Protein AF-A0A5N3USF4-F1 (afdb_monomer)

Nearest PDB structures (foldseek):
  7tvb-assembly1_A  TM=9.796E-01  e=3.348E-59  Homo sapiens
  7ubt-assembly1_A  TM=9.693E-01  e=3.992E-58  Homo sapiens
  7uc6-assembly1_A  TM=9.689E-01  e=9.085E-57  Homo sapiens
  5d39-assembly3_B  TM=8.765E-01  e=2.441E-32  Homo sapiens
  5d39-assembly2_A  TM=8.764E-01  e=2.719E-32  Homo sapiens

pLDDT: mean 81.1, std 24.18, range [22.53, 98.19]

Organism: Muntiacus reevesi (NCBI:txid9886)

Mean predicted aligned error: 12.62 Å

Structure (mmCIF, N/CA/C/O backbone):
data_AF-A0A5N3USF4-F1
#
_entry.id   AF-A0A5N3USF4-F1
#
loop_
_atom_site.group_PDB
_atom_site.id
_atom_site.type_symbol
_atom_site.label_atom_id
_atom_site.label_alt_id
_atom_site.label_comp_id
_atom_site.label_asym_id
_atom_site.label_entity_id
_atom_site.label_seq_id
_atom_site.pdbx_PDB_ins_code
_atom_site.Cartn_x
_atom_site.Cartn_y
_atom_site.Cartn_z
_atom_site.occupancy
_atom_site.B_iso_or_equiv
_atom_site.auth_seq_id
_atom_site.auth_comp_id
_atom_site.auth_asym_id
_atom_site.auth_atom_id
_atom_site.pdbx_PDB_model_num
ATOM 1 N N . HIS A 1 1 ? 18.326 -4.984 33.741 1.00 27.77 1 HIS A N 1
ATOM 2 C CA . HIS A 1 1 ? 16.960 -5.344 34.161 1.00 27.77 1 HIS A CA 1
ATOM 3 C C . HIS A 1 1 ? 16.031 -4.195 33.761 1.00 27.77 1 HIS A C 1
ATOM 5 O O . HIS A 1 1 ? 15.671 -3.402 34.611 1.00 27.77 1 HIS A O 1
ATOM 11 N N . THR A 1 2 ? 15.807 -3.833 32.492 1.00 23.69 2 THR A N 1
ATOM 12 C CA . THR A 1 2 ? 15.247 -4.580 31.341 1.00 23.69 2 THR A CA 1
ATOM 13 C C . THR A 1 2 ? 13.989 -5.363 31.706 1.00 23.69 2 THR A C 1
ATOM 15 O O . THR A 1 2 ? 14.092 -6.443 32.278 1.00 23.69 2 THR A O 1
ATOM 18 N N . GLY A 1 3 ? 12.836 -4.776 31.377 1.00 24.19 3 GLY A N 1
ATOM 19 C CA . GLY A 1 3 ? 11.513 -5.389 31.366 1.00 24.19 3 GLY A CA 1
ATOM 20 C C . GLY A 1 3 ? 10.798 -4.958 30.084 1.00 24.19 3 GLY A C 1
ATOM 21 O O . GLY A 1 3 ? 10.786 -3.774 29.746 1.00 24.19 3 GLY A O 1
ATOM 22 N N . ASP A 1 4 ? 10.321 -5.961 29.359 1.00 26.66 4 ASP A N 1
ATOM 23 C CA . ASP A 1 4 ? 9.877 -5.975 27.970 1.00 26.66 4 ASP A CA 1
ATOM 24 C C . ASP A 1 4 ? 8.666 -5.095 27.638 1.00 26.66 4 ASP A C 1
ATOM 26 O O . ASP A 1 4 ? 7.661 -5.066 28.340 1.00 26.66 4 ASP A O 1
ATOM 30 N N . SER A 1 5 ? 8.733 -4.468 26.464 1.00 25.36 5 SER A N 1
ATOM 31 C CA . SER A 1 5 ? 7.572 -4.056 25.667 1.00 25.36 5 SER A CA 1
ATOM 32 C C . SER A 1 5 ? 7.919 -4.272 24.193 1.00 25.36 5 SER A C 1
ATOM 34 O O . SER A 1 5 ? 8.278 -3.360 23.454 1.00 25.36 5 SER A O 1
ATOM 36 N N . GLY A 1 6 ? 7.886 -5.539 23.780 1.00 24.20 6 GLY A N 1
ATOM 37 C CA . GLY A 1 6 ? 8.100 -5.956 22.402 1.00 24.20 6 GLY A CA 1
ATOM 38 C C . GLY A 1 6 ? 7.139 -7.075 22.028 1.00 24.20 6 GLY A C 1
ATOM 39 O O . GLY A 1 6 ? 7.286 -8.189 22.512 1.00 24.20 6 GLY A O 1
ATOM 40 N N . SER A 1 7 ? 6.156 -6.779 21.179 1.00 27.44 7 SER A N 1
ATOM 41 C CA . SER A 1 7 ? 5.461 -7.717 20.276 1.00 27.44 7 SER A CA 1
ATOM 42 C C . SER A 1 7 ? 4.260 -6.996 19.662 1.00 27.44 7 SER A C 1
ATOM 44 O O . SER A 1 7 ? 3.393 -6.557 20.399 1.00 27.44 7 SER A O 1
ATOM 46 N N . LEU A 1 8 ? 4.263 -6.809 18.333 1.00 29.27 8 LEU A N 1
ATOM 47 C CA . LEU A 1 8 ? 3.070 -6.603 17.473 1.00 29.27 8 LEU A CA 1
ATOM 48 C C . LEU A 1 8 ? 3.417 -6.400 15.977 1.00 29.27 8 LEU A C 1
ATOM 50 O O . LEU A 1 8 ? 2.524 -6.264 15.153 1.00 29.27 8 LEU A O 1
ATOM 54 N N . TRP A 1 9 ? 4.697 -6.451 15.577 1.00 28.44 9 TRP A N 1
ATOM 55 C CA . TRP A 1 9 ? 5.108 -6.389 14.157 1.00 28.44 9 TRP A CA 1
ATOM 56 C C . TRP A 1 9 ? 5.510 -7.739 13.534 1.00 28.44 9 TRP A C 1
ATOM 58 O O . TRP A 1 9 ? 6.044 -7.784 12.428 1.00 28.44 9 TRP A O 1
ATOM 68 N N . ARG A 1 10 ? 5.249 -8.862 14.207 1.00 29.50 10 ARG A N 1
ATOM 69 C CA . ARG A 1 10 ? 5.456 -10.208 13.654 1.00 29.50 10 ARG A CA 1
ATOM 70 C C . ARG A 1 10 ? 4.191 -11.013 13.860 1.00 29.50 10 ARG A C 1
ATOM 72 O O . ARG A 1 10 ? 3.972 -11.421 14.985 1.00 29.50 10 ARG A O 1
ATOM 79 N N . GLU A 1 11 ? 3.409 -11.207 12.798 1.00 27.66 11 GLU A N 1
ATOM 80 C CA . GLU A 1 11 ? 2.594 -12.426 12.586 1.00 27.66 11 GLU A CA 1
ATOM 81 C C . GLU A 1 11 ? 1.774 -12.450 11.277 1.00 27.66 11 GLU A C 1
ATOM 83 O O . GLU A 1 11 ? 1.043 -13.400 11.038 1.00 27.66 11 GLU A O 1
ATOM 88 N N . GLY A 1 12 ? 1.928 -11.485 10.360 1.00 28.89 12 GLY A N 1
ATOM 89 C CA . GLY A 1 12 ? 1.170 -11.502 9.093 1.00 28.89 12 GLY A CA 1
ATOM 90 C C . GLY A 1 12 ? 1.765 -12.309 7.928 1.00 28.89 12 GLY A C 1
ATOM 91 O O . GLY A 1 12 ? 1.036 -12.676 7.017 1.00 28.89 12 GLY A O 1
ATOM 92 N N . TRP A 1 13 ? 3.073 -12.593 7.911 1.00 31.06 13 TRP A N 1
ATOM 93 C CA . TRP A 1 13 ? 3.764 -12.883 6.634 1.00 31.06 13 TRP A CA 1
ATOM 94 C C . TRP A 1 13 ? 4.547 -14.207 6.586 1.00 31.06 13 TRP A C 1
ATOM 96 O O . TRP A 1 13 ? 5.379 -14.402 5.706 1.00 31.06 13 TRP A O 1
ATOM 106 N N . GLY A 1 14 ? 4.289 -15.130 7.520 1.00 26.97 14 GLY A N 1
ATOM 107 C CA . GLY A 1 14 ? 5.015 -16.408 7.629 1.00 26.97 14 GLY A CA 1
ATOM 108 C C . GLY A 1 14 ? 4.221 -17.683 7.311 1.00 26.97 14 GLY A C 1
ATOM 109 O O . GLY A 1 14 ? 4.787 -18.765 7.405 1.00 26.97 14 GLY A O 1
ATOM 110 N N . TYR A 1 15 ? 2.933 -17.601 6.959 1.00 28.06 15 TYR A N 1
ATOM 111 C CA . TYR A 1 15 ? 2.037 -18.773 6.949 1.00 28.06 15 TYR A CA 1
ATOM 112 C C . TYR A 1 15 ? 1.152 -18.880 5.692 1.00 28.06 15 TYR A C 1
ATOM 114 O O . TYR A 1 15 ? -0.049 -19.105 5.791 1.00 28.06 15 TYR A O 1
ATOM 122 N N . GLN A 1 16 ? 1.701 -18.727 4.479 1.00 30.55 16 GLN A N 1
ATOM 123 C CA . GLN A 1 16 ? 0.898 -18.890 3.248 1.00 30.55 16 GLN A CA 1
ATOM 124 C C . GLN A 1 16 ? 1.573 -19.649 2.089 1.00 30.55 16 GLN A C 1
ATOM 126 O O . GLN A 1 16 ? 1.198 -19.481 0.935 1.00 30.55 16 GLN A O 1
ATOM 131 N N . GLN A 1 17 ? 2.489 -20.584 2.360 1.00 26.58 17 GLN A N 1
ATOM 132 C CA . GLN A 1 17 ? 3.036 -21.459 1.302 1.00 26.58 17 GLN A CA 1
ATOM 133 C C . GLN A 1 17 ? 2.149 -22.666 0.913 1.00 26.58 17 GLN A C 1
ATOM 135 O O . GLN A 1 17 ? 2.550 -23.462 0.073 1.00 26.58 17 GLN A O 1
ATOM 140 N N . GLY A 1 18 ? 0.936 -22.828 1.461 1.00 27.30 18 GLY A N 1
ATOM 141 C CA . GLY A 1 18 ? 0.197 -24.101 1.341 1.00 27.30 18 GLY A CA 1
ATOM 142 C C . GLY A 1 18 ? -1.176 -24.104 0.660 1.00 27.30 18 GLY A C 1
ATOM 143 O O . GLY A 1 18 ? -1.779 -25.170 0.596 1.00 27.30 18 GLY A O 1
ATOM 144 N N . ARG A 1 19 ? -1.738 -22.972 0.206 1.00 28.31 19 ARG A N 1
ATOM 145 C CA . ARG A 1 19 ? -3.192 -22.913 -0.096 1.00 28.31 19 ARG A CA 1
ATOM 146 C C . ARG A 1 19 ? -3.622 -22.362 -1.460 1.00 28.31 19 ARG A C 1
ATOM 148 O O . ARG A 1 19 ? -4.806 -22.112 -1.653 1.00 28.31 19 ARG A O 1
ATOM 155 N N . VAL A 1 20 ? -2.711 -22.237 -2.426 1.00 28.61 20 VAL A N 1
ATOM 156 C CA . VAL A 1 20 ? -3.035 -21.670 -3.757 1.00 28.61 20 VAL A CA 1
ATOM 157 C C . VAL A 1 20 ? -3.452 -22.731 -4.797 1.00 28.61 20 VAL A C 1
ATOM 159 O O . VAL A 1 20 ? -3.998 -22.387 -5.841 1.00 28.61 20 VAL A O 1
ATOM 162 N N . GLN A 1 21 ? -3.317 -24.032 -4.514 1.00 25.72 21 GLN A N 1
ATOM 163 C CA . GLN A 1 21 ? -3.528 -25.064 -5.544 1.00 25.72 21 GLN A CA 1
ATOM 164 C C . GLN A 1 21 ? -4.972 -25.594 -5.692 1.00 25.72 21 GLN A C 1
ATOM 166 O O . GLN A 1 21 ? -5.225 -26.361 -6.611 1.00 25.72 21 GLN A O 1
ATOM 171 N N . HIS A 1 22 ? -5.934 -25.203 -4.845 1.00 27.05 22 HIS A N 1
ATOM 172 C CA . HIS A 1 22 ? -7.254 -25.873 -4.787 1.00 27.05 22 HIS A CA 1
ATOM 173 C C . HIS A 1 22 ? -8.472 -25.026 -5.204 1.00 27.05 22 HIS A C 1
ATOM 175 O O . HIS A 1 22 ? -9.602 -25.487 -5.084 1.00 27.05 22 HIS A O 1
ATOM 181 N N . ALA A 1 23 ? -8.279 -23.803 -5.709 1.00 28.00 23 ALA A N 1
ATOM 182 C CA . ALA A 1 23 ? -9.383 -22.874 -6.001 1.00 28.00 23 ALA A CA 1
ATOM 183 C C . ALA A 1 23 ? -9.652 -22.631 -7.502 1.00 28.00 23 ALA A C 1
ATOM 185 O O . ALA A 1 23 ? -10.290 -21.639 -7.850 1.00 28.00 23 ALA A O 1
ATOM 186 N N . ARG A 1 24 ? -9.170 -23.496 -8.410 1.00 26.98 24 ARG A N 1
ATOM 187 C CA . ARG A 1 24 ? -9.329 -23.299 -9.868 1.00 26.98 24 ARG A CA 1
ATOM 188 C C . ARG A 1 24 ? -10.499 -24.034 -10.537 1.00 26.98 24 ARG A C 1
ATOM 190 O O . ARG A 1 24 ? -10.787 -23.711 -11.683 1.00 26.98 24 ARG A O 1
ATOM 197 N N . ASP A 1 25 ? -11.250 -24.885 -9.835 1.00 27.69 25 ASP A N 1
ATOM 198 C CA . ASP A 1 25 ? -12.178 -25.821 -10.504 1.00 27.69 25 ASP A CA 1
ATOM 199 C C . ASP A 1 25 ? -13.678 -25.661 -10.178 1.00 27.69 25 ASP A C 1
ATOM 201 O O . ASP A 1 25 ? -14.410 -26.646 -10.190 1.00 27.69 25 ASP A O 1
ATOM 205 N N . LEU A 1 26 ? -14.191 -24.446 -9.924 1.00 28.00 26 LEU A N 1
ATOM 206 C CA . LEU A 1 26 ? -15.628 -24.264 -9.602 1.00 28.00 26 LEU A CA 1
ATOM 207 C C . LEU A 1 26 ? -16.362 -23.091 -10.284 1.00 28.00 26 LEU A C 1
ATOM 209 O O . LEU A 1 26 ? -17.444 -22.712 -9.850 1.00 28.00 26 LEU A O 1
ATOM 213 N N . HIS A 1 27 ? -15.858 -22.559 -11.403 1.00 27.20 27 HIS A N 1
ATOM 214 C CA . HIS A 1 27 ? -16.613 -21.596 -12.224 1.00 27.20 27 HIS A CA 1
ATOM 215 C C . HIS A 1 27 ? -17.001 -22.175 -13.589 1.00 27.20 27 HIS A C 1
ATOM 217 O O . HIS A 1 27 ? -16.376 -21.892 -14.609 1.00 27.20 27 HIS A O 1
ATOM 223 N N . ARG A 1 28 ? -18.083 -22.959 -13.626 1.00 26.42 28 ARG A N 1
ATOM 224 C CA . ARG A 1 28 ? -18.915 -23.169 -14.824 1.00 26.42 28 ARG A CA 1
ATOM 225 C C . ARG A 1 28 ? -20.290 -23.682 -14.402 1.00 26.42 28 ARG A C 1
ATOM 227 O O . ARG A 1 28 ? -20.333 -24.673 -13.688 1.00 26.42 28 ARG A O 1
ATOM 234 N N . LEU A 1 29 ? -21.336 -23.004 -14.898 1.00 25.67 29 LEU A N 1
ATOM 235 C CA . LEU A 1 29 ? -22.790 -23.308 -14.972 1.00 25.67 29 LEU A CA 1
ATOM 236 C C . LEU A 1 29 ? -23.571 -22.042 -14.536 1.00 25.67 29 LEU A C 1
ATOM 238 O O . LEU A 1 29 ? -23.727 -21.798 -13.351 1.00 25.67 29 LEU A O 1
ATOM 242 N N . LYS A 1 30 ? -23.756 -21.031 -15.402 1.00 25.38 30 LYS A N 1
ATOM 243 C CA . LYS A 1 30 ? -24.891 -20.796 -16.335 1.00 25.38 30 LYS A CA 1
ATOM 244 C C . LYS A 1 30 ? -26.286 -20.878 -15.680 1.00 25.38 30 LYS A C 1
ATOM 246 O O . LYS A 1 30 ? -26.845 -21.962 -15.576 1.00 25.38 30 LYS A O 1
ATOM 251 N N . GLU A 1 31 ? -26.853 -19.715 -15.354 1.00 24.67 31 GLU A N 1
ATOM 252 C CA . GLU A 1 31 ? -28.282 -19.499 -15.057 1.00 24.67 31 GLU A CA 1
ATOM 253 C C . GLU A 1 31 ? -29.094 -19.216 -16.342 1.00 24.67 31 GLU A C 1
ATOM 255 O O . GLU A 1 31 ? -28.553 -18.598 -17.268 1.00 24.67 31 GLU A O 1
ATOM 260 N N . PRO A 1 32 ? -30.386 -19.602 -16.407 1.00 25.69 32 PRO A N 1
ATOM 261 C CA . PRO A 1 32 ? -31.354 -19.055 -17.358 1.00 25.69 32 PRO A CA 1
ATOM 262 C C . PRO A 1 32 ? -32.432 -18.156 -16.689 1.00 25.69 32 PRO A C 1
ATOM 264 O O . PRO A 1 32 ? -32.624 -18.235 -15.476 1.00 25.69 32 PRO A O 1
ATOM 267 N N . PRO A 1 33 ? -33.149 -17.309 -17.465 1.00 32.28 33 PRO A N 1
ATOM 268 C CA . PRO A 1 33 ? -33.941 -16.178 -16.961 1.00 32.28 33 PRO A CA 1
ATOM 269 C C . PRO A 1 33 ? -35.457 -16.450 -16.923 1.00 32.28 33 PRO A C 1
ATOM 271 O O . PRO A 1 33 ? -35.939 -17.263 -17.704 1.00 32.28 33 PRO A O 1
ATOM 274 N N . PHE A 1 34 ? -36.218 -15.720 -16.093 1.00 22.53 34 PHE A N 1
ATOM 275 C CA . PHE A 1 34 ? -37.696 -15.639 -16.138 1.00 22.53 34 PHE A CA 1
ATOM 276 C C . PHE A 1 34 ? -38.220 -14.368 -15.406 1.00 22.53 34 PHE A C 1
ATOM 278 O O . PHE A 1 34 ? -37.429 -13.735 -14.708 1.00 22.53 34 PHE A O 1
ATOM 285 N N . PRO A 1 35 ? -39.477 -13.910 -15.624 1.00 25.97 35 PRO A N 1
ATOM 286 C CA . PRO A 1 35 ? -39.777 -12.691 -16.387 1.00 25.97 35 PRO A CA 1
ATOM 287 C C . PRO A 1 35 ? -40.478 -11.566 -15.586 1.00 25.97 35 PRO A C 1
ATOM 289 O O . PRO A 1 35 ? -40.840 -11.730 -14.425 1.00 25.97 35 PRO A O 1
ATOM 292 N N . GLU A 1 36 ? -40.674 -10.421 -16.255 1.00 26.34 36 GLU A N 1
ATOM 293 C CA . GLU A 1 36 ? -41.378 -9.212 -15.793 1.00 26.34 36 GLU A CA 1
ATOM 294 C C . GLU A 1 36 ? -42.866 -9.428 -15.461 1.00 26.34 36 GLU A C 1
ATOM 296 O O . GLU A 1 36 ? -43.623 -9.928 -16.292 1.00 26.34 36 GLU A O 1
ATOM 301 N N . GLU A 1 37 ? -43.320 -8.878 -14.328 1.00 22.94 37 GLU A N 1
ATOM 302 C CA . GLU A 1 37 ? -44.722 -8.498 -14.115 1.00 22.94 37 GLU A CA 1
ATOM 303 C C . GLU A 1 37 ? -44.838 -7.177 -13.327 1.00 22.94 37 GLU A C 1
ATOM 305 O O . GLU A 1 37 ? -43.977 -6.814 -12.526 1.00 22.94 37 GLU A O 1
ATOM 310 N N . ARG A 1 38 ? -45.883 -6.407 -13.656 1.00 24.41 38 ARG A N 1
ATOM 311 C CA . ARG A 1 38 ? -46.047 -4.963 -13.409 1.00 24.41 38 ARG A CA 1
ATOM 312 C C . ARG A 1 38 ? -46.437 -4.605 -11.970 1.00 24.41 38 ARG A C 1
ATOM 314 O O . ARG A 1 38 ? -47.190 -5.311 -11.311 1.00 24.41 38 ARG A O 1
ATOM 321 N N . LEU A 1 39 ? -45.991 -3.412 -11.575 1.00 26.81 39 LEU A N 1
ATOM 322 C CA . LEU A 1 39 ? -46.306 -2.669 -10.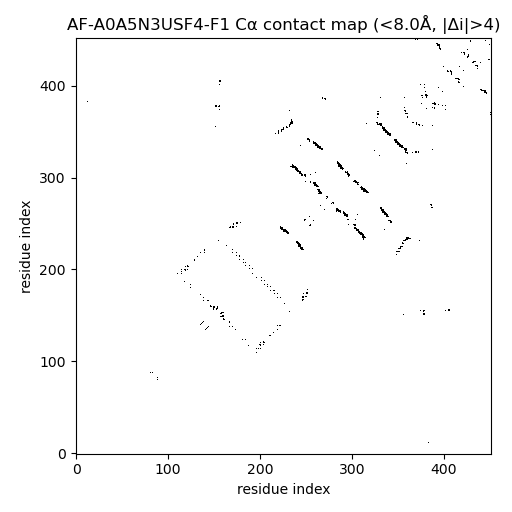347 1.00 26.81 39 LEU A CA 1
ATOM 323 C C . LEU A 1 39 ? -47.808 -2.406 -10.132 1.00 26.81 39 LEU A C 1
ATOM 325 O O . LEU A 1 39 ? -48.543 -2.167 -11.095 1.00 26.81 39 LEU A O 1
ATOM 329 N N . PRO A 1 40 ? -48.201 -2.221 -8.858 1.00 23.38 40 PRO A N 1
ATOM 330 C CA . PRO A 1 40 ? -48.879 -0.975 -8.502 1.00 23.38 40 PRO A CA 1
ATOM 331 C C . PRO A 1 40 ? -48.297 -0.300 -7.242 1.00 23.38 40 PRO A C 1
ATOM 333 O O . PRO A 1 40 ? -47.895 -0.952 -6.282 1.00 23.38 40 PRO A O 1
ATOM 336 N N . SER A 1 41 ? -48.323 1.033 -7.240 1.00 25.75 41 SER A N 1
ATOM 337 C CA . SER A 1 41 ? -48.152 1.918 -6.070 1.00 25.75 41 SER A CA 1
ATOM 338 C C . SER A 1 41 ? -49.480 2.662 -5.822 1.00 25.75 41 SER A C 1
ATOM 340 O O . SER A 1 41 ? -50.312 2.663 -6.732 1.00 25.75 41 SER A O 1
ATOM 342 N N . PRO A 1 42 ? -49.685 3.425 -4.726 1.00 35.06 42 PRO A N 1
ATOM 343 C CA . PRO A 1 42 ? -48.941 3.521 -3.466 1.00 35.06 42 PRO A CA 1
ATOM 344 C C . PRO A 1 42 ? -49.853 3.335 -2.227 1.00 35.06 42 PRO A C 1
ATOM 346 O O . PRO A 1 42 ? -51.044 3.637 -2.251 1.00 35.06 42 PRO A O 1
ATOM 349 N N . GLY A 1 43 ? -49.294 2.906 -1.099 1.00 22.69 43 GLY A N 1
ATOM 350 C CA . GLY A 1 43 ? -50.022 2.895 0.168 1.00 22.69 43 GLY A CA 1
ATOM 351 C C . GLY A 1 43 ? -49.119 2.473 1.313 1.00 22.69 43 GLY A C 1
ATOM 352 O O . GLY A 1 43 ? -48.583 1.369 1.295 1.00 22.69 43 GLY A O 1
ATOM 353 N N . ASP A 1 44 ? -48.936 3.384 2.263 1.00 30.17 44 ASP A N 1
ATOM 354 C CA . ASP A 1 44 ? -48.150 3.245 3.487 1.00 30.17 44 ASP A CA 1
ATOM 355 C C . ASP A 1 44 ? -48.159 1.835 4.083 1.00 30.17 44 ASP A C 1
ATOM 357 O O . ASP A 1 44 ? -49.211 1.321 4.469 1.00 30.17 44 ASP A O 1
ATOM 361 N N . ARG A 1 45 ? -46.964 1.246 4.220 1.00 25.09 45 ARG A N 1
ATOM 362 C CA . ARG A 1 45 ? -46.623 0.232 5.230 1.00 25.09 45 ARG A CA 1
ATOM 363 C C . ARG A 1 45 ? -45.117 -0.019 5.212 1.00 25.09 45 ARG A C 1
ATOM 365 O O . ARG A 1 45 ? -44.605 -0.906 4.538 1.00 25.09 45 ARG A O 1
ATOM 372 N N . THR A 1 46 ? -44.395 0.785 5.981 1.00 26.89 46 THR A N 1
ATOM 373 C CA . THR A 1 46 ? -43.038 0.468 6.418 1.00 26.89 46 THR A CA 1
ATOM 374 C C . THR A 1 46 ? -43.093 -0.743 7.350 1.00 26.89 46 THR A C 1
ATOM 376 O O . THR A 1 46 ? -43.672 -0.697 8.431 1.00 26.89 46 THR A O 1
ATOM 379 N N . THR A 1 47 ? -42.504 -1.856 6.924 1.00 27.53 47 THR A N 1
ATOM 380 C CA . THR A 1 47 ? -42.169 -3.000 7.779 1.00 27.53 47 THR A CA 1
ATOM 381 C C . THR A 1 47 ? -40.890 -2.680 8.565 1.00 27.53 47 THR A C 1
ATOM 383 O O . THR A 1 47 ? -39.849 -2.502 7.930 1.00 27.53 47 THR A O 1
ATOM 386 N N . PRO A 1 48 ? -40.891 -2.618 9.912 1.00 29.14 48 PRO A N 1
ATOM 387 C CA . PRO A 1 48 ? -39.674 -2.408 10.682 1.00 29.14 48 PRO A CA 1
ATOM 388 C C . PRO A 1 48 ? -39.231 -3.732 11.308 1.00 29.14 48 PRO A C 1
ATOM 390 O O . PRO A 1 48 ? -39.637 -4.096 12.409 1.00 29.14 48 PRO A O 1
ATOM 393 N N . GLY A 1 49 ? -38.376 -4.459 10.598 1.00 32.44 49 GLY A N 1
ATOM 394 C CA . GLY A 1 49 ? -37.758 -5.686 11.083 1.00 32.44 49 GLY A CA 1
ATOM 395 C C . GLY A 1 49 ? -36.275 -5.676 10.771 1.00 32.44 49 GLY A C 1
ATOM 396 O O . GLY A 1 49 ? -35.875 -6.432 9.911 1.00 32.44 49 GLY A O 1
ATOM 397 N N . GLU A 1 50 ? -35.514 -4.770 11.404 1.00 32.22 50 GLU A N 1
ATOM 398 C CA . GLU A 1 50 ? -34.043 -4.870 11.586 1.00 32.22 50 GLU A CA 1
ATOM 399 C C . GLU A 1 50 ? -33.406 -3.659 12.304 1.00 32.22 50 GLU A C 1
ATOM 401 O O . GLU A 1 50 ? -32.239 -3.698 12.674 1.00 32.22 50 GLU A O 1
ATOM 406 N N . GLN A 1 51 ? -34.178 -2.625 12.660 1.00 26.02 51 GLN A N 1
ATOM 407 C CA . GLN A 1 51 ? -33.735 -1.552 13.577 1.00 26.02 51 GLN A CA 1
ATOM 408 C C . GLN A 1 51 ? -34.016 -1.849 15.069 1.00 26.02 51 GLN A C 1
ATOM 410 O O . GLN A 1 51 ? -33.958 -0.965 15.921 1.00 26.02 51 GLN A O 1
ATOM 415 N N . SER A 1 52 ? -34.339 -3.095 15.424 1.00 34.16 52 SER A N 1
ATOM 416 C CA . SER A 1 52 ? -34.962 -3.427 16.717 1.00 34.16 52 SER A CA 1
ATOM 417 C C . SER A 1 52 ? -33.995 -3.791 17.860 1.00 34.16 52 SER A C 1
ATOM 419 O O . SER A 1 52 ? -34.473 -4.094 18.952 1.00 34.16 52 SER A O 1
ATOM 421 N N . LEU A 1 53 ? -32.671 -3.785 17.678 1.00 30.92 53 LEU A N 1
ATOM 422 C CA . LEU A 1 53 ? -31.750 -4.154 18.773 1.00 30.92 53 LEU A CA 1
ATOM 423 C C . LEU A 1 53 ? -31.125 -2.951 19.491 1.00 30.92 53 LEU A C 1
ATOM 425 O O . LEU A 1 53 ? -30.966 -3.000 20.705 1.00 30.92 53 LEU A O 1
ATOM 429 N N . LEU A 1 54 ? -30.871 -1.840 18.795 1.00 28.75 54 LEU A N 1
ATOM 430 C CA . LEU A 1 54 ? -30.385 -0.606 19.433 1.00 28.75 54 LEU A CA 1
ATOM 431 C C . LEU A 1 54 ? -31.520 0.219 20.063 1.00 28.75 54 LEU A C 1
ATOM 433 O O . LEU A 1 54 ? -31.318 0.865 21.086 1.00 28.75 54 LEU A O 1
ATOM 437 N N . THR A 1 55 ? -32.733 0.138 19.515 1.00 30.53 55 THR A N 1
ATOM 438 C CA . THR A 1 55 ? -33.907 0.887 20.005 1.00 30.53 55 THR A CA 1
ATOM 439 C C . THR A 1 55 ? -34.611 0.193 21.178 1.00 30.53 55 THR A C 1
ATOM 441 O O . THR A 1 55 ? -35.400 0.815 21.880 1.00 30.53 55 THR A O 1
ATOM 444 N N . ARG A 1 56 ? -34.301 -1.083 21.454 1.00 31.44 56 ARG A N 1
ATOM 445 C CA . ARG A 1 56 ? -34.825 -1.813 22.626 1.00 31.44 56 ARG A CA 1
ATOM 446 C C . ARG A 1 56 ? -34.021 -1.593 23.913 1.00 31.44 56 ARG A C 1
ATOM 448 O O . ARG A 1 56 ? -34.428 -2.090 24.954 1.00 31.44 56 ARG A O 1
ATOM 455 N N . LEU A 1 57 ? -32.940 -0.811 23.864 1.00 31.20 57 LEU A N 1
ATOM 456 C CA . LEU A 1 57 ? -32.179 -0.403 25.054 1.00 31.20 57 LEU A CA 1
ATOM 457 C C . LEU A 1 57 ? -32.783 0.810 25.793 1.00 31.20 57 LEU A C 1
ATOM 459 O O . LEU A 1 57 ? -32.246 1.215 26.817 1.00 31.20 57 LEU A O 1
ATOM 463 N N . CYS A 1 58 ? -33.902 1.369 25.319 1.00 35.53 58 CYS A N 1
ATOM 464 C CA . CYS A 1 58 ? -34.681 2.382 26.036 1.00 35.53 58 CYS A CA 1
ATOM 465 C C . CYS A 1 58 ? -36.181 2.134 25.818 1.00 35.53 58 CYS A C 1
ATOM 467 O O . CYS A 1 58 ? -36.739 2.557 24.807 1.00 35.53 58 CYS A O 1
ATOM 469 N N . PRO A 1 59 ? -36.850 1.483 26.777 1.00 30.88 59 PRO A N 1
ATOM 470 C CA . PRO A 1 59 ? -37.896 2.216 27.478 1.00 30.88 59 PRO A CA 1
ATOM 471 C C . PRO A 1 59 ? -37.851 1.882 28.969 1.00 30.88 59 PRO A C 1
ATOM 473 O O . PRO A 1 59 ? -38.135 0.754 29.348 1.00 30.88 59 PRO A O 1
ATOM 476 N N . CYS A 1 60 ? -37.428 2.866 29.765 1.00 28.70 60 CYS A N 1
ATOM 477 C CA . CYS A 1 60 ? -37.682 3.075 31.202 1.00 28.70 60 CYS A CA 1
ATOM 478 C C . CYS A 1 60 ? -36.561 3.951 31.784 1.00 28.70 60 CYS A C 1
ATOM 480 O O . CYS A 1 60 ? -35.947 3.629 32.796 1.00 28.70 60 CYS A O 1
ATOM 482 N N . VAL A 1 61 ? -36.271 5.086 31.138 1.00 31.11 61 VAL A N 1
ATOM 483 C CA . VAL A 1 61 ? -35.573 6.173 31.830 1.00 31.11 61 VAL A CA 1
ATOM 484 C C . VAL A 1 61 ? -36.653 6.980 32.537 1.00 31.11 61 VAL A C 1
ATOM 486 O O . VAL A 1 61 ? -37.174 7.948 31.990 1.00 31.11 61 VAL A O 1
ATOM 489 N N . HIS A 1 62 ? -37.010 6.562 33.751 1.00 33.69 62 HIS A N 1
ATOM 490 C CA . HIS A 1 62 ? -37.457 7.554 34.722 1.00 33.69 62 HIS A CA 1
ATOM 491 C C . HIS A 1 62 ? -36.296 8.542 34.908 1.00 33.69 62 HIS A C 1
ATOM 493 O O . HIS A 1 62 ? -35.145 8.102 35.032 1.00 33.69 62 HIS A O 1
ATOM 499 N N . PRO A 1 63 ? -36.539 9.862 34.854 1.00 29.62 63 PRO A N 1
ATOM 500 C CA . PRO A 1 63 ? -35.466 10.840 34.906 1.00 29.62 63 PRO A CA 1
ATOM 501 C C . PRO A 1 63 ? -34.649 10.661 36.203 1.00 29.62 63 PRO A C 1
ATOM 503 O O . PRO A 1 63 ? -35.226 10.358 37.252 1.00 29.62 63 PRO A O 1
ATOM 506 N N . PRO A 1 64 ? -33.320 10.902 36.194 1.00 40.19 64 PRO A N 1
ATOM 507 C CA . PRO A 1 64 ? -32.445 10.714 37.365 1.00 40.19 64 PRO A CA 1
ATOM 508 C C . PRO A 1 64 ? -32.842 11.531 38.614 1.00 40.19 64 PRO A C 1
ATOM 510 O O . PRO A 1 64 ? -32.275 11.340 39.690 1.00 40.19 64 PRO A O 1
ATOM 513 N N . GLY A 1 65 ? -33.804 12.452 38.484 1.00 33.25 65 GLY A N 1
ATOM 514 C CA . GLY A 1 65 ? -34.353 13.261 39.572 1.00 33.25 65 GLY A CA 1
ATOM 515 C C . GLY A 1 65 ? -35.370 12.541 40.467 1.00 33.25 65 GLY A C 1
ATOM 516 O O . GLY A 1 65 ? -35.460 12.873 41.648 1.00 33.25 65 GLY A O 1
ATOM 517 N N . GLU A 1 66 ? -36.089 11.527 39.972 1.00 36.50 66 GLU A N 1
ATOM 518 C CA . GLU A 1 66 ? -37.158 10.868 40.749 1.00 36.50 66 GLU A CA 1
ATOM 519 C C . GLU A 1 66 ? -36.609 9.939 41.844 1.00 36.50 66 GLU A C 1
ATOM 521 O O . GLU A 1 66 ? -37.183 9.832 42.929 1.00 36.50 66 GLU A O 1
ATOM 526 N N . TRP A 1 67 ? -35.436 9.336 41.632 1.00 41.44 67 TRP A N 1
ATOM 527 C CA . TRP A 1 67 ? -34.809 8.435 42.607 1.00 41.44 67 TRP A CA 1
ATOM 528 C C . TRP A 1 67 ? -34.230 9.169 43.815 1.00 41.44 67 TRP A C 1
ATOM 530 O O . TRP A 1 67 ? -34.418 8.722 44.951 1.00 41.44 67 TRP A O 1
ATOM 540 N N . ARG A 1 68 ? -33.585 10.321 43.579 1.00 41.09 68 ARG A N 1
ATOM 541 C CA . ARG A 1 68 ? -33.068 11.205 44.636 1.00 41.09 68 ARG A CA 1
ATOM 542 C C . ARG A 1 68 ? -34.221 11.784 45.460 1.00 41.09 68 ARG A C 1
ATOM 544 O O . ARG A 1 68 ? -34.150 11.763 46.687 1.00 41.09 68 ARG A O 1
ATOM 551 N N . GLY A 1 69 ? -35.317 12.142 44.781 1.00 40.22 69 GLY A N 1
ATOM 552 C CA . GLY A 1 69 ? -36.607 12.443 45.398 1.00 40.22 69 GLY A CA 1
ATOM 553 C C . GLY A 1 69 ? -37.088 11.300 46.293 1.00 40.22 69 GLY A C 1
ATOM 554 O O . GLY A 1 69 ? -37.235 11.508 47.488 1.00 40.22 69 GLY A O 1
ATOM 555 N N . SER A 1 70 ? -37.209 10.069 45.781 1.00 49.25 70 SER A N 1
ATOM 556 C CA . SER A 1 70 ? -37.721 8.915 46.548 1.00 49.25 70 SER A CA 1
ATOM 557 C C . SER A 1 70 ? -36.887 8.540 47.787 1.00 49.25 70 SER A C 1
ATOM 559 O O . SER A 1 70 ? -37.427 8.010 48.760 1.00 49.25 70 SER A O 1
ATOM 561 N N . LEU A 1 71 ? -35.571 8.780 47.760 1.00 47.19 71 LEU A N 1
ATOM 562 C CA . LEU A 1 71 ? -34.659 8.543 48.885 1.00 47.19 71 LEU A CA 1
ATOM 563 C C . LEU A 1 71 ? -34.762 9.652 49.943 1.00 47.19 71 LEU A C 1
ATOM 565 O O . LEU A 1 71 ? -34.731 9.357 51.140 1.00 47.19 71 LEU A O 1
ATOM 569 N N . GLN A 1 72 ? -34.943 10.910 49.524 1.00 50.22 72 GLN A N 1
ATOM 570 C CA . GLN A 1 72 ? -35.221 12.037 50.424 1.00 50.22 72 GLN A CA 1
ATOM 571 C C . GLN A 1 72 ? -36.628 11.951 51.032 1.00 50.22 72 GLN A C 1
ATOM 573 O O . GLN A 1 72 ? -36.788 12.167 52.232 1.00 50.22 72 GLN A O 1
ATOM 578 N N . THR A 1 73 ? -37.636 11.537 50.259 1.00 54.69 73 THR A N 1
ATOM 579 C CA . THR A 1 73 ? -38.990 11.273 50.768 1.00 54.69 73 THR A CA 1
ATOM 580 C C . THR A 1 73 ? -39.005 10.087 51.739 1.00 54.69 73 THR A C 1
ATOM 582 O O . THR A 1 73 ? -39.735 10.125 52.724 1.00 54.69 73 THR A O 1
ATOM 585 N N . ARG A 1 74 ? -38.167 9.058 51.532 1.00 57.03 74 ARG A N 1
ATOM 586 C CA . ARG A 1 74 ? -38.019 7.930 52.473 1.00 57.03 74 ARG A CA 1
ATOM 587 C C . ARG A 1 74 ? -37.369 8.326 53.795 1.00 57.03 74 ARG A C 1
ATOM 589 O O . ARG A 1 74 ? -37.875 7.924 54.836 1.00 57.03 74 ARG A O 1
ATOM 596 N N . HIS A 1 75 ? -36.310 9.139 53.778 1.00 56.66 75 HIS A N 1
ATOM 597 C CA . HIS A 1 75 ? -35.741 9.689 55.017 1.00 56.66 75 HIS A CA 1
ATOM 598 C C . HIS A 1 75 ? -36.769 10.535 55.784 1.00 56.66 75 HIS A C 1
ATOM 600 O O . HIS A 1 75 ? -36.872 10.421 57.004 1.00 56.66 75 HIS A O 1
ATOM 606 N N . ALA A 1 76 ? -37.592 11.315 55.076 1.00 56.41 76 ALA A N 1
ATOM 607 C CA . ALA A 1 76 ? -38.690 12.069 55.681 1.00 56.41 76 ALA A CA 1
ATOM 608 C C . ALA A 1 76 ? -39.808 11.164 56.248 1.00 56.41 76 ALA A C 1
ATOM 610 O O . ALA A 1 76 ? -40.344 11.450 57.317 1.00 56.41 76 ALA A O 1
ATOM 611 N N . GLN A 1 77 ? -40.127 10.044 55.588 1.00 57.69 77 GLN A N 1
ATOM 612 C CA . GLN A 1 77 ? -41.087 9.049 56.090 1.00 57.69 77 GLN A CA 1
ATOM 613 C C . GLN A 1 77 ? -40.562 8.289 57.317 1.00 57.69 77 GLN A C 1
ATOM 615 O O . GLN A 1 77 ? -41.337 8.019 58.233 1.00 57.69 77 GLN A O 1
ATOM 620 N N . PHE A 1 78 ? -39.258 8.000 57.381 1.00 57.56 78 PHE A N 1
ATOM 621 C CA . PHE A 1 78 ? -38.627 7.424 58.572 1.00 57.56 78 PHE A CA 1
ATOM 622 C C . PHE A 1 78 ? -38.625 8.401 59.759 1.00 57.56 78 PHE A C 1
ATOM 624 O O . PHE A 1 78 ? -38.868 7.985 60.888 1.00 57.56 78 PHE A O 1
ATOM 631 N N . ALA A 1 79 ? -38.447 9.706 59.519 1.00 58.66 79 ALA A N 1
ATOM 632 C CA . ALA A 1 79 ? -38.546 10.731 60.563 1.00 58.66 79 ALA A CA 1
ATOM 633 C C . ALA A 1 79 ? -39.978 10.887 61.127 1.00 58.66 79 ALA A C 1
ATOM 635 O O . ALA A 1 79 ? -40.149 11.177 62.311 1.00 58.66 79 ALA A O 1
ATOM 636 N N . GLN A 1 80 ? -41.014 10.641 60.315 1.00 56.41 80 GLN A N 1
ATOM 637 C CA . GLN A 1 80 ? -42.423 10.669 60.740 1.00 56.41 80 GLN A CA 1
ATOM 638 C C . GLN A 1 80 ? -42.861 9.432 61.544 1.00 56.41 80 GLN A C 1
ATOM 640 O O . GLN A 1 80 ? -43.875 9.493 62.242 1.00 56.41 80 GLN A O 1
ATOM 645 N N . LEU A 1 81 ? -42.101 8.327 61.518 1.00 55.72 81 LEU A N 1
ATOM 646 C CA . LEU A 1 81 ? -42.399 7.145 62.339 1.00 55.72 81 LEU A CA 1
ATOM 647 C C . LEU A 1 81 ? -42.334 7.459 63.840 1.00 55.72 81 LEU A C 1
ATOM 649 O O . LEU A 1 81 ? -43.110 6.892 64.604 1.00 55.72 81 LEU A O 1
ATOM 653 N N . ALA A 1 82 ? -41.492 8.410 64.264 1.00 59.19 82 ALA A N 1
ATOM 654 C CA . ALA A 1 82 ? -41.309 8.781 65.668 1.00 59.19 82 ALA A CA 1
ATOM 655 C C . ALA A 1 82 ? -42.552 9.410 66.336 1.00 59.19 82 ALA A C 1
ATOM 657 O O . ALA A 1 82 ? -42.632 9.405 67.566 1.00 59.19 82 ALA A O 1
ATOM 658 N N . GLN A 1 83 ? -43.529 9.897 65.557 1.00 60.41 83 GLN A N 1
ATOM 659 C CA . GLN A 1 83 ? -44.750 10.552 66.056 1.00 60.41 83 GLN A CA 1
ATOM 660 C C . GLN A 1 83 ? -46.002 9.650 66.070 1.00 60.41 83 GLN A C 1
ATOM 662 O O . GLN A 1 83 ? -47.061 10.092 66.504 1.00 60.41 83 GLN A O 1
ATOM 667 N N . LEU A 1 84 ? -45.903 8.395 65.614 1.00 60.62 84 LEU A N 1
ATOM 668 C CA . LEU A 1 84 ? -47.041 7.467 65.504 1.00 60.62 84 LEU A CA 1
ATOM 669 C C . LEU A 1 84 ? -47.184 6.551 66.727 1.00 60.62 84 LEU A C 1
ATOM 671 O O . LEU A 1 84 ? -46.182 6.224 67.374 1.00 60.62 84 LEU A O 1
ATOM 675 N N . ASN A 1 85 ? -48.410 6.083 66.988 1.00 67.81 85 ASN A N 1
ATOM 676 C CA . ASN A 1 85 ? -48.716 5.121 68.050 1.00 67.81 85 ASN A CA 1
ATOM 677 C C . ASN A 1 85 ? -47.901 3.820 67.864 1.00 67.81 85 ASN A C 1
ATOM 679 O O . ASN A 1 85 ? -47.692 3.400 66.722 1.00 67.81 85 ASN A O 1
ATOM 683 N N . PRO A 1 86 ? -47.462 3.136 68.942 1.00 69.44 86 PRO A N 1
ATOM 684 C CA . PRO A 1 86 ? -46.549 1.986 68.851 1.00 69.44 86 PRO A CA 1
ATOM 685 C C . PRO A 1 86 ? -47.041 0.867 67.921 1.00 69.44 86 PRO A C 1
ATOM 687 O O . PRO A 1 86 ? -46.257 0.260 67.198 1.00 69.44 86 PRO A O 1
ATOM 690 N N . GLN A 1 87 ? -48.354 0.634 67.900 1.00 68.94 87 GLN A N 1
ATOM 691 C CA . GLN A 1 87 ? -48.998 -0.420 67.116 1.00 68.94 87 GLN A CA 1
ATOM 692 C C . GLN A 1 87 ? -49.071 -0.074 65.615 1.00 68.94 87 GLN A C 1
ATOM 694 O O . GLN A 1 87 ? -48.807 -0.919 64.760 1.00 68.94 87 GLN A O 1
ATOM 699 N N . GLU A 1 88 ? -49.348 1.190 65.284 1.00 71.81 88 GLU A N 1
ATOM 700 C CA . GLU A 1 88 ? -49.337 1.692 63.904 1.00 71.81 88 GLU A CA 1
ATOM 701 C C . GLU A 1 88 ? -47.911 1.752 63.353 1.00 71.81 88 GLU A C 1
ATOM 703 O O . GLU A 1 88 ? -47.679 1.378 62.202 1.00 71.81 88 GLU A O 1
ATOM 708 N N . ARG A 1 89 ? -46.942 2.143 64.190 1.00 71.00 89 ARG A N 1
ATOM 709 C CA . ARG A 1 89 ? -45.513 2.161 63.859 1.00 71.00 89 ARG A CA 1
ATOM 710 C C . ARG A 1 89 ? -45.010 0.768 63.476 1.00 71.00 89 ARG A C 1
ATOM 712 O O . ARG A 1 89 ? -44.441 0.623 62.398 1.00 71.00 89 ARG A O 1
ATOM 719 N N . LEU A 1 90 ? -45.331 -0.253 64.277 1.00 76.56 90 LEU A N 1
ATOM 720 C CA . LEU A 1 90 ? -44.949 -1.646 64.016 1.00 76.56 90 LEU A CA 1
ATOM 721 C C . LEU A 1 90 ? -45.530 -2.169 62.689 1.00 76.56 90 LEU A C 1
ATOM 723 O O . LEU A 1 90 ? -44.834 -2.814 61.905 1.00 76.56 90 LEU A O 1
ATOM 727 N N . SER A 1 91 ? -46.797 -1.853 62.396 1.00 78.56 91 SER A N 1
ATOM 728 C CA . SER A 1 91 ? -47.446 -2.270 61.143 1.00 78.56 91 SER A CA 1
ATOM 729 C C . SER A 1 91 ? -46.819 -1.607 59.907 1.00 78.56 91 SER A C 1
ATOM 731 O O . SER A 1 91 ? -46.634 -2.245 58.869 1.00 78.56 91 SER A O 1
ATOM 733 N N . ARG A 1 92 ? -46.431 -0.331 60.030 1.00 80.25 92 ARG A N 1
ATOM 734 C CA . ARG A 1 92 ? -45.854 0.476 58.951 1.00 80.25 92 ARG A CA 1
ATOM 735 C C . ARG A 1 92 ? -44.391 0.114 58.700 1.00 80.25 92 ARG A C 1
ATOM 737 O O . ARG A 1 92 ? -43.994 0.024 57.543 1.00 80.25 92 ARG A O 1
ATOM 744 N N . GLU A 1 93 ? -43.626 -0.171 59.752 1.00 81.44 93 GLU A N 1
ATOM 745 C CA . GLU A 1 93 ? -42.284 -0.759 59.661 1.00 81.44 93 GLU A CA 1
ATOM 746 C C . GLU A 1 93 ? -42.324 -2.127 58.975 1.00 81.44 93 GLU A C 1
ATOM 748 O O . GLU A 1 93 ? -41.583 -2.343 58.018 1.00 81.44 93 GLU A O 1
ATOM 753 N N . THR A 1 94 ? -43.248 -3.008 59.373 1.00 84.69 94 THR A N 1
ATOM 754 C CA . THR A 1 94 ? -43.424 -4.328 58.738 1.00 84.69 94 THR A CA 1
ATOM 755 C C . THR A 1 94 ? -43.745 -4.199 57.242 1.00 84.69 94 THR A C 1
ATOM 757 O O . THR A 1 94 ? -43.144 -4.876 56.408 1.00 84.69 94 THR A O 1
ATOM 760 N N . ALA A 1 95 ? -44.648 -3.284 56.869 1.00 86.56 95 ALA A N 1
ATOM 761 C CA . ALA A 1 95 ? -44.997 -3.030 55.470 1.00 86.56 95 ALA A CA 1
ATOM 762 C C . ALA A 1 95 ? -43.830 -2.433 54.659 1.00 86.56 95 ALA A C 1
ATOM 764 O O . ALA A 1 95 ? -43.658 -2.757 53.482 1.00 86.56 95 ALA A O 1
ATOM 765 N N . LEU A 1 96 ? -43.017 -1.563 55.267 1.00 85.31 96 LEU A N 1
ATOM 766 C CA . LEU A 1 96 ? -41.817 -1.006 54.637 1.00 85.31 96 LEU A CA 1
ATOM 767 C C . LEU A 1 96 ? -40.723 -2.066 54.461 1.00 85.31 96 LEU A C 1
ATOM 769 O O . LEU A 1 96 ? -40.116 -2.109 53.395 1.00 85.31 96 LEU A O 1
ATOM 773 N N . GLN A 1 97 ? -40.528 -2.956 55.436 1.00 87.38 97 GLN A N 1
ATOM 774 C CA . GLN A 1 97 ? -39.606 -4.092 55.328 1.00 87.38 97 GLN A CA 1
ATOM 775 C C . GLN A 1 97 ? -40.027 -5.058 54.214 1.00 87.38 97 GLN A C 1
ATOM 777 O O . GLN A 1 97 ? -39.201 -5.444 53.392 1.00 87.38 97 GLN A O 1
ATOM 782 N N . GLN A 1 98 ? -41.318 -5.387 54.098 1.00 89.38 98 GLN A N 1
ATOM 783 C CA . GLN A 1 98 ? -41.822 -6.209 52.987 1.00 89.38 98 GLN A CA 1
ATOM 784 C C . GLN A 1 98 ? -41.603 -5.540 51.617 1.00 89.38 98 GLN A C 1
ATOM 786 O O . GLN A 1 98 ? -41.208 -6.195 50.645 1.00 89.38 98 GLN A O 1
ATOM 791 N N . LYS A 1 99 ? -41.809 -4.219 51.526 1.00 88.81 99 LYS A N 1
ATOM 792 C CA . LYS A 1 99 ? -41.486 -3.445 50.315 1.00 88.81 99 LYS A CA 1
ATOM 793 C C . LYS A 1 99 ? -39.986 -3.418 50.022 1.00 88.81 99 LYS A C 1
ATOM 795 O O . LYS A 1 99 ? -39.604 -3.465 48.860 1.00 88.81 99 LYS A O 1
ATOM 800 N N . GLN A 1 100 ? -39.145 -3.357 51.048 1.00 88.06 100 GLN A N 1
ATOM 801 C CA . GLN A 1 100 ? -37.696 -3.396 50.889 1.00 88.06 100 GLN A CA 1
ATOM 802 C C . GLN A 1 100 ? -37.238 -4.749 50.335 1.00 88.06 100 GLN A C 1
ATOM 804 O O . GLN A 1 100 ? -36.560 -4.770 49.316 1.00 88.06 100 GLN A O 1
ATOM 809 N N . VAL A 1 101 ? -37.685 -5.862 50.924 1.00 92.94 101 VAL A N 1
ATOM 810 C CA . VAL A 1 101 ? -37.326 -7.217 50.467 1.00 92.94 101 VAL A CA 1
ATOM 811 C C . VAL A 1 101 ? -37.775 -7.463 49.023 1.00 92.94 101 VAL A C 1
ATOM 813 O O . VAL A 1 101 ? -37.017 -7.998 48.215 1.00 92.94 101 VAL A O 1
ATOM 816 N N . SER A 1 102 ? -38.993 -7.044 48.662 1.00 93.19 102 SER A N 1
ATOM 817 C CA . SER A 1 102 ? -39.483 -7.178 47.280 1.00 93.19 102 SER A CA 1
ATOM 818 C C . SER A 1 102 ? -38.705 -6.309 46.287 1.00 93.19 102 SER A C 1
ATOM 820 O O . SER A 1 102 ? -38.411 -6.768 45.182 1.00 93.19 102 SER A O 1
ATOM 822 N N . LEU A 1 103 ? -38.325 -5.088 46.676 1.00 91.88 103 LEU A N 1
ATOM 823 C CA . LEU A 1 103 ? -37.505 -4.207 45.847 1.00 91.88 103 LEU A CA 1
ATOM 824 C C . LEU A 1 103 ? -36.077 -4.742 45.681 1.00 91.88 103 LEU A C 1
ATOM 826 O O . LEU A 1 103 ? -35.556 -4.716 44.573 1.00 91.88 103 LEU A O 1
ATOM 830 N N . GLU A 1 104 ? -35.453 -5.245 46.746 1.00 92.38 104 GLU A N 1
ATOM 831 C CA . GLU A 1 104 ? -34.118 -5.857 46.702 1.00 92.38 104 GLU A CA 1
ATOM 832 C C . GLU A 1 104 ? -34.102 -7.092 45.792 1.00 92.38 104 GLU A C 1
ATOM 834 O O . GLU A 1 104 ? -33.216 -7.222 44.947 1.00 92.38 104 GLU A O 1
ATOM 839 N N . ALA A 1 105 ? -35.124 -7.952 45.878 1.00 93.50 105 ALA A N 1
ATOM 840 C CA . ALA A 1 105 ? -35.265 -9.103 44.988 1.00 93.50 105 ALA A CA 1
ATOM 841 C C . ALA A 1 105 ? -35.424 -8.688 43.513 1.00 93.50 105 ALA A C 1
ATOM 843 O O . ALA A 1 105 ? -34.839 -9.310 42.622 1.00 93.50 105 ALA A O 1
ATOM 844 N N . TRP A 1 106 ? -36.189 -7.623 43.246 1.00 94.62 106 TRP A N 1
ATOM 845 C CA . TRP A 1 106 ? -36.337 -7.075 41.897 1.00 94.62 106 TRP A CA 1
ATOM 846 C C . TRP A 1 106 ? -35.025 -6.470 41.379 1.00 94.62 106 TRP A C 1
ATOM 848 O O . TRP A 1 106 ? -34.603 -6.803 40.274 1.00 94.62 106 TRP A O 1
ATOM 858 N N . LEU A 1 107 ? -34.337 -5.660 42.191 1.00 93.19 107 LEU A N 1
ATOM 859 C CA . LEU A 1 107 ? -33.048 -5.055 41.842 1.00 93.19 107 LEU A CA 1
ATOM 860 C C . LEU A 1 107 ? -31.992 -6.116 41.522 1.00 93.19 107 LEU A C 1
ATOM 862 O O . LEU A 1 107 ? -31.268 -5.970 40.542 1.00 93.19 107 LEU A O 1
ATOM 866 N N . GLN A 1 108 ? -31.932 -7.199 42.300 1.00 92.44 108 GLN A N 1
ATOM 867 C CA . GLN A 1 108 ? -30.996 -8.293 42.050 1.00 92.44 108 GLN A CA 1
ATOM 868 C C . GLN A 1 108 ? -31.282 -8.994 40.713 1.00 92.44 108 GLN A C 1
ATOM 870 O O . GLN A 1 108 ? -30.358 -9.289 39.953 1.00 92.44 108 GLN A O 1
ATOM 875 N N . ARG A 1 109 ? -32.563 -9.225 40.394 1.00 94.81 109 ARG A N 1
ATOM 876 C CA . ARG A 1 109 ? -32.983 -9.836 39.124 1.00 94.81 109 ARG A CA 1
ATOM 877 C C . ARG A 1 109 ? -32.672 -8.941 37.924 1.00 94.81 109 ARG A C 1
ATOM 879 O O . ARG A 1 109 ? -32.180 -9.430 36.906 1.00 94.81 109 ARG A O 1
ATOM 886 N N . GLU A 1 110 ? -32.942 -7.645 38.038 1.00 94.94 110 GLU A N 1
ATOM 887 C CA . GLU A 1 110 ? -32.632 -6.677 36.983 1.00 94.94 110 GLU A CA 1
ATOM 888 C C . GLU A 1 110 ? -31.124 -6.505 36.798 1.00 94.94 110 GLU A C 1
ATOM 890 O O . GLU A 1 110 ? -30.650 -6.488 35.665 1.00 94.94 110 GLU A O 1
ATOM 895 N N . ALA A 1 111 ? -30.341 -6.470 37.882 1.00 92.25 111 ALA A N 1
ATOM 896 C CA . ALA A 1 111 ? -28.882 -6.418 37.802 1.00 92.25 111 ALA A CA 1
ATOM 897 C C . ALA A 1 111 ? -28.310 -7.640 37.067 1.00 92.25 111 ALA A C 1
ATOM 899 O O . ALA A 1 111 ? -27.450 -7.492 36.198 1.00 92.25 111 ALA A O 1
ATOM 900 N N . GLN A 1 112 ? -28.826 -8.841 37.354 1.00 93.06 112 GLN A N 1
ATOM 901 C CA . GLN A 1 112 ? -28.422 -10.063 36.657 1.00 93.06 112 GLN A CA 1
ATOM 902 C C . GLN A 1 112 ? -28.808 -10.035 35.170 1.00 93.06 112 GLN A C 1
ATOM 904 O O . GLN A 1 112 ? -27.994 -10.384 34.315 1.00 93.06 112 GLN A O 1
ATOM 909 N N . THR A 1 113 ? -30.021 -9.579 34.850 1.00 95.62 113 THR A N 1
ATOM 910 C CA . THR A 1 113 ? -30.508 -9.464 33.464 1.00 95.62 113 THR A CA 1
ATOM 911 C C . THR A 1 113 ? -29.685 -8.446 32.670 1.00 95.62 113 THR A C 1
ATOM 913 O O . THR A 1 113 ? -29.255 -8.716 31.549 1.00 95.62 113 THR A O 1
ATOM 916 N N . LEU A 1 114 ? -29.390 -7.290 33.269 1.00 94.75 114 LEU A N 1
ATOM 917 C CA . LEU A 1 114 ? -28.538 -6.268 32.670 1.00 94.75 114 LEU A CA 1
ATOM 918 C C . LEU A 1 114 ? -27.116 -6.789 32.435 1.00 94.75 114 LEU A C 1
ATOM 920 O O . LEU A 1 114 ? -26.533 -6.524 31.383 1.00 94.75 114 LEU A O 1
ATOM 924 N N . GLN A 1 115 ? -26.566 -7.551 33.384 1.00 93.62 115 GLN A N 1
ATOM 925 C CA . GLN A 1 115 ? -25.253 -8.167 33.225 1.00 93.62 115 GLN A CA 1
ATOM 926 C C . GLN A 1 115 ? -25.235 -9.187 32.080 1.00 93.62 115 GLN A C 1
ATOM 928 O O . GLN A 1 115 ? -24.276 -9.215 31.310 1.00 93.62 115 GLN A O 1
ATOM 933 N N . GLN A 1 116 ? -26.301 -9.971 31.908 1.00 95.06 116 GLN A N 1
ATOM 934 C CA . GLN A 1 116 ? -26.435 -10.875 30.767 1.00 95.06 116 GLN A CA 1
ATOM 935 C C . GLN A 1 116 ? -26.436 -10.104 29.438 1.00 95.06 116 GLN A C 1
ATOM 937 O O . GLN A 1 116 ? -25.659 -10.429 28.542 1.00 95.06 116 GLN A O 1
ATOM 942 N N . TYR A 1 117 ? -27.226 -9.032 29.320 1.00 96.06 117 TYR A N 1
ATOM 943 C CA . TYR A 1 117 ? -27.237 -8.203 28.108 1.00 96.06 117 TYR A CA 1
ATOM 944 C C . TYR A 1 117 ? -25.886 -7.549 27.812 1.00 96.06 117 TYR A C 1
ATOM 946 O O . TYR A 1 117 ? -25.505 -7.424 26.647 1.00 96.06 117 TYR A O 1
ATOM 954 N N . ARG A 1 118 ? -25.141 -7.151 28.848 1.00 95.38 118 ARG A N 1
ATOM 955 C CA . ARG A 1 118 ? -23.780 -6.615 28.717 1.00 95.38 118 ARG A CA 1
ATOM 956 C C . ARG A 1 118 ? -22.818 -7.637 28.106 1.00 95.38 118 ARG A C 1
ATOM 958 O O . ARG A 1 118 ? -22.089 -7.292 27.177 1.00 95.38 118 ARG A O 1
ATOM 965 N N . VAL A 1 119 ? -22.849 -8.881 28.585 1.00 96.00 119 VAL A N 1
ATOM 966 C CA . VAL A 1 119 ? -22.025 -9.975 28.044 1.00 96.00 119 VAL A CA 1
ATOM 967 C C . VAL A 1 119 ? -22.436 -10.306 26.608 1.00 96.00 119 VAL A C 1
ATOM 969 O O . VAL A 1 119 ? -21.588 -10.313 25.721 1.00 96.00 119 VAL A O 1
ATOM 972 N N . GLU A 1 120 ? -23.732 -10.475 26.337 1.00 96.75 120 GLU A N 1
ATOM 973 C CA . GLU A 1 120 ? -24.233 -10.767 24.985 1.00 96.75 120 GLU A CA 1
ATOM 974 C C . GLU A 1 120 ? -23.870 -9.671 23.968 1.00 96.75 120 GLU A C 1
ATOM 976 O O . GLU A 1 120 ? -23.563 -9.961 22.808 1.00 96.75 120 GLU A O 1
ATOM 981 N N . LEU A 1 121 ? -23.892 -8.399 24.383 1.00 96.44 121 LEU A N 1
ATOM 982 C CA . LEU A 1 121 ? -23.464 -7.282 23.544 1.00 96.44 121 LEU A CA 1
ATOM 983 C C . LEU A 1 121 ? -21.961 -7.355 23.239 1.00 96.44 121 LEU A C 1
ATOM 985 O O . LEU A 1 121 ? -21.568 -7.188 22.083 1.00 96.44 121 LEU A O 1
ATOM 989 N N . ALA A 1 122 ? -21.130 -7.639 24.247 1.00 96.19 122 ALA A N 1
ATOM 990 C CA . ALA A 1 122 ? -19.689 -7.799 24.068 1.00 96.19 122 ALA A CA 1
ATOM 991 C C . ALA A 1 122 ? -19.359 -8.968 23.118 1.00 96.19 122 ALA A C 1
ATOM 993 O O . ALA A 1 122 ? -18.573 -8.797 22.185 1.00 96.19 122 ALA A O 1
ATOM 994 N N . GLU A 1 123 ? -20.031 -10.116 23.259 1.00 97.25 123 GLU A N 1
ATOM 995 C CA . GLU A 1 123 ? -19.881 -11.256 22.340 1.00 97.25 123 GLU A CA 1
ATOM 996 C C . GLU A 1 123 ? -20.294 -10.913 20.901 1.00 97.25 123 GLU A C 1
ATOM 998 O O . GLU A 1 123 ? -19.644 -11.326 19.934 1.00 97.25 123 GLU A O 1
ATOM 1003 N N . LYS A 1 124 ? -21.379 -10.145 20.726 1.00 97.75 124 LYS A N 1
ATOM 1004 C CA . LYS A 1 124 ? -21.808 -9.677 19.399 1.00 97.75 124 LYS A CA 1
ATOM 1005 C C . LYS A 1 124 ? -20.777 -8.748 18.767 1.00 97.75 124 LYS A C 1
ATOM 1007 O O . LYS A 1 124 ? -20.512 -8.880 17.569 1.00 97.75 124 LYS A O 1
ATOM 1012 N N . HIS A 1 125 ? -20.162 -7.856 19.544 1.00 97.88 125 HIS A N 1
ATOM 1013 C CA . HIS A 1 125 ? -19.049 -7.047 19.054 1.00 97.88 125 HIS A CA 1
ATOM 1014 C C . HIS A 1 125 ? -17.858 -7.917 18.661 1.00 97.88 125 HIS A C 1
ATOM 1016 O O . HIS A 1 125 ? -17.344 -7.746 17.559 1.00 97.88 125 HIS A O 1
ATOM 1022 N N . GLN A 1 126 ? -17.472 -8.900 19.476 1.00 97.44 126 GLN A N 1
ATOM 1023 C CA . GLN A 1 126 ? -16.366 -9.805 19.156 1.00 97.44 126 GLN A CA 1
ATOM 1024 C C . GLN A 1 126 ? -16.595 -10.536 17.820 1.00 97.44 126 GLN A C 1
ATOM 1026 O O . GLN A 1 126 ? -15.734 -10.501 16.939 1.00 97.44 126 GLN A O 1
ATOM 1031 N N . LYS A 1 127 ? -17.789 -11.109 17.608 1.00 97.81 127 LYS A N 1
ATOM 1032 C CA . LYS A 1 127 ? -18.175 -11.759 16.338 1.00 97.81 127 LYS A CA 1
ATOM 1033 C C . LYS A 1 127 ? -18.145 -10.787 15.155 1.00 97.81 127 LYS A C 1
ATOM 1035 O O . LYS A 1 127 ? -17.646 -11.122 14.082 1.00 97.81 127 LYS A O 1
ATOM 1040 N N . THR A 1 128 ? -18.646 -9.569 15.350 1.00 98.06 128 THR A N 1
ATOM 1041 C CA . THR A 1 128 ? -18.644 -8.526 14.312 1.00 98.06 128 THR A CA 1
ATOM 1042 C C . THR A 1 128 ? -17.217 -8.122 13.940 1.00 98.06 128 THR A C 1
ATOM 1044 O O . THR A 1 128 ? -16.892 -8.040 12.757 1.00 98.06 128 THR A O 1
ATOM 1047 N N . LEU A 1 129 ? -16.334 -7.934 14.926 1.00 97.56 129 LEU A N 1
ATOM 1048 C CA . LEU A 1 129 ? -14.930 -7.593 14.698 1.00 97.56 129 LEU A CA 1
ATOM 1049 C C . LEU A 1 129 ? -14.161 -8.711 13.988 1.00 97.56 129 LEU A C 1
ATOM 1051 O O . LEU A 1 129 ? -13.334 -8.416 13.130 1.00 97.56 129 LEU A O 1
ATOM 1055 N N . GLN A 1 130 ? -14.457 -9.981 14.278 1.00 97.50 130 GLN A N 1
ATOM 1056 C CA . GLN A 1 130 ? -13.873 -11.116 13.552 1.00 97.50 130 GLN A CA 1
ATOM 1057 C C . GLN A 1 130 ? -14.233 -11.079 12.059 1.00 97.50 130 GLN A C 1
ATOM 1059 O O . GLN A 1 130 ? -13.360 -11.242 11.203 1.00 97.50 130 GLN A O 1
ATOM 1064 N N . LEU A 1 131 ? -15.503 -10.814 11.734 1.00 97.88 131 LEU A N 1
ATOM 1065 C CA . LEU A 1 131 ? -15.952 -10.669 10.346 1.00 97.88 131 LEU A CA 1
ATOM 1066 C C . LEU A 1 131 ? -15.338 -9.436 9.674 1.00 97.88 131 LEU A C 1
ATOM 1068 O O . LEU A 1 131 ? -14.885 -9.527 8.534 1.00 97.88 131 LEU A O 1
ATOM 1072 N N . LEU A 1 132 ? -15.263 -8.307 10.385 1.00 97.38 132 LEU A N 1
ATOM 1073 C CA . LEU A 1 132 ? -14.626 -7.090 9.879 1.00 97.38 132 LEU A CA 1
ATOM 1074 C C . LEU A 1 132 ? -13.140 -7.297 9.598 1.00 97.38 132 LEU A C 1
ATOM 1076 O O . LEU A 1 132 ? -12.674 -6.875 8.545 1.00 97.38 132 LEU A O 1
ATOM 1080 N N . ARG A 1 133 ? -12.410 -7.991 10.477 1.00 97.31 133 ARG A N 1
ATOM 1081 C CA . ARG A 1 133 ? -10.996 -8.324 10.262 1.00 97.31 133 ARG A CA 1
ATOM 1082 C C . ARG A 1 133 ? -10.822 -9.204 9.024 1.00 97.31 133 ARG A C 1
ATOM 1084 O O . ARG A 1 133 ? -9.967 -8.914 8.198 1.00 97.31 133 ARG A O 1
ATOM 1091 N N . LYS A 1 134 ? -11.679 -10.214 8.834 1.00 96.94 134 LYS A N 1
ATOM 1092 C CA . LYS A 1 134 ? -11.664 -11.042 7.616 1.00 96.94 134 LYS A CA 1
ATOM 1093 C C . LYS A 1 134 ? -11.902 -10.207 6.354 1.00 96.94 134 LYS A C 1
ATOM 1095 O O . LYS A 1 134 ? -11.180 -10.361 5.374 1.00 96.94 134 LYS A O 1
ATOM 1100 N N . GLN A 1 135 ? -12.894 -9.320 6.378 1.00 97.25 135 GLN A N 1
ATOM 1101 C CA . GLN A 1 135 ? -13.207 -8.458 5.238 1.00 97.25 135 GLN A CA 1
ATOM 1102 C C . GLN A 1 135 ? -12.090 -7.442 4.957 1.00 97.25 135 GLN A C 1
ATOM 1104 O O . GLN A 1 135 ? -11.776 -7.166 3.801 1.00 97.25 135 GLN A O 1
ATOM 1109 N N . GLN A 1 136 ? -11.473 -6.908 6.012 1.00 97.25 136 GLN A N 1
ATOM 1110 C CA . GLN A 1 136 ? -10.321 -6.021 5.927 1.00 97.25 136 GLN A CA 1
ATOM 1111 C C . GLN A 1 136 ? -9.130 -6.718 5.266 1.00 97.25 136 GLN A C 1
ATOM 1113 O O . GLN A 1 136 ? -8.538 -6.130 4.369 1.00 97.25 136 GLN A O 1
ATOM 1118 N N . THR A 1 137 ? -8.815 -7.958 5.652 1.00 96.75 137 THR A N 1
ATOM 1119 C CA . THR A 1 137 ? -7.754 -8.757 5.018 1.00 96.75 137 THR A CA 1
ATOM 1120 C C . THR A 1 137 ? -8.010 -8.938 3.525 1.00 96.75 137 THR A C 1
ATOM 1122 O O . THR A 1 137 ? -7.128 -8.655 2.729 1.00 96.75 137 THR A O 1
ATOM 1125 N N . ILE A 1 138 ? -9.229 -9.298 3.111 1.00 97.38 138 ILE A N 1
ATOM 1126 C CA . ILE A 1 138 ? -9.551 -9.442 1.678 1.00 97.38 138 ILE A CA 1
ATOM 1127 C C . ILE A 1 138 ? -9.316 -8.119 0.924 1.00 97.38 138 ILE A C 1
ATOM 1129 O O . ILE A 1 138 ? -8.700 -8.088 -0.137 1.00 97.38 138 ILE A O 1
ATOM 1133 N N . ILE A 1 139 ? -9.775 -6.994 1.476 1.00 97.31 139 ILE A N 1
ATOM 1134 C CA . ILE A 1 139 ? -9.657 -5.697 0.794 1.00 97.31 139 ILE A CA 1
ATOM 1135 C C . ILE A 1 139 ? -8.206 -5.187 0.773 1.00 97.31 139 ILE A C 1
ATOM 1137 O O . ILE A 1 139 ? -7.760 -4.651 -0.242 1.00 97.31 139 ILE A O 1
ATOM 1141 N N . LEU A 1 140 ? -7.470 -5.312 1.879 1.00 96.12 140 LEU A N 1
ATOM 1142 C CA . LEU A 1 140 ? -6.134 -4.726 2.023 1.00 96.12 140 LEU A CA 1
ATOM 1143 C C . LEU A 1 140 ? -5.012 -5.647 1.543 1.00 96.12 140 LEU A C 1
ATOM 1145 O O . LEU A 1 140 ? -4.061 -5.154 0.936 1.00 96.12 140 LEU A O 1
ATOM 1149 N N . ASP A 1 141 ? -5.121 -6.949 1.793 1.00 93.69 141 ASP A N 1
ATOM 1150 C CA . ASP A 1 141 ? -4.043 -7.909 1.543 1.00 93.69 141 ASP A CA 1
ATOM 1151 C C . ASP A 1 141 ? -4.201 -8.623 0.191 1.00 93.69 141 ASP A C 1
ATOM 1153 O O . ASP A 1 141 ? -3.195 -9.020 -0.393 1.00 93.69 141 ASP A O 1
ATOM 1157 N N . ASP A 1 142 ? -5.418 -8.684 -0.369 1.00 94.06 142 ASP A N 1
ATOM 1158 C CA . ASP A 1 142 ? -5.645 -9.215 -1.719 1.00 94.06 142 ASP A CA 1
ATOM 1159 C C . ASP A 1 142 ? -5.873 -8.081 -2.730 1.00 94.06 142 ASP A C 1
ATOM 1161 O O . ASP A 1 142 ? -5.024 -7.816 -3.584 1.00 94.06 142 ASP A O 1
ATOM 1165 N N . GLU A 1 143 ? -6.996 -7.367 -2.636 1.00 96.81 143 GLU A N 1
ATOM 1166 C CA . GLU A 1 143 ? -7.443 -6.429 -3.680 1.00 96.81 143 GLU A CA 1
ATOM 1167 C C . GLU A 1 143 ? -6.511 -5.217 -3.838 1.00 96.81 143 GLU A C 1
ATOM 1169 O O . GLU A 1 143 ? -6.105 -4.849 -4.949 1.00 96.81 143 GLU A O 1
ATOM 1174 N N . LEU A 1 144 ? -6.108 -4.603 -2.723 1.00 96.31 144 LEU A N 1
ATOM 1175 C CA . LEU A 1 144 ? -5.174 -3.480 -2.745 1.00 96.31 144 LEU A CA 1
ATOM 1176 C C . LEU A 1 144 ? -3.770 -3.912 -3.198 1.00 96.31 144 LEU A C 1
ATOM 1178 O O . LEU A 1 144 ? -3.107 -3.167 -3.926 1.00 96.31 144 LEU A O 1
ATOM 1182 N N . ILE A 1 145 ? -3.312 -5.109 -2.819 1.00 95.00 145 ILE A N 1
ATOM 1183 C CA . ILE A 1 145 ? -2.022 -5.646 -3.277 1.00 95.00 145 ILE A CA 1
ATOM 1184 C C . ILE A 1 145 ? -2.058 -5.935 -4.778 1.00 95.00 145 ILE A C 1
ATOM 1186 O O . ILE A 1 145 ? -1.118 -5.574 -5.489 1.00 95.00 145 ILE A O 1
ATOM 1190 N N . GLN A 1 146 ? -3.153 -6.493 -5.295 1.00 95.31 146 GLN A N 1
ATOM 1191 C CA . GLN A 1 146 ? -3.346 -6.686 -6.732 1.00 95.31 146 GLN A CA 1
ATOM 1192 C C . GLN A 1 146 ? -3.345 -5.358 -7.494 1.00 95.31 146 GLN A C 1
ATOM 1194 O O . GLN A 1 146 ? -2.723 -5.253 -8.553 1.00 95.31 146 GLN A O 1
ATOM 1199 N N . TRP A 1 147 ? -3.995 -4.316 -6.966 1.00 96.75 147 TRP A N 1
ATOM 1200 C CA . TRP A 1 147 ? -3.932 -2.979 -7.562 1.00 96.75 147 TRP A CA 1
ATOM 1201 C C . TRP A 1 147 ? -2.501 -2.418 -7.568 1.00 96.75 147 TRP A C 1
ATOM 1203 O O . TRP A 1 147 ? -2.022 -1.996 -8.620 1.00 96.75 147 TRP A O 1
ATOM 1213 N N . LYS A 1 148 ? -1.764 -2.516 -6.451 1.00 95.88 148 LYS A N 1
ATOM 1214 C CA . LYS A 1 148 ? -0.347 -2.104 -6.382 1.00 95.88 148 LYS A CA 1
ATOM 1215 C C . LYS A 1 148 ? 0.530 -2.887 -7.363 1.00 95.88 148 LYS A C 1
ATOM 1217 O O . LYS A 1 148 ? 1.414 -2.309 -7.994 1.00 95.88 148 LYS A O 1
ATOM 1222 N N . ARG A 1 149 ? 0.276 -4.188 -7.543 1.00 95.25 149 ARG A N 1
ATOM 1223 C CA . ARG A 1 149 ? 0.989 -5.020 -8.523 1.00 95.25 149 ARG A CA 1
ATOM 1224 C C . ARG A 1 149 ? 0.689 -4.587 -9.956 1.00 95.25 149 ARG A C 1
ATOM 1226 O O . ARG A 1 149 ? 1.612 -4.522 -10.763 1.00 95.25 149 ARG A O 1
ATOM 1233 N N . ARG A 1 150 ? -0.564 -4.246 -10.273 1.00 95.94 150 ARG A N 1
ATOM 1234 C CA . ARG A 1 150 ? -0.914 -3.670 -11.581 1.00 95.94 150 ARG A CA 1
ATOM 1235 C C . ARG A 1 150 ? -0.194 -2.342 -11.817 1.00 95.94 150 ARG A C 1
ATOM 1237 O O . ARG A 1 150 ? 0.394 -2.187 -12.878 1.00 95.94 150 ARG A O 1
ATOM 1244 N N . GLN A 1 151 ? -0.141 -1.455 -10.821 1.00 96.50 151 GLN A N 1
ATOM 1245 C CA . GLN A 1 151 ? 0.614 -0.195 -10.904 1.00 96.50 151 GLN A CA 1
ATOM 1246 C C . GLN A 1 151 ? 2.112 -0.435 -11.156 1.00 96.50 151 GLN A C 1
ATOM 1248 O O . GLN A 1 151 ? 2.726 0.239 -11.979 1.00 96.50 151 GLN A O 1
ATOM 1253 N N . GLN A 1 152 ? 2.704 -1.432 -10.497 1.00 95.56 152 GLN A N 1
ATOM 1254 C CA . GLN A 1 152 ? 4.098 -1.811 -10.729 1.00 95.56 152 GLN A CA 1
ATOM 1255 C C . GLN A 1 152 ? 4.342 -2.310 -12.160 1.00 95.56 152 GLN A C 1
ATOM 1257 O O . GLN A 1 152 ? 5.308 -1.900 -12.802 1.00 95.56 152 GLN A O 1
ATOM 1262 N N . LEU A 1 153 ? 3.463 -3.170 -12.681 1.00 95.94 153 LEU A N 1
ATOM 1263 C CA . LEU A 1 153 ? 3.563 -3.675 -14.053 1.00 95.94 153 LEU A CA 1
ATOM 1264 C C . LEU A 1 153 ? 3.271 -2.587 -15.098 1.00 95.94 153 LEU A C 1
ATOM 1266 O O . LEU A 1 153 ? 3.900 -2.581 -16.156 1.00 95.94 153 LEU A O 1
ATOM 1270 N N . ALA A 1 154 ? 2.392 -1.628 -14.797 1.00 96.06 154 ALA A N 1
ATOM 1271 C CA . ALA A 1 154 ? 2.162 -0.448 -15.629 1.00 96.06 154 ALA A CA 1
ATOM 1272 C C . ALA A 1 154 ? 3.444 0.392 -15.796 1.00 96.06 154 ALA A C 1
ATOM 1274 O O . ALA A 1 154 ? 3.681 0.936 -16.873 1.00 96.06 154 ALA A O 1
ATOM 1275 N N . GLY A 1 155 ? 4.339 0.400 -14.797 1.00 94.19 155 GLY A N 1
ATOM 1276 C CA . GLY A 1 155 ? 5.683 0.989 -14.905 1.00 94.19 155 GLY A CA 1
ATOM 1277 C C . GLY A 1 155 ? 6.560 0.365 -16.004 1.00 94.19 155 GLY A C 1
ATOM 1278 O O . GLY A 1 155 ? 7.424 1.037 -16.566 1.00 94.19 155 GLY A O 1
ATOM 1279 N N . ASN A 1 156 ? 6.296 -0.892 -16.378 1.00 96.00 156 ASN A N 1
ATOM 1280 C CA . ASN A 1 156 ? 6.929 -1.575 -17.513 1.00 96.00 156 ASN A CA 1
ATOM 1281 C C . ASN A 1 156 ? 6.120 -1.468 -18.814 1.00 96.00 156 ASN A C 1
ATOM 1283 O O . ASN A 1 156 ? 6.454 -2.135 -19.791 1.00 96.00 156 ASN A O 1
ATOM 1287 N N . GLY A 1 157 ? 5.070 -0.645 -18.849 1.00 94.12 157 GLY A N 1
ATOM 1288 C CA . GLY A 1 157 ? 4.181 -0.545 -20.003 1.00 94.12 157 GLY A CA 1
ATOM 1289 C C . GLY A 1 157 ? 3.077 -1.603 -20.036 1.00 94.12 157 GLY A C 1
ATOM 1290 O O . GLY A 1 157 ? 2.507 -1.874 -21.092 1.00 94.12 157 GLY A O 1
ATOM 1291 N N . GLY A 1 158 ? 2.792 -2.234 -18.895 1.00 93.75 158 GLY A N 1
ATOM 1292 C CA . GLY A 1 158 ? 1.638 -3.108 -18.731 1.00 93.75 158 GLY A CA 1
ATOM 1293 C C . GLY A 1 158 ? 0.304 -2.362 -18.819 1.00 93.75 158 GLY A C 1
ATOM 1294 O O . GLY A 1 158 ? 0.270 -1.138 -18.970 1.00 93.75 158 GLY A O 1
ATOM 1295 N N . PRO A 1 159 ? -0.819 -3.091 -18.714 1.00 93.56 159 PRO A N 1
ATOM 1296 C CA . PRO A 1 159 ? -2.134 -2.473 -18.628 1.00 93.56 159 PRO A CA 1
ATOM 1297 C C . PRO A 1 159 ? -2.187 -1.452 -17.478 1.00 93.56 159 PRO A C 1
ATOM 1299 O O . PRO A 1 159 ? -1.638 -1.740 -16.411 1.00 93.56 159 PRO A O 1
ATOM 1302 N N . PRO A 1 160 ? -2.866 -0.304 -17.658 1.00 91.69 160 PRO A N 1
ATOM 1303 C CA . PRO A 1 160 ? -3.058 0.662 -16.583 1.00 91.69 160 PRO A CA 1
ATOM 1304 C C . PRO A 1 160 ? -3.700 0.023 -15.346 1.00 91.69 160 PRO A C 1
ATOM 1306 O O . PRO A 1 160 ? -4.559 -0.855 -15.455 1.00 91.69 160 PRO A O 1
ATOM 1309 N N . GLU A 1 161 ? -3.326 0.503 -14.165 1.00 90.50 161 GLU A N 1
ATOM 1310 C CA . GLU A 1 161 ? -3.779 0.001 -12.865 1.00 90.50 161 GLU A CA 1
ATOM 1311 C C . GLU A 1 161 ? -5.289 0.140 -12.622 1.00 90.50 161 GLU A C 1
ATOM 1313 O O . GLU A 1 161 ? -5.868 -0.620 -11.841 1.00 90.50 161 GLU A O 1
ATOM 1318 N N . GLY A 1 162 ? -5.936 1.065 -13.335 1.00 92.44 162 GLY A N 1
ATOM 1319 C CA . GLY A 1 162 ? -7.349 1.395 -13.177 1.00 92.44 162 GLY A CA 1
ATOM 1320 C C . GLY A 1 162 ? -7.614 2.344 -12.005 1.00 92.44 162 GLY A C 1
ATOM 1321 O O . GLY A 1 162 ? -6.725 2.656 -11.211 1.00 92.44 162 GLY A O 1
ATOM 1322 N N . SER A 1 163 ? -8.857 2.826 -11.910 1.00 93.69 163 SER A N 1
ATOM 1323 C CA . SER A 1 163 ? -9.244 3.786 -10.871 1.00 93.69 163 SER A CA 1
ATOM 1324 C C . SER A 1 163 ? -9.243 3.166 -9.469 1.00 93.69 163 SER A C 1
ATOM 1326 O O . SER A 1 163 ? -9.670 2.026 -9.275 1.00 93.69 163 SER A O 1
ATOM 1328 N N . LEU A 1 164 ? -8.823 3.960 -8.481 1.00 95.19 164 LEU A N 1
ATOM 1329 C CA . LEU A 1 164 ? -8.910 3.635 -7.057 1.00 95.19 164 LEU A CA 1
ATOM 1330 C C . LEU A 1 164 ? -10.322 3.798 -6.479 1.00 95.19 164 LEU A C 1
ATOM 1332 O O . LEU A 1 164 ? -10.537 3.397 -5.341 1.00 95.19 164 LEU A O 1
ATOM 1336 N N . ASP A 1 165 ? -11.282 4.360 -7.218 1.00 94.69 165 ASP A N 1
ATOM 1337 C CA . ASP A 1 165 ? -12.587 4.757 -6.663 1.00 94.69 165 ASP A CA 1
ATOM 1338 C C . ASP A 1 165 ? -13.369 3.579 -6.057 1.00 94.69 165 ASP A C 1
ATOM 1340 O O . ASP A 1 165 ? -14.002 3.713 -5.009 1.00 94.69 165 ASP A O 1
ATOM 1344 N N . VAL A 1 166 ? -13.276 2.390 -6.664 1.00 96.12 166 VAL A N 1
ATOM 1345 C CA . VAL A 1 166 ? -13.911 1.173 -6.130 1.00 96.12 166 VAL A CA 1
ATOM 1346 C C . VAL A 1 166 ? -13.281 0.781 -4.790 1.00 96.12 166 VAL A C 1
ATOM 1348 O O . VAL A 1 166 ? -13.999 0.625 -3.801 1.00 96.12 166 VAL A O 1
ATOM 1351 N N . LEU A 1 167 ? -11.946 0.706 -4.729 1.00 96.94 167 LEU A N 1
ATOM 1352 C CA . LEU A 1 167 ? -11.197 0.419 -3.500 1.00 96.94 167 LEU A CA 1
ATOM 1353 C C . LEU A 1 167 ? -11.428 1.483 -2.425 1.00 96.94 167 LEU A C 1
ATOM 1355 O O . LEU A 1 167 ? -11.535 1.153 -1.245 1.00 96.94 167 LEU A O 1
ATOM 1359 N N . GLN A 1 168 ? -11.538 2.751 -2.821 1.00 96.19 168 GLN A N 1
ATOM 1360 C CA . GLN A 1 168 ? -11.868 3.846 -1.922 1.00 96.19 168 GLN A CA 1
ATOM 1361 C C . GLN A 1 168 ? -13.254 3.638 -1.316 1.00 96.19 168 GLN A C 1
ATOM 1363 O O . GLN A 1 168 ? -13.380 3.665 -0.097 1.00 96.19 168 GLN A O 1
ATOM 1368 N N . SER A 1 169 ? -14.269 3.325 -2.128 1.00 96.75 169 SER A N 1
ATOM 1369 C CA . SER A 1 169 ? -15.626 3.071 -1.630 1.00 96.75 169 SER A CA 1
ATOM 1370 C C . SER A 1 169 ? -15.678 1.911 -0.624 1.00 96.75 169 SER A C 1
ATOM 1372 O O . SER A 1 169 ? -16.411 1.971 0.365 1.00 96.75 169 SER A O 1
ATOM 1374 N N . TRP A 1 170 ? -14.875 0.863 -0.836 1.00 97.50 170 TRP A N 1
ATOM 1375 C CA . TRP A 1 170 ? -14.770 -0.267 0.085 1.00 97.50 170 TRP A CA 1
ATOM 1376 C C . TRP A 1 170 ? -14.066 0.128 1.386 1.00 97.50 170 TRP A C 1
ATOM 1378 O O . TRP A 1 170 ? -14.574 -0.168 2.467 1.00 97.50 170 TRP A O 1
ATOM 1388 N N . CYS A 1 171 ? -12.943 0.845 1.293 1.00 97.38 171 CYS A N 1
ATOM 1389 C CA . CYS A 1 171 ? -12.207 1.354 2.449 1.00 97.38 171 CYS A CA 1
ATOM 1390 C C . CYS A 1 171 ? -13.040 2.342 3.279 1.00 97.38 171 CYS A C 1
ATOM 1392 O O . CYS A 1 171 ? -13.018 2.277 4.505 1.00 97.38 171 CYS A O 1
ATOM 1394 N N . GLU A 1 172 ? -13.797 3.231 2.636 1.00 95.69 172 GLU A N 1
ATOM 1395 C CA . GLU A 1 172 ? -14.687 4.190 3.293 1.00 95.69 172 GLU A CA 1
ATOM 1396 C C . GLU A 1 172 ? -15.828 3.490 4.034 1.00 95.69 172 GLU A C 1
ATOM 1398 O O . GLU A 1 172 ? -16.080 3.805 5.197 1.00 95.69 172 GLU A O 1
ATOM 1403 N N . LYS A 1 173 ? -16.481 2.503 3.404 1.00 96.62 173 LYS A N 1
ATOM 1404 C CA . LYS A 1 173 ? -17.520 1.691 4.058 1.00 96.62 173 LYS A CA 1
ATOM 1405 C C . LYS A 1 173 ? -16.961 0.899 5.239 1.00 96.62 173 LYS A C 1
ATOM 1407 O O . LYS A 1 173 ? -17.587 0.867 6.296 1.00 96.62 173 LYS A O 1
ATOM 1412 N N . LEU A 1 174 ? -15.781 0.295 5.086 1.00 96.81 174 LEU A N 1
ATOM 1413 C CA . LEU A 1 174 ? -15.090 -0.371 6.190 1.00 96.81 174 LEU A CA 1
ATOM 1414 C C . LEU A 1 174 ? -14.804 0.605 7.334 1.00 96.81 174 LEU A C 1
ATOM 1416 O O . LEU A 1 174 ? -15.155 0.316 8.475 1.00 96.81 174 LEU A O 1
ATOM 1420 N N . ALA A 1 175 ? -14.206 1.761 7.033 1.00 96.06 175 ALA A N 1
ATOM 1421 C CA . ALA A 1 175 ? -13.881 2.781 8.025 1.00 96.06 175 ALA A CA 1
ATOM 1422 C C . ALA A 1 175 ? -15.130 3.246 8.781 1.00 96.06 175 ALA A C 1
ATOM 1424 O O . ALA A 1 175 ? -15.092 3.362 10.002 1.00 96.06 175 ALA A O 1
ATOM 1425 N N . GLU A 1 176 ? -16.242 3.458 8.077 1.00 95.19 176 GLU A N 1
ATOM 1426 C CA . GLU A 1 176 ? -17.518 3.850 8.671 1.00 95.19 176 GLU A CA 1
ATOM 1427 C C . GLU A 1 176 ? -18.052 2.785 9.642 1.00 95.19 176 GLU A C 1
ATOM 1429 O O . GLU A 1 176 ? -18.344 3.104 10.796 1.00 95.19 176 GLU A O 1
ATOM 1434 N N . ILE A 1 177 ? -18.107 1.515 9.227 1.00 96.94 177 ILE A N 1
ATOM 1435 C CA . ILE A 1 177 ? -18.615 0.419 10.070 1.00 96.94 177 ILE A CA 1
ATOM 1436 C C . ILE A 1 177 ? -17.702 0.181 11.282 1.00 96.94 177 ILE A C 1
ATOM 1438 O O . ILE A 1 177 ? -18.185 0.000 12.405 1.00 96.94 177 ILE A O 1
ATOM 1442 N N . ILE A 1 178 ? -16.381 0.204 11.082 1.00 96.12 178 ILE A N 1
ATOM 1443 C CA . ILE A 1 178 ? -15.394 0.060 12.159 1.00 96.12 178 ILE A CA 1
ATOM 1444 C C . ILE A 1 178 ? -15.532 1.223 13.148 1.00 96.12 178 ILE A C 1
ATOM 1446 O O . ILE A 1 178 ? -15.593 1.008 14.358 1.00 96.12 178 ILE A O 1
ATOM 1450 N N . TRP A 1 179 ? -15.641 2.460 12.658 1.00 94.38 179 TRP A N 1
ATOM 1451 C CA . TRP A 1 179 ? -15.762 3.628 13.526 1.00 94.38 179 TRP A CA 1
ATOM 1452 C C . TRP A 1 179 ? -17.065 3.619 14.332 1.00 94.38 179 TRP A C 1
ATOM 1454 O O . TRP A 1 179 ? -17.051 3.901 15.530 1.00 94.38 179 TRP A O 1
ATOM 1464 N N . GLN A 1 180 ? -18.183 3.223 13.717 1.00 95.50 180 GLN A N 1
ATOM 1465 C CA . GLN A 1 180 ? -19.458 3.052 14.417 1.00 95.50 180 GLN A CA 1
ATOM 1466 C C . GLN A 1 180 ? -19.361 2.011 15.539 1.00 95.50 180 GLN A C 1
ATOM 1468 O O . GLN A 1 180 ? -19.817 2.275 16.653 1.00 95.50 180 GLN A O 1
ATOM 1473 N N . ASN A 1 181 ? -18.718 0.865 15.288 1.00 97.00 181 ASN A N 1
ATOM 1474 C CA . ASN A 1 181 ? -18.484 -0.142 16.325 1.00 97.00 181 ASN A CA 1
ATOM 1475 C C . ASN A 1 181 ? -17.624 0.418 17.467 1.00 97.00 181 ASN A C 1
ATOM 1477 O O . ASN A 1 181 ? -17.956 0.199 18.630 1.00 97.00 181 ASN A O 1
ATOM 1481 N N . ARG A 1 182 ? -16.589 1.218 17.169 1.00 95.12 182 ARG A N 1
ATOM 1482 C CA . ARG A 1 182 ? -15.759 1.866 18.203 1.00 95.12 182 ARG A CA 1
ATOM 1483 C C . ARG A 1 182 ? -16.594 2.757 19.114 1.00 95.12 182 ARG A C 1
ATOM 1485 O O . ARG A 1 182 ? -16.462 2.678 20.331 1.00 95.12 182 ARG A O 1
ATOM 1492 N N . GLN A 1 183 ? -17.465 3.580 18.536 1.00 94.31 183 GLN A N 1
ATOM 1493 C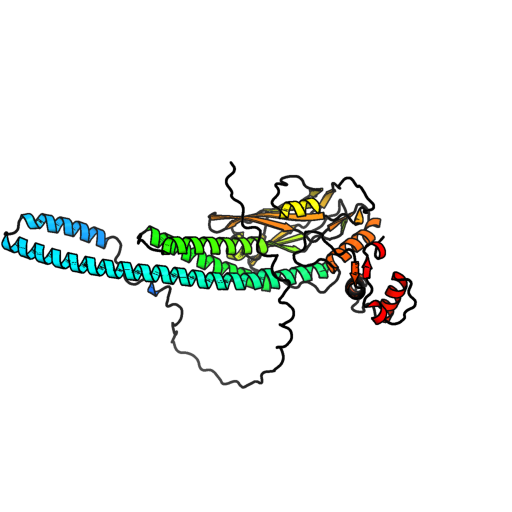 CA . GLN A 1 183 ? -18.341 4.465 19.307 1.00 94.31 183 GLN A CA 1
ATOM 1494 C C . GLN A 1 183 ? -19.330 3.677 20.178 1.00 94.31 183 GLN A C 1
ATOM 1496 O O . GLN A 1 183 ? -19.581 4.056 21.322 1.00 94.31 183 GLN A O 1
ATOM 1501 N N . GLN A 1 184 ? -19.859 2.557 19.675 1.00 96.06 184 GLN A N 1
ATOM 1502 C CA . GLN A 1 184 ? -20.731 1.670 20.453 1.00 96.06 184 GLN A CA 1
ATOM 1503 C C . GLN A 1 184 ? -19.992 1.041 21.642 1.00 96.06 184 GLN A C 1
ATOM 1505 O O . GLN A 1 184 ? -20.501 1.096 22.760 1.00 96.06 184 GLN A O 1
ATOM 1510 N N . ILE A 1 185 ? -18.770 0.541 21.430 1.00 95.75 185 ILE A N 1
ATOM 1511 C CA . ILE A 1 185 ? -17.921 -0.026 22.490 1.00 95.75 185 ILE A CA 1
ATOM 1512 C C . ILE A 1 185 ? -17.590 1.038 23.545 1.00 95.75 185 ILE A C 1
ATOM 1514 O O . ILE A 1 185 ? -17.813 0.808 24.730 1.00 95.75 185 ILE A O 1
ATOM 1518 N N . ARG A 1 186 ? -17.162 2.242 23.135 1.00 93.69 186 ARG A N 1
ATOM 1519 C CA . ARG A 1 186 ? -16.904 3.370 24.055 1.00 93.69 186 ARG A CA 1
ATOM 1520 C C . ARG A 1 186 ? -18.135 3.747 24.879 1.00 93.69 186 ARG A C 1
ATOM 1522 O O . ARG A 1 186 ? -18.034 4.035 26.070 1.00 93.69 186 ARG A O 1
ATOM 1529 N N . ARG A 1 187 ? -19.320 3.727 24.265 1.00 95.38 187 ARG A N 1
ATOM 1530 C CA . ARG A 1 187 ? -20.578 3.981 24.974 1.00 95.38 187 ARG A CA 1
ATOM 1531 C C . ARG A 1 187 ? -20.900 2.868 25.973 1.00 95.38 187 ARG A C 1
ATOM 1533 O O . ARG A 1 187 ? -21.366 3.174 27.068 1.00 95.38 187 ARG A O 1
ATOM 1540 N N . ALA A 1 188 ? -20.640 1.609 25.624 1.00 94.75 188 ALA A N 1
ATOM 1541 C CA . ALA A 1 188 ? -20.798 0.479 26.535 1.00 94.75 188 ALA A CA 1
ATOM 1542 C C . ALA A 1 188 ? -19.833 0.573 27.732 1.00 94.75 188 ALA A C 1
ATOM 1544 O O . ALA A 1 188 ? -20.276 0.402 28.866 1.00 94.75 188 ALA A O 1
ATOM 1545 N N . GLU A 1 189 ? -18.564 0.936 27.505 1.00 93.38 189 GLU A N 1
ATOM 1546 C CA . GLU A 1 189 ? -17.584 1.212 28.570 1.00 93.38 189 GLU A CA 1
ATOM 1547 C C . GLU A 1 189 ? -18.095 2.305 29.520 1.00 93.38 189 GLU A C 1
ATOM 1549 O O . GLU A 1 189 ? -18.110 2.119 30.737 1.00 93.38 189 GLU A O 1
ATOM 1554 N N . HIS A 1 190 ? -18.591 3.421 28.976 1.00 94.12 190 HIS A N 1
ATOM 1555 C CA . HIS A 1 190 ? -19.126 4.517 29.784 1.00 94.12 190 HIS A CA 1
ATOM 1556 C C . HIS A 1 190 ? -20.336 4.094 30.634 1.00 94.12 190 HIS A C 1
ATOM 1558 O O . HIS A 1 190 ? -20.419 4.436 31.812 1.00 94.12 190 HIS A O 1
ATOM 1564 N N . LEU A 1 191 ? -21.263 3.313 30.068 1.00 93.50 191 LEU A N 1
ATOM 1565 C CA . LEU A 1 191 ? -22.416 2.781 30.804 1.00 93.50 191 LEU A CA 1
ATOM 1566 C C . LEU A 1 191 ? -22.000 1.796 31.908 1.00 93.50 191 LEU A C 1
ATOM 1568 O O . LEU A 1 191 ? -22.632 1.765 32.966 1.00 93.50 191 LEU A O 1
ATOM 1572 N N . CYS A 1 192 ? -20.946 1.006 31.688 1.00 92.00 192 CYS A N 1
ATOM 1573 C CA . CYS A 1 192 ? -20.398 0.113 32.711 1.00 92.00 192 CYS A CA 1
ATOM 1574 C C . CYS A 1 192 ? -19.735 0.894 33.853 1.00 92.00 192 CYS A C 1
ATOM 1576 O O . CYS A 1 192 ? -19.932 0.542 35.010 1.00 92.00 192 CYS A O 1
ATOM 1578 N N . GLN A 1 193 ? -19.046 2.000 33.553 1.00 91.62 193 GLN A N 1
ATOM 1579 C CA . GLN A 1 193 ? -18.463 2.884 34.572 1.00 91.62 193 GLN A CA 1
ATOM 1580 C C . GLN A 1 193 ? -19.524 3.598 35.424 1.00 91.62 193 GLN A C 1
ATOM 1582 O O . GLN A 1 193 ? -19.319 3.796 36.619 1.00 91.62 193 GLN A O 1
ATOM 1587 N N . GLN A 1 194 ? -20.662 3.984 34.833 1.00 94.19 194 GLN A N 1
ATOM 1588 C CA . GLN A 1 194 ? -21.757 4.633 35.568 1.00 94.19 194 GLN A CA 1
ATOM 1589 C C . GLN A 1 194 ? -22.487 3.686 36.530 1.00 94.19 194 GLN A C 1
ATOM 1591 O O . GLN A 1 194 ? -22.946 4.122 37.585 1.00 94.19 194 GLN A O 1
ATOM 1596 N N . LEU A 1 195 ? -22.608 2.406 36.167 1.00 91.88 195 LEU A N 1
ATOM 1597 C CA . LEU A 1 195 ? -23.206 1.370 37.008 1.00 91.88 195 LEU A CA 1
ATOM 1598 C C . LEU A 1 195 ? -22.301 0.127 37.016 1.00 91.88 195 LEU A C 1
ATOM 1600 O O . LEU A 1 195 ? -22.506 -0.778 36.190 1.00 91.88 195 LEU A O 1
ATOM 1604 N N . PRO A 1 196 ? -21.310 0.082 37.925 1.00 91.25 196 PRO A N 1
ATOM 1605 C CA . PRO A 1 196 ? -20.395 -1.044 38.042 1.00 91.25 196 PRO A CA 1
ATOM 1606 C C . PRO A 1 196 ? -21.141 -2.280 38.544 1.00 91.25 196 PRO A C 1
ATOM 1608 O O . PRO A 1 196 ? -21.750 -2.261 39.614 1.00 91.25 196 PRO A O 1
ATOM 1611 N N . ILE A 1 197 ? -21.103 -3.355 37.759 1.00 88.75 197 ILE A N 1
ATOM 1612 C CA . ILE A 1 197 ? -21.626 -4.670 38.141 1.00 88.75 197 ILE A CA 1
ATOM 1613 C C . ILE A 1 197 ? -20.470 -5.654 37.952 1.00 88.75 197 ILE A C 1
ATOM 1615 O O . ILE A 1 197 ? -19.987 -5.767 36.823 1.00 88.75 197 ILE A O 1
ATOM 1619 N N . PRO A 1 198 ? -20.006 -6.343 39.011 1.00 88.12 198 PRO A N 1
ATOM 1620 C CA . PRO A 1 198 ? -18.914 -7.302 38.893 1.00 88.12 198 PRO A CA 1
ATOM 1621 C C . PRO A 1 198 ? -19.229 -8.395 37.868 1.00 88.12 198 PRO A C 1
ATOM 1623 O O . PRO A 1 198 ? -20.314 -8.979 37.880 1.00 88.12 198 PRO A O 1
ATOM 1626 N N . GLY A 1 199 ? -18.274 -8.694 36.991 1.00 87.44 199 GLY A N 1
ATOM 1627 C CA . GLY A 1 199 ? -18.409 -9.752 35.996 1.00 87.44 199 GLY A CA 1
ATOM 1628 C C . GLY A 1 199 ? -17.380 -9.643 34.869 1.00 87.44 199 GLY A C 1
ATOM 1629 O O . GLY A 1 199 ? -16.575 -8.716 34.860 1.00 87.44 199 GLY A O 1
ATOM 1630 N N . PRO A 1 200 ? -17.428 -10.553 33.882 1.00 92.06 200 PRO A N 1
ATOM 1631 C CA . PRO A 1 200 ? -16.398 -10.659 32.842 1.00 92.06 200 PRO A CA 1
ATOM 1632 C C . PRO A 1 200 ? -16.441 -9.529 31.798 1.00 92.06 200 PRO A C 1
ATOM 1634 O O . PRO A 1 200 ? -15.555 -9.430 30.955 1.00 92.06 200 PRO A O 1
ATOM 1637 N N . VAL A 1 201 ? -17.469 -8.671 31.824 1.00 92.06 201 VAL A N 1
ATOM 1638 C CA . VAL A 1 201 ? -17.696 -7.642 30.794 1.00 92.06 201 VAL A CA 1
ATOM 1639 C C . VAL A 1 201 ? -16.536 -6.649 30.673 1.00 92.06 201 VAL A C 1
ATOM 1641 O O . VAL A 1 201 ? -16.249 -6.198 29.569 1.00 92.06 201 VAL A O 1
ATOM 1644 N N . GLU A 1 202 ? -15.858 -6.314 31.773 1.00 90.12 202 GLU A N 1
ATOM 1645 C CA . GLU A 1 202 ? -14.752 -5.347 31.754 1.00 90.12 202 GLU A CA 1
ATOM 1646 C C . GLU A 1 202 ? -13.567 -5.864 30.929 1.00 90.12 202 GLU A C 1
ATOM 1648 O O . GLU A 1 202 ? -13.063 -5.150 30.061 1.00 90.12 202 GLU A O 1
ATOM 1653 N N . GLU A 1 203 ? -13.186 -7.129 31.129 1.00 93.25 203 GLU A N 1
ATOM 1654 C CA . GLU A 1 203 ? -12.126 -7.792 30.361 1.00 93.25 203 GLU A CA 1
ATOM 1655 C C . GLU A 1 203 ? -12.520 -7.941 28.887 1.00 93.25 203 GLU A C 1
ATOM 1657 O O . GLU A 1 203 ? -11.737 -7.613 27.994 1.00 93.25 203 GLU A O 1
ATOM 1662 N N . MET A 1 204 ? -13.766 -8.346 28.618 1.00 95.44 204 MET A N 1
ATOM 1663 C CA . MET A 1 204 ? -14.268 -8.501 27.249 1.00 95.44 204 MET A CA 1
ATOM 1664 C C . MET A 1 204 ? -14.290 -7.173 26.484 1.00 95.44 204 MET A C 1
ATOM 1666 O O . MET A 1 204 ? -13.900 -7.123 25.317 1.00 95.44 204 MET A O 1
ATOM 1670 N N . LEU A 1 205 ? -14.736 -6.082 27.117 1.00 94.25 205 LEU A N 1
ATOM 1671 C CA . LEU A 1 205 ? -14.734 -4.757 26.493 1.00 94.25 205 LEU A CA 1
ATOM 1672 C C . LEU A 1 205 ? -13.308 -4.266 26.239 1.00 94.25 205 LEU A C 1
ATOM 1674 O O . LEU A 1 205 ? -13.058 -3.711 25.169 1.00 94.25 205 LEU A O 1
ATOM 1678 N N . ALA A 1 206 ? -12.370 -4.519 27.157 1.00 94.50 206 ALA A N 1
ATOM 1679 C CA . ALA A 1 206 ? -10.963 -4.185 26.958 1.00 94.50 206 ALA A CA 1
ATOM 1680 C C . ALA A 1 206 ? -10.354 -4.939 25.758 1.00 94.50 206 ALA A C 1
ATOM 1682 O O . ALA A 1 206 ? -9.709 -4.315 24.913 1.00 94.50 206 ALA A O 1
ATOM 1683 N N . GLU A 1 207 ? -10.608 -6.246 25.622 1.00 96.31 207 GLU A N 1
ATOM 1684 C CA . GLU A 1 207 ? -10.140 -7.062 24.487 1.00 96.31 207 GLU A CA 1
ATOM 1685 C C . GLU A 1 207 ? -10.738 -6.588 23.150 1.00 96.31 207 GLU A C 1
ATOM 1687 O O . GLU A 1 207 ? -10.035 -6.413 22.147 1.00 96.31 207 GLU A O 1
ATOM 1692 N N . VAL A 1 208 ? -12.047 -6.331 23.135 1.00 96.31 208 VAL A N 1
ATOM 1693 C CA . VAL A 1 208 ? -12.777 -5.832 21.964 1.00 96.31 208 VAL A CA 1
ATOM 1694 C C . VAL A 1 208 ? -12.277 -4.435 21.565 1.00 96.31 208 VAL A C 1
ATOM 1696 O O . VAL A 1 208 ? -12.101 -4.156 20.374 1.00 96.31 208 VAL A O 1
ATOM 1699 N N . ASN A 1 209 ? -11.978 -3.565 22.534 1.00 95.31 209 ASN A N 1
ATOM 1700 C CA . ASN A 1 209 ? -11.440 -2.227 22.289 1.00 95.31 209 ASN A CA 1
ATOM 1701 C C . ASN A 1 209 ? -9.973 -2.255 21.807 1.00 95.31 209 ASN A C 1
ATOM 1703 O O . ASN A 1 209 ? -9.584 -1.468 20.937 1.00 95.31 209 ASN A O 1
ATOM 1707 N N . ALA A 1 210 ? -9.158 -3.190 22.301 1.00 95.81 210 ALA A N 1
ATOM 1708 C CA . ALA A 1 210 ? -7.819 -3.428 21.763 1.00 95.81 210 ALA A CA 1
ATOM 1709 C C . ALA A 1 210 ? -7.902 -3.886 20.297 1.00 95.81 210 ALA A C 1
ATOM 1711 O O . ALA A 1 210 ? -7.344 -3.247 19.404 1.00 95.81 210 ALA A O 1
ATOM 1712 N N . THR A 1 211 ? -8.727 -4.903 20.027 1.00 96.75 211 THR A N 1
ATOM 1713 C CA . THR A 1 211 ? -8.913 -5.471 18.685 1.00 96.75 211 THR A CA 1
ATOM 1714 C C . THR A 1 211 ? -9.387 -4.431 17.671 1.00 96.75 211 THR A C 1
ATOM 1716 O O . THR A 1 211 ? -8.877 -4.376 16.550 1.00 96.75 211 THR A O 1
ATOM 1719 N N . ILE A 1 212 ? -10.355 -3.582 18.034 1.00 96.31 212 ILE A N 1
ATOM 1720 C CA . ILE A 1 212 ? -10.846 -2.554 17.112 1.00 96.31 212 ILE A CA 1
ATOM 1721 C C . ILE A 1 212 ? -9.809 -1.456 16.862 1.00 96.31 212 ILE A C 1
ATOM 1723 O O . ILE A 1 212 ? -9.735 -0.924 15.756 1.00 96.31 212 ILE A O 1
ATOM 1727 N N . THR A 1 213 ? -8.983 -1.133 17.860 1.00 94.56 213 THR A N 1
ATOM 1728 C CA . THR A 1 213 ? -7.889 -0.166 17.707 1.00 94.56 213 THR A CA 1
ATOM 1729 C C . THR A 1 213 ? -6.833 -0.696 16.733 1.00 94.56 213 THR A C 1
ATOM 1731 O O . THR A 1 213 ? -6.403 0.046 15.847 1.00 94.56 213 THR A O 1
ATOM 1734 N N . ASP A 1 214 ? -6.502 -1.988 16.806 1.00 95.69 214 ASP A N 1
ATOM 1735 C CA . ASP A 1 214 ? -5.601 -2.645 15.852 1.00 95.69 214 ASP A CA 1
ATOM 1736 C C . ASP A 1 214 ? -6.166 -2.645 14.428 1.00 95.69 214 ASP A C 1
ATOM 1738 O O . ASP A 1 214 ? -5.460 -2.316 13.474 1.00 95.69 214 ASP A O 1
ATOM 1742 N N . ILE A 1 215 ? -7.456 -2.967 14.276 1.00 96.19 215 ILE A N 1
ATOM 1743 C CA . ILE A 1 215 ? -8.161 -2.933 12.986 1.00 96.19 215 ILE A CA 1
ATOM 1744 C C . ILE A 1 215 ? -8.096 -1.525 12.373 1.00 96.19 215 ILE A C 1
ATOM 1746 O O . ILE A 1 215 ? -7.773 -1.383 11.192 1.00 96.19 215 ILE A O 1
ATOM 1750 N N . ILE A 1 216 ? -8.341 -0.473 13.165 1.00 95.12 216 ILE A N 1
ATOM 1751 C CA . ILE A 1 216 ? -8.233 0.922 12.705 1.00 95.12 216 ILE A CA 1
ATOM 1752 C C . ILE A 1 216 ? -6.792 1.243 12.303 1.00 95.12 216 ILE A C 1
ATOM 1754 O O . ILE A 1 216 ? -6.575 1.817 11.237 1.00 95.12 216 ILE A O 1
ATOM 1758 N N . SER A 1 217 ? -5.811 0.858 13.120 1.00 94.44 217 SER A N 1
ATOM 1759 C CA . SER A 1 217 ? -4.393 1.100 12.843 1.00 94.44 217 SER A CA 1
ATOM 1760 C C . SER A 1 217 ? -3.959 0.474 11.517 1.00 94.44 217 SER A C 1
ATOM 1762 O O . SER A 1 217 ? -3.397 1.162 10.659 1.00 94.44 217 SER A O 1
ATOM 1764 N N . ALA A 1 218 ? -4.306 -0.795 11.290 1.00 95.38 218 ALA A N 1
ATOM 1765 C CA . ALA A 1 218 ? -4.023 -1.494 10.042 1.00 95.38 218 ALA A CA 1
ATOM 1766 C C . ALA A 1 218 ? -4.713 -0.831 8.838 1.00 95.38 218 ALA A C 1
ATOM 1768 O O . ALA A 1 218 ? -4.097 -0.672 7.782 1.00 95.38 218 ALA A O 1
ATOM 1769 N N . LEU A 1 219 ? -5.965 -0.384 8.995 1.00 96.62 219 LEU A N 1
ATOM 1770 C CA . LEU A 1 219 ? -6.711 0.285 7.930 1.00 96.62 219 LEU A CA 1
ATOM 1771 C C . LEU A 1 219 ? -6.071 1.626 7.557 1.00 96.62 219 LEU A C 1
ATOM 1773 O O . LEU A 1 219 ? -5.810 1.882 6.384 1.00 96.62 219 LEU A O 1
ATOM 1777 N N . VAL A 1 220 ? -5.796 2.478 8.544 1.00 95.44 220 VAL A N 1
ATOM 1778 C CA . VAL A 1 220 ? -5.248 3.824 8.327 1.00 95.44 220 VAL A CA 1
ATOM 1779 C C . VAL A 1 220 ? -3.849 3.759 7.718 1.00 95.44 220 VAL A C 1
ATOM 1781 O O . VAL A 1 220 ? -3.556 4.482 6.767 1.00 95.44 220 VAL A O 1
ATOM 1784 N N . THR A 1 221 ? -2.989 2.878 8.229 1.00 94.62 221 THR A N 1
ATOM 1785 C CA . THR A 1 221 ? -1.609 2.747 7.738 1.00 94.62 221 THR A CA 1
ATOM 1786 C C . THR A 1 221 ? -1.545 2.154 6.331 1.00 94.62 221 THR A C 1
ATOM 1788 O O . THR A 1 221 ? -0.795 2.658 5.497 1.00 94.62 221 THR A O 1
ATOM 1791 N N . SER A 1 222 ? -2.366 1.146 6.023 1.00 95.88 222 SER A N 1
ATOM 1792 C CA . SER A 1 222 ? -2.325 0.455 4.723 1.00 95.88 222 SER A CA 1
ATOM 1793 C C . SER A 1 222 ? -2.973 1.242 3.584 1.00 95.88 222 SER A C 1
ATOM 1795 O O . SER A 1 222 ? -2.606 1.060 2.422 1.00 95.88 222 SER A O 1
ATOM 1797 N N . THR A 1 223 ? -3.923 2.127 3.903 1.00 97.19 223 THR A N 1
ATOM 1798 C CA . THR A 1 223 ? -4.670 2.934 2.920 1.00 97.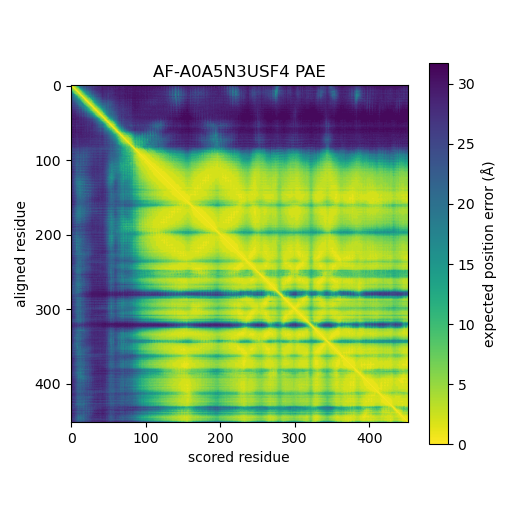19 223 THR A CA 1
ATOM 1799 C C . THR A 1 223 ? -4.021 4.279 2.593 1.00 97.19 223 THR A C 1
ATOM 1801 O O . THR A 1 223 ? -4.558 5.038 1.781 1.00 97.19 223 THR A O 1
ATOM 1804 N N . PHE A 1 224 ? -2.860 4.571 3.183 1.00 97.88 224 PHE A N 1
ATOM 1805 C CA . PHE A 1 224 ? -1.989 5.662 2.763 1.00 97.88 224 PHE A CA 1
ATOM 1806 C C . PHE A 1 224 ? -1.077 5.182 1.625 1.00 97.88 224 PHE A C 1
ATOM 1808 O O . PHE A 1 224 ? -0.065 4.508 1.840 1.00 97.88 224 PHE A O 1
ATOM 1815 N N . ILE A 1 225 ? -1.468 5.479 0.387 1.00 97.62 225 ILE A N 1
ATOM 1816 C CA . ILE A 1 225 ? -0.866 4.887 -0.812 1.00 97.62 225 ILE A CA 1
ATOM 1817 C C . ILE A 1 225 ? -0.461 5.937 -1.839 1.00 97.62 225 ILE A C 1
ATOM 1819 O O . ILE A 1 225 ? -0.979 7.051 -1.868 1.00 97.62 225 ILE A O 1
ATOM 1823 N N . ILE A 1 226 ? 0.464 5.557 -2.713 1.00 98.19 226 ILE A N 1
ATOM 1824 C CA . ILE A 1 226 ? 0.909 6.392 -3.825 1.00 98.19 226 ILE A CA 1
ATOM 1825 C C . ILE A 1 226 ? 0.012 6.088 -5.021 1.00 98.19 226 ILE A C 1
ATOM 1827 O O . ILE A 1 226 ? 0.082 5.013 -5.610 1.00 98.19 226 ILE A O 1
ATOM 1831 N N . GLU A 1 227 ? -0.848 7.039 -5.362 1.00 96.56 227 GLU A N 1
ATOM 1832 C CA . GLU A 1 227 ? -1.744 6.957 -6.513 1.00 96.56 227 GLU A CA 1
ATOM 1833 C C . GLU A 1 227 ? -0.973 7.136 -7.822 1.00 96.56 227 GLU A C 1
ATOM 1835 O O . GLU A 1 227 ? -1.139 6.354 -8.750 1.00 96.56 227 GLU A O 1
ATOM 1840 N N . LYS A 1 228 ? -0.085 8.135 -7.875 1.00 97.25 228 LYS A N 1
ATOM 1841 C CA . LYS A 1 228 ? 0.795 8.377 -9.020 1.00 97.25 228 LYS A CA 1
ATOM 1842 C C . LYS A 1 228 ? 2.240 8.271 -8.570 1.00 97.25 228 LYS A C 1
ATOM 1844 O O . LYS A 1 228 ? 2.718 9.135 -7.831 1.00 97.25 228 LYS A O 1
ATOM 1849 N N . GLN A 1 229 ? 2.919 7.218 -9.017 1.00 97.94 229 GLN A N 1
ATOM 1850 C CA . GLN A 1 229 ? 4.325 6.988 -8.695 1.00 97.94 229 GLN A CA 1
ATOM 1851 C C . GLN A 1 229 ? 5.215 8.098 -9.280 1.00 97.94 229 GLN A C 1
ATOM 1853 O O . GLN A 1 229 ? 4.909 8.633 -10.353 1.00 97.94 229 GLN A O 1
ATOM 1858 N N . PRO A 1 230 ? 6.324 8.454 -8.603 1.00 97.69 230 PRO A N 1
ATOM 1859 C CA . PRO A 1 230 ? 7.382 9.216 -9.247 1.00 97.69 230 PRO A CA 1
ATOM 1860 C C . PRO A 1 230 ? 7.954 8.410 -10.429 1.00 97.69 230 PRO A C 1
ATOM 1862 O O . PRO A 1 230 ? 7.850 7.180 -10.439 1.00 97.69 230 PRO A O 1
ATOM 1865 N N . PRO A 1 231 ? 8.594 9.067 -11.412 1.00 96.88 231 PRO A N 1
ATOM 1866 C CA . PRO A 1 231 ? 9.362 8.355 -12.430 1.00 96.88 231 PRO A CA 1
ATOM 1867 C C . PRO A 1 231 ? 10.344 7.374 -11.771 1.00 96.88 231 PRO A C 1
ATOM 1869 O O . PRO A 1 231 ? 10.905 7.675 -10.726 1.00 96.88 231 PRO A O 1
ATOM 1872 N N . GLN A 1 232 ? 10.562 6.192 -12.341 1.00 97.12 232 GLN A N 1
ATOM 1873 C CA . GLN A 1 232 ? 11.483 5.218 -11.734 1.00 97.12 232 GLN A CA 1
ATOM 1874 C C . GLN A 1 232 ? 12.938 5.421 -12.166 1.00 97.12 232 GLN A C 1
ATOM 1876 O O . GLN A 1 232 ? 13.849 4.920 -11.518 1.00 97.12 232 GLN A O 1
ATOM 1881 N N . VAL A 1 233 ? 13.175 6.215 -13.209 1.00 97.12 233 VAL A N 1
ATOM 1882 C CA . VAL A 1 233 ? 14.500 6.737 -13.548 1.00 97.12 233 VAL A CA 1
ATOM 1883 C C . VAL A 1 233 ? 14.474 8.242 -13.301 1.00 97.12 233 VAL A C 1
ATOM 1885 O O . VAL A 1 233 ? 13.811 8.996 -14.012 1.00 97.12 233 VAL A O 1
ATOM 1888 N N . LEU A 1 234 ? 15.146 8.683 -12.237 1.00 95.56 234 LEU A N 1
ATOM 1889 C CA . LEU A 1 234 ? 15.188 10.086 -11.826 1.00 95.56 234 LEU A CA 1
ATOM 1890 C C . LEU A 1 234 ? 16.500 10.725 -12.256 1.00 95.56 234 LEU A C 1
ATOM 1892 O O . LEU A 1 234 ? 17.566 10.361 -11.763 1.00 95.56 234 LEU A O 1
ATOM 1896 N N . LYS A 1 235 ? 16.424 11.756 -13.096 1.00 94.44 235 LYS A N 1
ATOM 1897 C CA . LYS A 1 235 ? 17.576 12.611 -13.381 1.00 94.44 235 LYS A CA 1
ATOM 1898 C C . LYS A 1 235 ? 17.676 13.741 -12.357 1.00 94.44 235 LYS A C 1
ATOM 1900 O O . LYS A 1 235 ? 16.710 14.470 -12.122 1.00 94.44 235 LYS A O 1
ATOM 1905 N N . THR A 1 236 ? 18.858 13.935 -11.776 1.00 92.69 236 THR A N 1
ATOM 1906 C CA . THR A 1 236 ? 19.120 15.063 -10.864 1.00 92.69 236 THR A CA 1
ATOM 1907 C C . THR A 1 236 ? 18.803 16.407 -11.521 1.00 92.69 236 THR A C 1
ATOM 1909 O O . THR A 1 236 ? 18.947 16.555 -12.734 1.00 92.69 236 THR A O 1
ATOM 1912 N N . GLN A 1 237 ? 18.395 17.396 -10.722 1.00 90.81 237 GLN A N 1
ATOM 1913 C CA . GLN A 1 237 ? 18.027 18.752 -11.163 1.00 90.81 237 GLN A CA 1
ATOM 1914 C C . GLN A 1 237 ? 16.837 18.807 -12.138 1.00 90.81 237 GLN A C 1
ATOM 1916 O O . GLN A 1 237 ? 16.549 19.857 -12.710 1.00 90.81 237 GLN A O 1
ATOM 1921 N N . THR A 1 238 ? 16.114 17.699 -12.303 1.00 94.69 238 THR A N 1
ATOM 1922 C CA . THR A 1 238 ? 14.929 17.625 -13.159 1.00 94.69 238 THR A CA 1
ATOM 1923 C C . THR A 1 238 ? 13.682 17.614 -12.284 1.00 94.69 238 THR A C 1
ATOM 1925 O O . THR A 1 238 ? 13.664 16.993 -11.219 1.00 94.69 238 THR A O 1
ATOM 1928 N N . LYS A 1 239 ? 12.641 18.335 -12.713 1.00 96.50 239 LYS A N 1
ATOM 1929 C CA . LYS A 1 239 ? 11.363 18.351 -11.999 1.00 96.50 239 LYS A CA 1
ATOM 1930 C C . LYS A 1 239 ? 10.645 17.019 -12.186 1.00 96.50 239 LYS A C 1
ATOM 1932 O O . LYS A 1 239 ? 10.608 16.488 -13.292 1.00 96.50 239 LYS A O 1
ATOM 1937 N N . PHE A 1 240 ? 10.037 16.523 -11.120 1.00 97.56 240 PHE A N 1
ATOM 1938 C CA . PHE A 1 240 ? 9.187 15.343 -11.142 1.00 97.56 240 PHE A CA 1
ATOM 1939 C C . PHE A 1 240 ? 7.980 15.528 -10.220 1.00 97.56 240 PHE A C 1
ATOM 1941 O O . PHE A 1 240 ? 7.923 16.447 -9.395 1.00 97.56 240 PHE A O 1
ATOM 1948 N N . ALA A 1 241 ? 7.000 14.647 -10.390 1.00 97.75 241 ALA A N 1
ATOM 1949 C CA . ALA A 1 241 ? 5.735 14.698 -9.683 1.00 97.75 241 ALA A CA 1
ATOM 1950 C C . ALA A 1 241 ? 5.366 13.330 -9.111 1.00 97.75 241 ALA A C 1
ATOM 1952 O O . ALA A 1 241 ? 5.788 12.304 -9.640 1.00 97.75 241 ALA A O 1
ATOM 1953 N N . ALA A 1 242 ? 4.566 13.338 -8.051 1.00 98.19 242 ALA A N 1
ATOM 1954 C CA . ALA A 1 242 ? 3.944 12.159 -7.465 1.00 98.19 242 ALA A CA 1
ATOM 1955 C C . ALA A 1 242 ? 2.644 12.569 -6.761 1.00 98.19 242 ALA A C 1
ATOM 1957 O O . ALA A 1 242 ? 2.492 13.721 -6.344 1.00 98.19 242 ALA A O 1
ATOM 1958 N N . THR A 1 243 ? 1.722 11.628 -6.600 1.00 98.19 243 THR A N 1
ATOM 1959 C CA . THR A 1 243 ? 0.460 11.866 -5.890 1.00 98.19 243 THR A CA 1
ATOM 1960 C C . THR A 1 243 ? 0.253 10.786 -4.851 1.00 98.19 243 THR A C 1
ATOM 1962 O O . THR A 1 243 ? 0.339 9.599 -5.160 1.00 98.19 243 THR A O 1
ATOM 1965 N N . VAL A 1 244 ? -0.031 11.207 -3.623 1.00 98.00 244 VAL A N 1
ATOM 1966 C CA . VAL A 1 244 ? -0.337 10.319 -2.498 1.00 98.00 244 VAL A CA 1
ATOM 1967 C C . VAL A 1 244 ? -1.792 10.517 -2.110 1.00 98.00 244 VAL A C 1
ATOM 1969 O O . VAL A 1 244 ? -2.261 11.653 -2.077 1.00 98.00 244 VAL A O 1
ATOM 1972 N N . ARG A 1 245 ? -2.502 9.436 -1.797 1.00 97.06 245 ARG A N 1
ATOM 1973 C CA . ARG A 1 245 ? -3.914 9.449 -1.407 1.00 97.06 245 ARG A CA 1
ATOM 1974 C C . ARG A 1 245 ? -4.104 8.684 -0.097 1.00 97.06 245 ARG A C 1
ATOM 1976 O O . ARG A 1 245 ? -3.446 7.671 0.135 1.00 97.06 245 ARG A O 1
ATOM 1983 N N . LEU A 1 246 ? -5.017 9.164 0.747 1.00 97.31 246 LEU A N 1
ATOM 1984 C CA . LEU A 1 246 ? -5.518 8.432 1.913 1.00 97.31 246 LEU A CA 1
ATOM 1985 C C . LEU A 1 246 ? -6.954 7.980 1.634 1.00 97.31 246 LEU A C 1
ATOM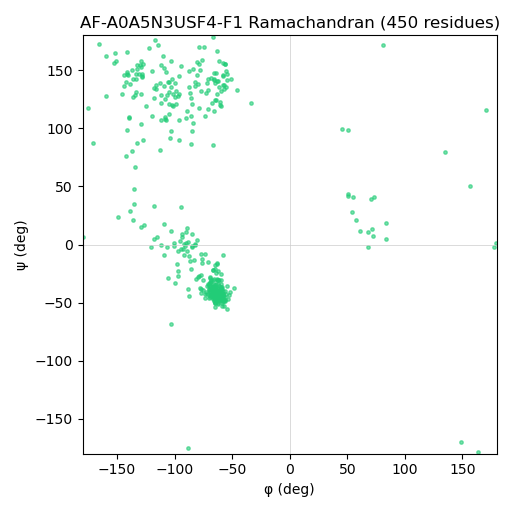 1987 O O . LEU A 1 246 ? -7.867 8.806 1.655 1.00 97.31 246 LEU A O 1
ATOM 1991 N N . LEU A 1 247 ? -7.166 6.679 1.397 1.00 96.62 247 LEU A N 1
ATOM 1992 C CA . LEU A 1 247 ? -8.478 6.165 0.959 1.00 96.62 247 LEU A CA 1
ATOM 1993 C C . LEU A 1 247 ? -9.583 6.307 2.017 1.00 96.62 247 LEU A C 1
ATOM 1995 O O . LEU A 1 247 ? -10.756 6.317 1.678 1.00 96.62 247 LEU A O 1
ATOM 1999 N N . VAL A 1 248 ? -9.222 6.435 3.295 1.00 95.06 248 VAL A N 1
ATOM 2000 C CA . VAL A 1 248 ? -10.174 6.588 4.412 1.00 95.06 248 VAL A CA 1
ATOM 2001 C C . VAL A 1 248 ? -10.329 8.033 4.898 1.00 95.06 248 VAL A C 1
ATOM 2003 O O . VAL A 1 248 ? -11.062 8.297 5.853 1.00 95.06 248 VAL A O 1
ATOM 2006 N N . GLY A 1 249 ? -9.638 8.986 4.260 1.00 86.31 249 GLY A N 1
ATOM 2007 C CA . GLY A 1 249 ? -9.533 10.371 4.730 1.00 86.31 249 GLY A CA 1
ATOM 2008 C C . GLY A 1 249 ? -10.862 11.132 4.769 1.00 86.31 249 GLY A C 1
ATOM 2009 O O . GLY A 1 249 ? -11.054 11.988 5.639 1.00 86.31 249 GLY A O 1
ATOM 2010 N N . GLY A 1 250 ? -11.794 10.792 3.872 1.00 85.25 250 GLY A N 1
ATOM 2011 C CA . GLY A 1 250 ? -13.140 11.363 3.850 1.00 85.25 250 GLY A CA 1
ATOM 2012 C C . GLY A 1 250 ? -13.944 10.997 5.100 1.00 85.25 250 GLY A C 1
ATOM 2013 O O . GLY A 1 250 ? -14.402 11.880 5.819 1.00 85.25 250 GLY A O 1
ATOM 2014 N N . LYS A 1 251 ? -14.055 9.698 5.409 1.00 88.00 251 LYS A N 1
ATOM 2015 C CA . LYS A 1 251 ? -14.917 9.179 6.490 1.00 88.00 251 LYS A CA 1
ATOM 2016 C C . LYS A 1 251 ? -14.335 9.312 7.895 1.00 88.00 251 LYS A C 1
ATOM 2018 O O . LYS A 1 251 ? -15.093 9.444 8.850 1.00 88.00 251 LYS A O 1
ATOM 2023 N N . LEU A 1 252 ? -13.010 9.318 8.036 1.00 85.19 252 LEU A N 1
ATOM 2024 C CA . LEU A 1 252 ? -12.348 9.503 9.334 1.00 85.19 252 LEU A CA 1
ATOM 2025 C C . LEU A 1 252 ? -12.162 10.980 9.725 1.00 85.19 252 LEU A C 1
ATOM 2027 O O . LEU A 1 252 ? -11.476 11.270 10.703 1.00 85.19 252 LEU A O 1
ATOM 2031 N N . ASN A 1 253 ? -12.763 11.916 8.980 1.00 84.38 253 ASN A N 1
ATOM 2032 C CA . ASN A 1 253 ? -12.694 13.364 9.222 1.00 84.38 253 ASN A CA 1
ATOM 2033 C C . ASN A 1 253 ? -11.270 13.947 9.250 1.00 84.38 253 ASN A C 1
ATOM 2035 O O . ASN A 1 253 ? -11.057 15.041 9.767 1.00 84.38 253 ASN A O 1
ATOM 2039 N N . VAL A 1 254 ? -10.294 13.261 8.648 1.00 82.94 254 VAL A N 1
ATOM 2040 C CA . VAL A 1 254 ? -8.902 13.743 8.553 1.00 82.94 254 VAL A CA 1
ATOM 2041 C C . VAL A 1 254 ? -8.830 15.033 7.731 1.00 82.94 254 VAL A C 1
ATOM 2043 O O . VAL A 1 254 ? -8.007 15.905 7.991 1.00 82.94 254 VAL A O 1
ATOM 2046 N N . HIS A 1 255 ? -9.746 15.196 6.775 1.00 82.25 255 HIS A N 1
ATOM 2047 C CA . HIS A 1 255 ? -9.861 16.396 5.950 1.00 82.25 255 HIS A CA 1
ATOM 2048 C C . HIS A 1 255 ? -10.212 17.679 6.730 1.00 82.25 255 HIS A C 1
ATOM 2050 O O . HIS A 1 255 ? -10.034 18.763 6.184 1.00 82.25 255 HIS A O 1
ATOM 2056 N N . MET A 1 256 ? -10.690 17.585 7.979 1.00 85.06 256 MET A N 1
ATOM 2057 C CA . MET A 1 256 ? -11.007 18.761 8.806 1.00 85.06 256 MET A CA 1
ATOM 2058 C C . MET A 1 256 ? -9.756 19.533 9.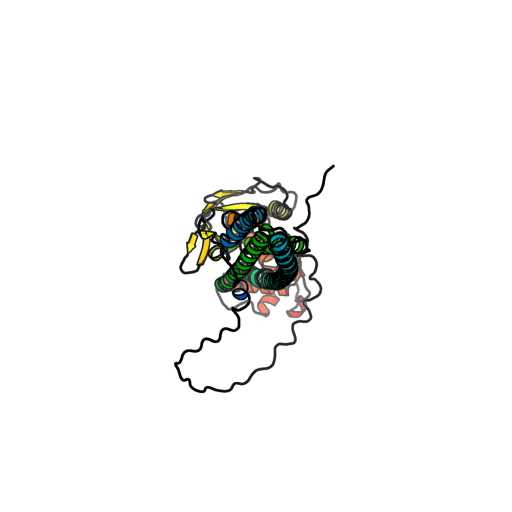241 1.00 85.06 256 MET A C 1
ATOM 2060 O O . MET A 1 256 ? -9.817 20.740 9.452 1.00 85.06 256 MET A O 1
ATOM 2064 N N . ASN A 1 257 ? -8.620 18.845 9.359 1.00 87.75 257 ASN A N 1
ATOM 2065 C CA . ASN A 1 257 ? -7.315 19.457 9.566 1.00 87.75 257 ASN A CA 1
ATOM 2066 C C . ASN A 1 257 ? -6.305 18.741 8.657 1.00 87.75 257 ASN A C 1
ATOM 2068 O O . ASN A 1 257 ? -5.630 17.811 9.110 1.00 87.75 257 ASN A O 1
ATOM 2072 N N . PRO A 1 258 ? -6.265 19.098 7.359 1.00 89.62 258 PRO A N 1
ATOM 2073 C CA . PRO A 1 258 ? -5.521 18.338 6.371 1.00 89.62 258 PRO A CA 1
ATOM 2074 C C . PRO A 1 258 ? -4.031 18.303 6.731 1.00 89.62 258 PRO A C 1
ATOM 2076 O O . PRO A 1 258 ? -3.401 19.357 6.864 1.00 89.62 258 PRO A O 1
ATOM 2079 N N . PRO A 1 259 ? -3.439 17.109 6.887 1.00 93.94 259 PRO A N 1
ATOM 2080 C CA . PRO A 1 259 ? -2.065 17.011 7.335 1.00 93.94 259 PRO A CA 1
ATOM 2081 C C . PRO A 1 259 ? -1.082 17.354 6.217 1.00 93.94 259 PRO A C 1
ATOM 2083 O O . PRO A 1 259 ? -1.378 17.263 5.022 1.00 93.94 259 PRO A O 1
ATOM 2086 N N . GLN A 1 260 ? 0.134 17.716 6.617 1.00 96.56 260 GLN A N 1
ATOM 2087 C CA . GLN A 1 260 ? 1.252 17.842 5.694 1.00 96.56 260 GLN A CA 1
ATOM 2088 C C . GLN A 1 260 ? 1.873 16.465 5.433 1.00 96.56 260 GLN A C 1
ATOM 2090 O O . GLN A 1 260 ? 2.089 15.671 6.351 1.00 96.56 260 GLN A O 1
ATOM 2095 N N . VAL A 1 261 ? 2.176 16.193 4.170 1.00 97.88 261 VAL A N 1
ATOM 2096 C CA . VAL A 1 261 ? 2.945 15.038 3.714 1.00 97.88 261 VAL A CA 1
ATOM 2097 C C . VAL A 1 261 ? 4.344 15.510 3.345 1.00 97.88 261 VAL A C 1
ATOM 2099 O O . VAL A 1 261 ? 4.505 16.483 2.604 1.00 97.88 261 VAL A O 1
ATOM 2102 N N . LYS A 1 262 ? 5.358 14.804 3.839 1.00 97.38 262 LYS A N 1
ATOM 2103 C CA . LYS A 1 262 ? 6.766 15.048 3.532 1.00 97.38 262 LYS A CA 1
ATOM 2104 C C . LYS A 1 262 ? 7.324 13.893 2.708 1.00 97.38 262 LYS A C 1
ATOM 2106 O O . LYS A 1 262 ? 7.195 12.736 3.092 1.00 97.38 262 LYS A O 1
ATOM 2111 N N . ALA A 1 263 ? 7.955 14.216 1.588 1.00 97.50 263 ALA A N 1
ATOM 2112 C CA . ALA A 1 263 ? 8.663 13.296 0.714 1.00 97.50 263 ALA A CA 1
ATOM 2113 C C . ALA A 1 263 ? 10.168 13.347 1.012 1.00 97.50 263 ALA A C 1
ATOM 2115 O O . ALA A 1 263 ? 10.767 14.422 1.107 1.00 97.50 263 ALA A O 1
ATOM 2116 N N . THR A 1 264 ? 10.813 12.198 1.158 1.00 95.94 264 THR A N 1
ATOM 2117 C CA . THR A 1 264 ? 12.263 12.096 1.379 1.00 95.94 264 THR A CA 1
ATOM 2118 C C . THR A 1 264 ? 12.825 10.924 0.590 1.00 95.94 264 THR A C 1
ATOM 2120 O O . THR A 1 264 ? 12.136 9.931 0.404 1.00 95.94 264 THR A O 1
ATOM 2123 N N . ILE A 1 265 ? 14.057 11.027 0.087 1.00 95.31 265 ILE A N 1
ATOM 2124 C CA . ILE A 1 265 ? 14.707 9.914 -0.619 1.00 95.31 265 ILE A CA 1
ATOM 2125 C C . ILE A 1 265 ? 15.608 9.140 0.340 1.00 95.31 265 ILE A C 1
ATOM 2127 O O . ILE A 1 265 ? 16.442 9.724 1.040 1.00 95.31 265 ILE A O 1
ATOM 2131 N N . ILE A 1 266 ? 15.438 7.822 0.358 1.00 93.81 266 ILE A N 1
ATOM 2132 C CA . ILE A 1 266 ? 16.198 6.897 1.198 1.00 93.81 266 ILE A CA 1
ATOM 2133 C C . ILE A 1 266 ? 16.757 5.749 0.352 1.00 93.81 266 ILE A C 1
ATOM 2135 O O . ILE A 1 266 ? 16.206 5.416 -0.700 1.00 93.81 266 ILE A O 1
ATOM 2139 N N . SER A 1 267 ? 17.869 5.168 0.795 1.00 91.94 267 SER A N 1
ATOM 2140 C CA . SER A 1 267 ? 18.503 4.026 0.134 1.00 91.94 267 SER A CA 1
ATOM 2141 C C . SER A 1 267 ? 17.789 2.715 0.453 1.00 91.94 267 SER A C 1
ATOM 2143 O O . SER A 1 267 ? 16.962 2.629 1.366 1.00 91.94 267 SER A O 1
ATOM 2145 N N . GLU A 1 268 ? 18.163 1.658 -0.264 1.00 88.56 268 GLU A N 1
ATOM 2146 C CA . GLU A 1 268 ? 17.725 0.295 0.025 1.00 88.56 268 GLU A CA 1
ATOM 2147 C C . GLU A 1 268 ? 17.988 -0.130 1.476 1.00 88.56 268 GLU A C 1
ATOM 2149 O O . GLU A 1 268 ? 17.093 -0.652 2.145 1.00 88.56 268 GLU A O 1
ATOM 2154 N N . GLN A 1 269 ? 19.191 0.127 1.994 1.00 86.81 269 GLN A N 1
ATOM 2155 C CA . GLN A 1 269 ? 19.543 -0.231 3.368 1.00 86.81 269 GLN A CA 1
ATOM 2156 C C . GLN A 1 269 ? 18.670 0.515 4.385 1.00 86.81 269 GLN A C 1
ATOM 2158 O O . GLN A 1 269 ? 18.185 -0.092 5.339 1.00 86.81 269 GLN A O 1
ATOM 2163 N N . GLN A 1 270 ? 18.419 1.804 4.145 1.00 89.44 270 GLN A N 1
ATOM 2164 C CA . GLN A 1 270 ? 17.573 2.637 5.001 1.00 89.44 270 GLN A CA 1
ATOM 2165 C C . GLN A 1 270 ? 16.103 2.199 4.967 1.00 89.44 270 GLN A C 1
ATOM 2167 O O . GLN A 1 270 ? 15.424 2.212 5.990 1.00 89.44 270 GLN A O 1
ATOM 2172 N N . ALA A 1 271 ? 15.596 1.763 3.813 1.00 89.62 271 ALA A N 1
ATOM 2173 C CA . ALA A 1 271 ? 14.250 1.204 3.725 1.00 89.62 271 ALA A CA 1
ATOM 2174 C C . ALA A 1 271 ? 14.136 -0.126 4.489 1.00 89.62 271 ALA A C 1
ATOM 2176 O O . ALA A 1 271 ? 13.143 -0.361 5.178 1.00 89.62 271 ALA A O 1
ATOM 2177 N N . LYS A 1 272 ? 15.165 -0.984 4.414 1.00 87.88 272 LYS A N 1
ATOM 2178 C CA . LYS A 1 272 ? 15.223 -2.243 5.174 1.00 87.88 272 LYS A CA 1
ATOM 2179 C C . LYS A 1 272 ? 15.261 -2.000 6.687 1.00 87.88 272 LYS A C 1
ATOM 2181 O O . LYS A 1 272 ? 14.585 -2.720 7.417 1.00 87.88 272 LYS A O 1
ATOM 2186 N N . SER A 1 273 ? 16.013 -1.006 7.165 1.00 87.56 273 SER A N 1
ATOM 2187 C CA . SER A 1 273 ? 16.052 -0.651 8.593 1.00 87.56 273 SER A CA 1
ATOM 2188 C C . SER A 1 273 ? 14.755 0.018 9.062 1.00 87.56 273 SER A C 1
ATOM 2190 O O . SER A 1 273 ? 14.298 -0.249 10.172 1.00 87.56 273 SER A O 1
ATOM 2192 N N . LEU A 1 274 ? 14.105 0.811 8.198 1.00 86.00 274 LEU A N 1
ATOM 2193 C CA . LEU A 1 274 ? 12.804 1.424 8.484 1.00 86.00 274 LEU A CA 1
ATOM 2194 C C . LEU A 1 274 ? 11.728 0.366 8.751 1.00 86.00 274 LEU A C 1
ATOM 2196 O O . LEU A 1 274 ? 10.961 0.518 9.697 1.00 86.00 274 LEU A O 1
ATOM 2200 N N . LEU A 1 275 ? 11.708 -0.735 7.990 1.00 80.25 275 LEU A N 1
ATOM 2201 C CA . LEU A 1 275 ? 10.790 -1.854 8.252 1.00 80.25 275 LEU A CA 1
ATOM 2202 C C . LEU A 1 275 ? 11.074 -2.593 9.568 1.00 80.25 275 LEU A C 1
ATOM 2204 O O . LEU A 1 275 ? 10.185 -3.249 10.104 1.00 80.25 275 LEU A O 1
ATOM 2208 N N . LYS A 1 276 ? 12.295 -2.493 10.103 1.00 81.06 276 LYS A N 1
ATOM 2209 C CA . LYS A 1 276 ? 12.673 -3.078 11.399 1.00 81.06 276 LYS A CA 1
ATOM 2210 C C . LYS A 1 276 ? 12.418 -2.135 12.581 1.00 81.06 276 LYS A C 1
ATOM 2212 O O . LYS A 1 276 ? 12.728 -2.507 13.709 1.00 81.06 276 LYS A O 1
ATOM 2217 N N . ASN A 1 277 ? 11.856 -0.943 12.343 1.00 71.69 277 ASN A N 1
ATOM 2218 C CA . ASN A 1 277 ? 11.698 0.128 13.336 1.00 71.69 277 ASN A CA 1
ATOM 2219 C C . ASN A 1 277 ? 13.014 0.518 14.038 1.00 71.69 277 ASN A C 1
ATOM 2221 O O . ASN A 1 277 ? 13.005 1.001 15.171 1.00 71.69 277 ASN A O 1
ATOM 2225 N N . GLU A 1 278 ? 14.155 0.349 13.368 1.00 69.56 278 GLU A N 1
ATOM 2226 C CA . GLU A 1 278 ? 15.412 0.908 13.856 1.00 69.56 278 GLU A CA 1
ATOM 2227 C C . GLU A 1 278 ? 15.365 2.434 13.689 1.00 69.56 278 GLU A C 1
ATOM 2229 O O . GLU A 1 278 ? 14.952 2.945 12.646 1.00 69.56 278 GLU A O 1
ATOM 2234 N N . ASN A 1 279 ? 15.739 3.179 14.734 1.00 56.81 279 ASN A N 1
ATOM 2235 C CA . ASN A 1 279 ? 15.671 4.642 14.752 1.00 56.81 279 ASN A CA 1
ATOM 2236 C C . ASN A 1 279 ? 16.658 5.255 13.739 1.00 56.81 279 ASN A C 1
ATOM 2238 O O . ASN A 1 279 ? 17.759 5.663 14.091 1.00 56.81 279 ASN A O 1
ATOM 2242 N N . THR A 1 280 ? 16.247 5.387 12.479 1.00 58.44 280 THR A N 1
ATOM 2243 C CA . THR A 1 280 ? 16.994 6.084 11.417 1.00 58.44 280 THR A CA 1
ATOM 2244 C C . THR A 1 280 ? 16.563 7.543 11.265 1.00 58.44 280 THR A C 1
ATOM 2246 O O . THR A 1 280 ? 16.545 8.091 10.160 1.00 58.44 280 THR A O 1
ATOM 2249 N N . ARG A 1 281 ? 16.155 8.194 12.364 1.00 55.41 281 ARG A N 1
ATOM 2250 C CA . ARG A 1 281 ? 15.725 9.598 12.325 1.00 55.41 281 ARG A CA 1
ATOM 2251 C C . ARG A 1 281 ? 16.876 10.468 11.806 1.00 55.41 281 ARG A C 1
ATOM 2253 O O . ARG A 1 281 ? 17.909 10.575 12.453 1.00 55.41 281 ARG A O 1
ATOM 2260 N N . ASN A 1 282 ? 16.623 11.130 10.675 1.00 58.44 282 ASN A N 1
ATOM 2261 C CA . ASN A 1 282 ? 17.438 12.165 10.022 1.00 58.44 282 ASN A CA 1
ATOM 2262 C C . ASN A 1 282 ? 18.592 11.737 9.111 1.00 58.44 282 ASN A C 1
ATOM 2264 O O . ASN A 1 282 ? 19.251 12.626 8.569 1.00 58.44 282 ASN A O 1
ATOM 2268 N N . ASP A 1 283 ? 18.797 10.447 8.847 1.00 70.19 283 ASP A N 1
ATOM 2269 C CA . ASP A 1 283 ? 19.779 10.043 7.839 1.00 70.19 283 ASP A CA 1
ATOM 2270 C C . ASP A 1 283 ? 19.078 9.789 6.499 1.00 70.19 283 ASP A C 1
ATOM 2272 O O . ASP A 1 283 ? 18.583 8.701 6.221 1.00 70.19 283 ASP A O 1
ATOM 2276 N N . TYR A 1 284 ? 18.959 10.835 5.679 1.00 81.25 284 TYR A N 1
ATOM 2277 C CA . TYR A 1 284 ? 18.399 10.732 4.330 1.00 81.25 284 TYR A CA 1
ATOM 2278 C C . TYR A 1 284 ? 19.517 10.581 3.306 1.00 81.25 284 TYR A C 1
ATOM 2280 O O . TYR A 1 284 ? 20.582 11.202 3.414 1.00 81.25 284 TYR A O 1
ATOM 2288 N N . SER A 1 285 ? 19.241 9.795 2.269 1.00 84.94 285 SER A N 1
ATOM 2289 C CA . SER A 1 285 ? 20.187 9.578 1.180 1.00 84.94 285 SER A CA 1
ATOM 2290 C C . SER A 1 285 ? 20.260 10.767 0.226 1.00 84.94 285 SER A C 1
ATOM 2292 O O . SER A 1 285 ? 21.188 10.842 -0.558 1.00 84.94 285 SER A O 1
ATOM 2294 N N . GLY A 1 286 ? 19.355 11.746 0.270 1.00 87.88 286 GLY A N 1
ATOM 2295 C CA . GLY A 1 286 ? 19.416 12.880 -0.655 1.00 87.88 286 GLY A CA 1
ATOM 2296 C C . GLY A 1 286 ? 18.540 14.065 -0.273 1.00 87.88 286 GLY A C 1
ATOM 2297 O O . GLY A 1 286 ? 17.747 14.008 0.664 1.00 87.88 286 GLY A O 1
ATOM 2298 N N . GLU A 1 287 ? 18.708 15.157 -1.018 1.00 92.06 287 GLU A N 1
ATOM 2299 C CA . GLU A 1 287 ? 18.000 16.427 -0.831 1.00 92.06 287 GLU A CA 1
ATOM 2300 C C . GLU A 1 287 ? 16.988 16.621 -1.967 1.00 92.06 287 GLU A C 1
ATOM 2302 O O . GLU A 1 287 ? 17.372 16.891 -3.111 1.00 92.06 287 GLU A O 1
ATOM 2307 N N . ILE A 1 288 ? 15.697 16.485 -1.647 1.00 95.25 288 ILE A N 1
ATOM 2308 C CA . ILE A 1 288 ? 14.584 16.821 -2.544 1.00 95.25 288 ILE A CA 1
ATOM 2309 C C . ILE A 1 288 ? 14.094 18.231 -2.198 1.00 95.25 288 ILE A C 1
ATOM 2311 O O . ILE A 1 288 ? 13.776 18.520 -1.047 1.00 95.25 288 ILE A O 1
ATOM 2315 N N . LEU A 1 289 ? 14.004 19.100 -3.201 1.00 94.81 289 LEU A N 1
ATOM 2316 C CA . LEU A 1 289 ? 13.373 20.415 -3.110 1.00 94.81 289 LEU A CA 1
ATOM 2317 C C . LEU A 1 289 ? 11.859 20.302 -3.326 1.00 94.81 289 LEU A C 1
ATOM 2319 O O . LEU A 1 289 ? 11.411 19.440 -4.083 1.00 94.81 289 LEU A O 1
ATOM 2323 N N . ASN A 1 290 ? 11.084 21.213 -2.725 1.00 94.38 290 ASN A N 1
ATOM 2324 C CA . ASN A 1 290 ? 9.611 21.236 -2.784 1.00 94.38 290 ASN A CA 1
ATOM 2325 C C . ASN A 1 290 ? 8.978 19.914 -2.321 1.00 94.38 290 ASN A C 1
ATOM 2327 O O . ASN A 1 290 ? 8.046 19.397 -2.933 1.00 94.38 290 ASN A O 1
ATOM 2331 N N . ASN A 1 291 ? 9.533 19.347 -1.254 1.00 93.81 291 ASN A N 1
ATOM 2332 C CA . ASN A 1 291 ? 9.242 18.002 -0.787 1.00 93.81 291 ASN A CA 1
ATOM 2333 C C . ASN A 1 291 ? 8.146 17.936 0.288 1.00 93.81 291 ASN A C 1
ATOM 2335 O O . ASN A 1 291 ? 7.913 16.865 0.835 1.00 93.81 291 ASN A O 1
ATOM 2339 N N . CYS A 1 292 ? 7.479 19.046 0.600 1.00 96.31 292 CYS A N 1
ATOM 2340 C CA . CYS A 1 292 ? 6.329 19.079 1.500 1.00 96.31 292 CYS A CA 1
ATOM 2341 C C . CYS A 1 292 ? 5.082 19.532 0.737 1.00 96.31 292 CYS A C 1
ATOM 2343 O O . CYS A 1 292 ? 5.142 20.485 -0.039 1.00 96.31 292 CYS A O 1
ATOM 2345 N N . CYS A 1 293 ? 3.953 18.874 0.977 1.00 96.75 293 CYS A N 1
ATOM 2346 C CA . CYS A 1 293 ? 2.662 19.202 0.378 1.00 96.75 293 CYS A CA 1
ATOM 2347 C C . CYS A 1 293 ? 1.558 18.965 1.412 1.00 96.75 293 CYS A C 1
ATOM 2349 O O . CYS A 1 293 ? 1.599 17.974 2.135 1.00 96.75 293 CYS A O 1
ATOM 2351 N N . VAL A 1 294 ? 0.596 19.879 1.518 1.00 96.75 294 VAL A N 1
ATOM 2352 C CA . VAL A 1 294 ? -0.585 19.689 2.373 1.00 96.75 294 VAL A CA 1
ATOM 2353 C C . VAL A 1 294 ? -1.606 18.855 1.603 1.00 96.75 294 VAL A C 1
ATOM 2355 O O . VAL A 1 294 ? -1.753 19.032 0.395 1.00 96.75 294 VAL A O 1
ATOM 2358 N N . MET A 1 295 ? -2.276 17.918 2.274 1.00 96.38 295 MET A N 1
ATOM 2359 C CA . MET A 1 295 ? -3.343 17.147 1.636 1.00 96.38 295 MET A CA 1
ATOM 2360 C C . MET A 1 295 ? -4.532 18.049 1.278 1.00 96.38 295 MET A C 1
ATOM 2362 O O . MET A 1 295 ? -4.920 18.928 2.037 1.00 96.38 295 MET A O 1
ATOM 2366 N N . GLU A 1 296 ? -5.150 17.796 0.134 1.00 95.81 296 GLU A N 1
ATOM 2367 C CA . GLU A 1 296 ? -6.313 18.521 -0.368 1.00 95.81 296 GLU A CA 1
ATOM 2368 C C . GLU A 1 296 ? -7.504 17.564 -0.444 1.00 95.81 296 GLU A C 1
ATOM 2370 O O . GLU A 1 296 ? -7.372 16.426 -0.907 1.00 95.81 296 GLU A O 1
ATOM 2375 N N . TYR A 1 297 ? -8.663 18.017 0.039 1.00 95.56 297 TYR A N 1
ATOM 2376 C CA . TYR A 1 297 ? -9.905 17.251 0.010 1.00 95.56 297 TYR A CA 1
ATOM 2377 C C . TYR A 1 297 ? -10.812 17.738 -1.115 1.00 95.56 297 TYR A C 1
ATOM 2379 O O . TYR A 1 297 ? -11.241 18.892 -1.130 1.00 95.56 297 TYR A O 1
ATOM 2387 N N . HIS A 1 298 ? -11.146 16.842 -2.037 1.00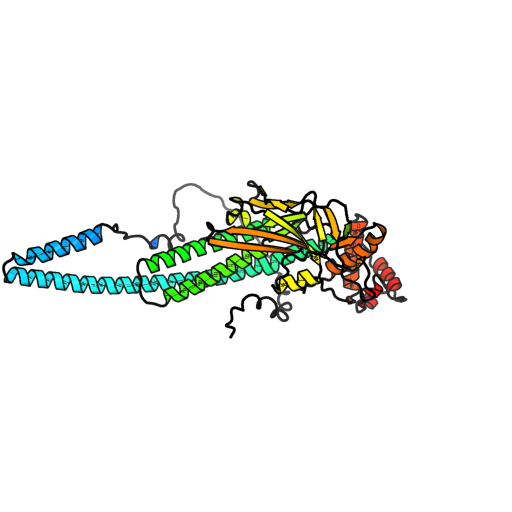 93.56 298 HIS A N 1
ATOM 2388 C CA . HIS A 1 298 ? -12.085 17.124 -3.113 1.00 93.56 298 HIS A CA 1
ATOM 2389 C C . HIS A 1 298 ? -13.480 16.639 -2.718 1.00 93.56 298 HIS A C 1
ATOM 2391 O O . HIS A 1 298 ? -13.758 15.443 -2.715 1.00 93.56 298 HIS A O 1
ATOM 2397 N N . GLN A 1 299 ? -14.380 17.575 -2.409 1.00 89.00 299 GLN A N 1
ATOM 2398 C CA . GLN A 1 299 ? -15.716 17.259 -1.885 1.00 89.00 299 GLN A CA 1
ATOM 2399 C C . GLN A 1 299 ? -16.585 16.443 -2.854 1.00 89.00 299 GLN A C 1
ATOM 2401 O O . GLN A 1 299 ? -17.355 15.603 -2.406 1.00 89.00 299 GLN A O 1
ATOM 2406 N N . ALA A 1 300 ? -16.451 16.663 -4.166 1.00 90.69 300 ALA A N 1
ATOM 2407 C CA . ALA A 1 300 ? -17.258 15.967 -5.171 1.00 90.69 300 ALA A CA 1
ATOM 2408 C C . ALA A 1 300 ? -16.937 14.465 -5.267 1.00 90.69 300 ALA A C 1
ATOM 2410 O O . ALA A 1 300 ? -17.817 13.664 -5.560 1.00 90.69 300 ALA A O 1
ATOM 2411 N N . THR A 1 301 ? -15.680 14.090 -5.025 1.00 89.94 301 THR A N 1
ATOM 2412 C CA . THR A 1 301 ? -15.172 12.715 -5.164 1.00 89.94 301 THR A CA 1
ATOM 2413 C C . THR A 1 301 ? -14.853 12.060 -3.818 1.00 89.94 301 THR A C 1
ATOM 2415 O O . THR A 1 301 ? -14.530 10.878 -3.775 1.00 89.94 301 THR A O 1
ATOM 2418 N N . GLY A 1 302 ? -14.883 12.816 -2.716 1.00 90.69 302 GLY A N 1
ATOM 2419 C CA . GLY A 1 302 ? -14.472 12.344 -1.391 1.00 90.69 302 GLY A CA 1
ATOM 2420 C C . GLY A 1 302 ? -12.969 12.064 -1.263 1.00 90.69 302 GLY A C 1
ATOM 2421 O O . GLY A 1 302 ? -12.530 11.469 -0.282 1.00 90.69 302 GLY A O 1
ATOM 2422 N N . THR A 1 303 ? -12.152 12.468 -2.241 1.00 93.81 303 THR A N 1
ATOM 2423 C CA . THR A 1 303 ? -10.733 12.089 -2.300 1.00 93.81 303 THR A CA 1
ATOM 2424 C C . THR A 1 303 ? -9.873 13.034 -1.471 1.00 93.81 303 THR A C 1
ATOM 2426 O O . THR A 1 303 ? -9.884 14.244 -1.705 1.00 93.81 303 THR A O 1
ATOM 2429 N N . LEU A 1 304 ? -9.076 12.482 -0.551 1.00 96.38 304 LEU A N 1
ATOM 2430 C CA . LEU A 1 304 ? -8.050 13.212 0.195 1.00 96.38 304 LEU A CA 1
ATOM 2431 C C . LEU A 1 304 ? -6.657 12.861 -0.345 1.00 96.38 304 LEU A C 1
ATOM 2433 O O . LEU A 1 304 ? -6.189 11.731 -0.178 1.00 96.38 304 LEU A O 1
ATOM 2437 N N . SER A 1 305 ? -5.984 13.823 -0.975 1.00 97.06 305 SER A N 1
ATOM 2438 C CA . SER A 1 305 ? -4.738 13.578 -1.718 1.00 97.06 305 SER A CA 1
ATOM 2439 C C . SER A 1 305 ? -3.726 14.716 -1.606 1.00 97.06 305 SER A C 1
ATOM 2441 O O . SER A 1 305 ? -4.107 15.878 -1.592 1.00 97.06 305 SER A O 1
ATOM 2443 N N . ALA A 1 306 ? -2.432 14.397 -1.587 1.00 97.81 306 ALA A N 1
ATOM 2444 C CA . ALA A 1 306 ? -1.335 15.359 -1.694 1.00 97.81 306 ALA A CA 1
ATOM 2445 C C . ALA A 1 306 ? -0.709 15.297 -3.095 1.00 97.81 306 ALA A C 1
ATOM 2447 O O . ALA A 1 306 ? -0.204 14.251 -3.516 1.00 97.81 306 ALA A O 1
ATOM 2448 N N . HIS A 1 307 ? -0.719 16.428 -3.804 1.00 97.81 307 HIS A N 1
ATOM 2449 C CA . HIS A 1 307 ? -0.221 16.553 -5.174 1.00 97.81 307 HIS A CA 1
ATOM 2450 C C . HIS A 1 307 ? 1.154 17.222 -5.213 1.00 97.81 307 HIS A C 1
ATOM 2452 O O . HIS A 1 307 ? 1.282 18.447 -5.257 1.00 97.81 307 HIS A O 1
ATOM 2458 N N . PHE A 1 308 ? 2.208 16.419 -5.297 1.00 98.06 308 PHE A N 1
ATOM 2459 C CA . PHE A 1 308 ? 3.558 16.928 -5.486 1.00 98.06 308 PHE A CA 1
ATOM 2460 C C . PHE A 1 308 ? 3.802 17.170 -6.974 1.00 98.06 308 PHE A C 1
ATOM 2462 O O . PHE A 1 308 ? 3.989 16.225 -7.731 1.00 98.06 308 PHE A O 1
ATOM 2469 N N . ARG A 1 309 ? 3.792 18.431 -7.419 1.00 95.19 309 ARG A N 1
ATOM 2470 C CA . ARG A 1 309 ? 3.892 18.770 -8.857 1.00 95.19 309 ARG A CA 1
ATOM 2471 C C . ARG A 1 309 ? 5.300 19.133 -9.330 1.00 95.19 309 ARG A C 1
ATOM 2473 O O . ARG A 1 309 ? 5.602 18.984 -10.506 1.00 95.19 309 ARG A O 1
ATOM 2480 N N . ASN A 1 310 ? 6.135 19.653 -8.430 1.00 94.50 310 ASN A N 1
ATOM 2481 C CA . ASN A 1 310 ? 7.393 20.326 -8.773 1.00 94.50 310 ASN A CA 1
ATOM 2482 C C . ASN A 1 310 ? 8.559 19.895 -7.870 1.00 94.50 310 ASN A C 1
ATOM 2484 O O . ASN A 1 310 ? 9.415 20.7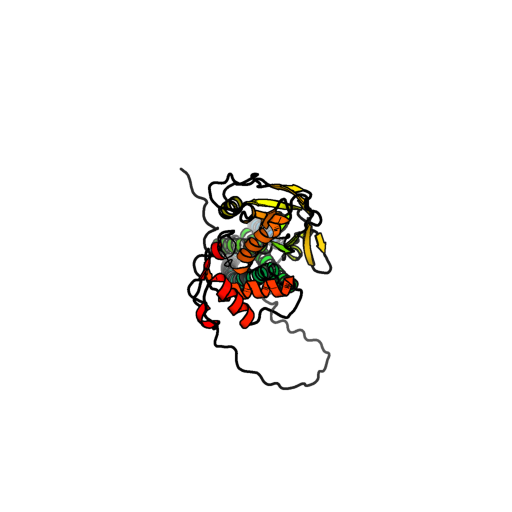22 -7.537 1.00 94.50 310 ASN A O 1
ATOM 2488 N N . MET A 1 311 ? 8.587 18.630 -7.443 1.00 97.56 311 MET A N 1
ATOM 2489 C CA . MET A 1 311 ? 9.728 18.109 -6.688 1.00 97.56 311 MET A CA 1
ATOM 2490 C C . MET A 1 311 ? 10.974 18.089 -7.574 1.00 97.56 311 MET A C 1
ATOM 2492 O O . MET A 1 311 ? 10.873 17.903 -8.784 1.00 97.56 311 MET A O 1
ATOM 2496 N N . SER A 1 312 ? 12.154 18.287 -6.990 1.00 96.56 312 SER A N 1
ATOM 2497 C CA . SER A 1 312 ? 13.422 18.202 -7.725 1.00 96.56 312 SER A CA 1
ATOM 2498 C C . SER A 1 312 ? 14.523 17.638 -6.841 1.00 96.56 312 SER A C 1
ATOM 2500 O O . SER A 1 312 ? 14.727 18.107 -5.723 1.00 96.56 312 SER A O 1
ATOM 2502 N N . LEU A 1 313 ? 15.238 16.626 -7.333 1.00 95.88 313 LEU A N 1
ATOM 2503 C CA . LEU A 1 313 ? 16.336 16.000 -6.603 1.00 95.88 313 LEU A CA 1
ATOM 2504 C C . LEU A 1 313 ? 17.627 16.786 -6.850 1.00 95.88 313 LEU A C 1
ATOM 2506 O O . LEU A 1 313 ? 18.173 16.766 -7.955 1.00 95.88 313 LEU A O 1
ATOM 2510 N N . LYS A 1 314 ? 18.123 17.474 -5.820 1.00 92.06 314 LYS A N 1
ATOM 2511 C CA . LYS A 1 314 ? 19.302 18.345 -5.914 1.00 92.06 314 LYS A CA 1
ATOM 2512 C C . LYS A 1 314 ? 20.605 17.589 -5.677 1.00 92.06 314 LYS A C 1
ATOM 2514 O O . LYS A 1 314 ? 21.577 17.811 -6.394 1.00 92.06 314 LYS A O 1
ATOM 2519 N N . ARG A 1 315 ? 20.637 16.720 -4.663 1.00 88.94 315 ARG A N 1
ATOM 2520 C CA . ARG A 1 315 ? 21.818 15.932 -4.271 1.00 88.94 315 ARG A CA 1
ATOM 2521 C C . ARG A 1 315 ? 21.416 14.526 -3.849 1.00 88.94 315 ARG A C 1
ATOM 2523 O O . ARG A 1 315 ? 20.351 14.344 -3.266 1.00 88.94 315 ARG A O 1
ATOM 2530 N N . ILE A 1 316 ? 22.302 13.569 -4.102 1.00 91.00 316 ILE A N 1
ATOM 2531 C CA . ILE A 1 316 ? 22.174 12.168 -3.700 1.00 91.00 316 ILE A CA 1
ATOM 2532 C C . ILE A 1 316 ? 23.516 11.711 -3.115 1.00 91.00 316 ILE A C 1
ATOM 2534 O O . ILE A 1 316 ? 24.572 11.941 -3.701 1.00 91.00 316 ILE A O 1
ATOM 2538 N N . LYS A 1 317 ? 23.468 11.126 -1.925 1.00 88.12 317 LYS A N 1
ATOM 2539 C CA . LYS A 1 317 ? 24.546 10.403 -1.262 1.00 88.12 317 LYS A CA 1
ATOM 2540 C C . LYS A 1 317 ? 24.463 8.956 -1.727 1.00 88.12 317 LYS A C 1
ATOM 2542 O O . LYS A 1 317 ? 23.376 8.386 -1.781 1.00 88.12 317 LYS A O 1
ATOM 2547 N N . ARG A 1 318 ? 25.613 8.387 -2.050 1.00 83.44 318 ARG A N 1
ATOM 2548 C CA . ARG A 1 318 ? 25.754 6.992 -2.466 1.00 83.44 318 ARG A CA 1
ATOM 2549 C C . ARG A 1 318 ? 26.677 6.293 -1.489 1.00 83.44 318 ARG A C 1
ATOM 2551 O O . ARG A 1 318 ? 27.556 6.944 -0.924 1.00 83.44 318 ARG A O 1
ATOM 2558 N N . SER A 1 319 ? 26.470 5.002 -1.271 1.00 72.75 319 SER A N 1
ATOM 2559 C CA . SER A 1 319 ? 27.378 4.217 -0.434 1.00 72.75 319 SER A CA 1
ATOM 2560 C C . SER A 1 319 ? 28.760 4.103 -1.084 1.00 72.75 319 SER A C 1
ATOM 2562 O O . SER A 1 319 ? 28.863 3.955 -2.306 1.00 72.75 319 SER A O 1
ATOM 2564 N N . ASP A 1 320 ? 29.819 4.143 -0.269 1.00 63.47 320 ASP A N 1
ATOM 2565 C CA . ASP A 1 320 ? 31.183 3.875 -0.732 1.00 63.47 320 ASP A CA 1
ATOM 2566 C C . ASP A 1 320 ? 31.263 2.454 -1.297 1.00 63.47 320 ASP A C 1
ATOM 2568 O O . ASP A 1 320 ? 30.971 1.464 -0.622 1.00 63.47 320 ASP A O 1
ATOM 2572 N N . ARG A 1 321 ? 31.623 2.357 -2.576 1.00 62.91 321 ARG A N 1
ATOM 2573 C CA . ARG A 1 321 ? 31.559 1.108 -3.337 1.00 62.91 321 ARG A CA 1
ATOM 2574 C C . ARG A 1 321 ? 32.656 0.143 -2.915 1.00 62.91 321 ARG A C 1
ATOM 2576 O O . ARG A 1 321 ? 33.835 0.481 -2.959 1.00 62.91 321 ARG A O 1
ATOM 2583 N N . ARG A 1 322 ? 32.276 -1.103 -2.636 1.00 51.84 322 ARG A N 1
ATOM 2584 C CA . ARG A 1 322 ? 33.182 -2.259 -2.633 1.00 51.84 322 ARG A CA 1
ATOM 2585 C C . ARG A 1 322 ? 32.580 -3.343 -3.530 1.00 51.84 322 ARG A C 1
ATOM 2587 O O . ARG A 1 322 ? 31.789 -4.144 -3.054 1.00 51.84 322 ARG A O 1
ATOM 2594 N N . GLY A 1 323 ? 32.907 -3.351 -4.827 1.00 60.88 323 GLY A N 1
ATOM 2595 C CA . GLY A 1 323 ? 32.447 -4.399 -5.752 1.00 60.88 323 GLY A CA 1
ATOM 2596 C C . GLY A 1 323 ? 32.230 -3.951 -7.202 1.00 60.88 323 GLY A C 1
ATOM 2597 O O . GLY A 1 323 ? 32.606 -2.846 -7.584 1.00 60.88 323 GLY A O 1
ATOM 2598 N N . ALA A 1 324 ? 31.614 -4.838 -7.992 1.00 60.00 324 ALA A N 1
ATOM 2599 C CA . ALA A 1 324 ? 31.336 -4.690 -9.428 1.00 60.00 324 ALA A CA 1
ATOM 2600 C C . ALA A 1 324 ? 29.973 -4.029 -9.755 1.00 60.00 324 ALA A C 1
ATOM 2602 O O . ALA A 1 324 ? 29.531 -4.073 -10.900 1.00 60.00 324 ALA A O 1
ATOM 2603 N N . GLU A 1 325 ? 29.282 -3.458 -8.765 1.00 68.25 325 GLU A N 1
ATOM 2604 C CA . GLU A 1 325 ? 27.948 -2.867 -8.944 1.00 68.25 325 GLU A CA 1
ATOM 2605 C C . GLU A 1 325 ? 28.013 -1.492 -9.626 1.00 68.25 325 GLU A C 1
ATOM 2607 O O . GLU A 1 325 ? 28.797 -0.607 -9.257 1.00 68.25 325 GLU A O 1
ATOM 2612 N N . SER A 1 326 ? 27.173 -1.307 -10.645 1.00 81.00 326 SER A N 1
ATOM 2613 C CA . SER A 1 326 ? 27.111 -0.060 -11.411 1.00 81.00 326 SER A CA 1
ATOM 2614 C C . SER A 1 326 ? 26.326 1.027 -10.668 1.00 81.00 326 SER A C 1
ATOM 2616 O O . SER A 1 326 ? 25.403 0.758 -9.906 1.00 81.00 326 SER A O 1
ATOM 2618 N N . VAL A 1 327 ? 26.611 2.298 -10.988 1.00 84.62 327 VAL A N 1
ATOM 2619 C CA . VAL A 1 327 ? 25.777 3.454 -10.590 1.00 84.62 327 VAL A CA 1
ATOM 2620 C C . VAL A 1 327 ? 24.295 3.224 -10.891 1.00 84.62 327 VAL A C 1
ATOM 2622 O O . VAL A 1 327 ? 23.431 3.673 -10.149 1.00 84.62 327 VAL A O 1
ATOM 2625 N N . THR A 1 328 ? 24.018 2.572 -12.017 1.00 89.94 328 THR A N 1
ATOM 2626 C CA . THR A 1 328 ? 22.675 2.373 -12.564 1.00 89.94 328 THR A CA 1
ATOM 2627 C C . THR A 1 328 ? 21.957 1.163 -11.971 1.00 89.94 328 THR A C 1
ATOM 2629 O O . THR A 1 328 ? 20.813 0.905 -12.332 1.00 89.94 328 THR A O 1
ATOM 2632 N N . GLU A 1 329 ? 22.621 0.415 -11.089 1.00 91.12 329 GLU A N 1
ATOM 2633 C CA . GLU A 1 329 ? 22.034 -0.693 -10.329 1.00 91.12 329 GLU A CA 1
ATOM 2634 C C . GLU A 1 329 ? 21.616 -0.255 -8.912 1.00 91.12 329 GLU A C 1
ATOM 2636 O O . GLU A 1 329 ? 20.799 -0.924 -8.285 1.00 91.12 329 GLU A O 1
ATOM 2641 N N . GLU A 1 330 ? 22.118 0.886 -8.420 1.00 91.44 330 GLU A N 1
ATOM 2642 C CA . GLU A 1 330 ? 21.801 1.412 -7.087 1.00 91.44 330 GLU A CA 1
ATOM 2643 C C . GLU A 1 330 ? 20.357 1.939 -7.028 1.00 91.44 330 GLU A C 1
ATOM 2645 O O . GLU A 1 330 ? 19.990 2.905 -7.711 1.00 91.44 330 GLU A O 1
ATOM 2650 N N . LYS A 1 331 ? 19.532 1.300 -6.190 1.00 93.94 331 LYS A N 1
ATOM 2651 C CA . LYS A 1 331 ? 18.111 1.619 -6.022 1.00 93.94 331 LYS A CA 1
ATOM 2652 C C . LYS A 1 331 ? 17.868 2.475 -4.779 1.00 93.94 331 LYS A C 1
ATOM 2654 O O . LYS A 1 331 ? 18.380 2.222 -3.688 1.00 93.94 331 LYS A O 1
ATOM 2659 N N . PHE A 1 332 ? 16.993 3.454 -4.946 1.00 95.44 332 PHE A N 1
ATOM 2660 C CA . PHE A 1 332 ? 16.461 4.317 -3.900 1.00 95.44 332 PHE A CA 1
ATOM 2661 C C . PHE A 1 332 ? 14.937 4.212 -3.873 1.00 95.44 332 PHE A C 1
ATOM 2663 O O . PHE A 1 332 ? 14.313 3.676 -4.785 1.00 95.44 332 PHE A O 1
ATOM 2670 N N . THR A 1 333 ? 14.312 4.760 -2.840 1.00 96.25 333 THR A N 1
ATOM 2671 C CA . THR A 1 333 ? 12.860 4.962 -2.797 1.00 96.25 333 THR A CA 1
ATOM 2672 C C . THR A 1 333 ? 12.548 6.334 -2.235 1.00 96.25 333 THR A C 1
ATOM 2674 O O . THR A 1 333 ? 13.283 6.861 -1.396 1.00 96.25 333 THR A O 1
ATOM 2677 N N . ILE A 1 334 ? 11.433 6.906 -2.677 1.00 97.25 334 ILE A N 1
ATOM 2678 C CA . ILE A 1 334 ? 10.860 8.095 -2.064 1.00 97.25 334 ILE A CA 1
ATOM 2679 C C . ILE A 1 334 ? 9.900 7.631 -0.969 1.00 97.25 334 ILE A C 1
ATOM 2681 O O . ILE A 1 334 ? 8.903 6.962 -1.234 1.00 97.25 334 ILE A O 1
ATOM 2685 N N . LEU A 1 335 ? 10.238 7.952 0.273 1.00 96.75 335 LEU A N 1
ATOM 2686 C CA . LEU A 1 335 ? 9.396 7.786 1.445 1.00 96.75 335 LEU A CA 1
ATOM 2687 C C . LEU A 1 335 ? 8.484 9.003 1.571 1.00 96.75 335 LEU A C 1
ATOM 2689 O O . LEU A 1 335 ? 8.967 10.125 1.733 1.00 96.75 335 LEU A O 1
ATOM 2693 N N . PHE A 1 336 ? 7.178 8.765 1.556 1.00 97.88 336 PHE A N 1
ATOM 2694 C CA . PHE A 1 336 ? 6.177 9.749 1.941 1.00 97.88 336 PHE A CA 1
ATOM 2695 C C . PHE A 1 336 ? 5.729 9.455 3.365 1.00 97.88 336 PHE A C 1
ATOM 2697 O O . PHE A 1 336 ? 5.322 8.334 3.669 1.00 97.88 336 PHE A O 1
ATOM 2704 N N . GLU A 1 337 ? 5.797 10.456 4.233 1.00 96.00 337 GLU A N 1
ATOM 2705 C CA . GLU A 1 337 ? 5.369 10.355 5.624 1.00 96.00 337 GLU A CA 1
ATOM 2706 C C . GLU A 1 337 ? 4.409 11.485 5.988 1.00 96.00 337 GLU A C 1
ATOM 2708 O O . GLU A 1 337 ? 4.511 12.603 5.477 1.00 96.00 337 GLU A O 1
ATOM 2713 N N . SER A 1 338 ? 3.458 11.187 6.865 1.00 96.00 338 SER A N 1
ATOM 2714 C CA . SER A 1 338 ? 2.506 12.161 7.384 1.00 96.00 338 SER A CA 1
ATOM 2715 C C . SER A 1 338 ? 2.054 11.775 8.787 1.00 96.00 338 SER A C 1
ATOM 2717 O O . SER A 1 338 ? 2.143 10.612 9.188 1.00 96.00 338 SER A O 1
ATOM 2719 N N . GLN A 1 339 ? 1.568 12.759 9.536 1.00 94.56 339 GLN A N 1
ATOM 2720 C CA . GLN A 1 339 ? 1.023 12.567 10.870 1.00 94.56 339 GLN A CA 1
ATOM 2721 C C . GLN A 1 339 ? -0.305 13.307 10.991 1.00 94.56 339 GLN A C 1
ATOM 2723 O O . GLN A 1 339 ? -0.393 14.486 10.652 1.00 94.56 339 GLN A O 1
ATOM 2728 N N . PHE A 1 340 ? -1.322 12.621 11.501 1.00 93.75 340 PHE A N 1
ATOM 2729 C CA . PHE A 1 340 ? -2.640 13.198 11.755 1.00 93.75 340 PHE A CA 1
ATOM 2730 C C . PHE A 1 340 ? -3.341 12.485 12.904 1.00 93.75 340 PHE A C 1
ATOM 2732 O O . PHE A 1 340 ? -2.952 11.389 13.313 1.00 93.75 340 PHE A O 1
ATOM 2739 N N . SER A 1 341 ? -4.385 13.120 13.421 1.00 91.69 341 SER A N 1
ATOM 2740 C CA . SER A 1 341 ? -5.249 12.557 14.445 1.00 91.69 341 SER A CA 1
ATOM 2741 C C . SER A 1 341 ? -6.628 12.198 13.896 1.00 91.69 341 SER A C 1
ATOM 2743 O O . SER A 1 341 ? -7.114 12.791 12.935 1.00 91.69 341 SER A O 1
ATOM 2745 N N . VAL A 1 342 ? -7.264 11.209 14.520 1.00 88.62 342 VAL A N 1
ATOM 2746 C CA . VAL A 1 342 ? -8.623 10.747 14.218 1.00 88.62 342 VAL A CA 1
ATOM 2747 C C . VAL A 1 342 ? -9.430 10.718 15.518 1.00 88.62 342 VAL A C 1
ATOM 2749 O O . VAL A 1 342 ? -8.890 10.431 16.587 1.00 88.62 342 VAL A O 1
ATOM 2752 N N . GLY A 1 343 ? -10.727 11.033 15.437 1.00 77.94 343 GLY A N 1
ATOM 2753 C CA . GLY A 1 343 ? -11.646 10.924 16.575 1.00 77.94 343 GLY A CA 1
ATOM 2754 C C . GLY A 1 343 ? -11.481 11.993 17.651 1.00 77.94 343 GLY A C 1
ATOM 2755 O O . GLY A 1 343 ? -11.530 11.677 18.832 1.00 77.94 343 GLY A O 1
ATOM 2756 N N . GLY A 1 344 ? -11.254 13.253 17.267 1.00 79.88 344 GLY A N 1
ATOM 2757 C CA . GLY A 1 344 ? -11.115 14.345 18.240 1.00 79.88 344 GLY A CA 1
ATOM 2758 C C . GLY A 1 344 ? -9.812 14.280 19.042 1.00 79.88 344 GLY A C 1
ATOM 2759 O O . GLY A 1 344 ? -9.814 14.562 20.233 1.00 79.88 344 GLY A O 1
ATOM 2760 N N . ASN A 1 345 ? -8.707 13.914 18.382 1.00 80.62 345 ASN A N 1
ATOM 2761 C CA . ASN A 1 345 ? -7.370 13.737 18.970 1.00 80.62 345 ASN A CA 1
ATOM 2762 C C . ASN A 1 345 ? -7.189 12.509 19.875 1.00 80.62 345 ASN A C 1
ATOM 2764 O O . ASN A 1 345 ? -6.165 12.402 20.543 1.00 80.62 345 ASN A O 1
ATOM 2768 N N . GLU A 1 346 ? -8.125 11.558 19.850 1.00 83.19 346 GLU A N 1
ATOM 2769 C CA . GLU A 1 346 ? -8.002 10.302 20.598 1.00 83.19 346 GLU A CA 1
ATOM 2770 C C . GLU A 1 346 ? -6.891 9.398 20.038 1.00 83.19 346 GLU A C 1
ATOM 2772 O O . GLU A 1 346 ? -6.107 8.827 20.792 1.00 83.19 346 GLU A O 1
ATOM 2777 N N . LEU A 1 347 ? -6.817 9.268 18.710 1.00 89.00 347 LEU A N 1
ATOM 2778 C CA . LEU A 1 347 ? -5.850 8.404 18.035 1.00 89.00 347 LEU A CA 1
ATOM 2779 C C . LEU A 1 347 ? -4.940 9.246 17.149 1.00 89.00 347 LEU A C 1
ATOM 2781 O O . LEU A 1 347 ? -5.426 9.991 16.300 1.00 89.00 347 LEU A O 1
ATOM 2785 N N . VAL A 1 348 ? -3.626 9.113 17.325 1.00 92.00 348 VAL A N 1
ATOM 2786 C CA . VAL A 1 348 ? -2.615 9.797 16.509 1.00 92.00 348 VAL A CA 1
ATOM 2787 C C . VAL A 1 348 ? -1.882 8.764 15.669 1.00 92.00 348 VAL A C 1
ATOM 2789 O O . VAL A 1 348 ? -1.262 7.847 16.204 1.00 92.00 348 VAL A O 1
ATOM 2792 N N . PHE A 1 349 ? -1.926 8.934 14.352 1.00 93.75 349 PHE A N 1
ATOM 2793 C CA . PHE A 1 349 ? -1.290 8.035 13.401 1.00 93.75 349 PHE A CA 1
ATOM 2794 C C . PHE A 1 349 ? -0.084 8.700 12.753 1.00 93.75 349 PHE A C 1
ATOM 2796 O O . PHE A 1 349 ? -0.141 9.857 12.338 1.00 93.75 349 PHE A O 1
ATOM 2803 N N . GLN A 1 350 ? 1.000 7.936 12.639 1.00 93.75 350 GLN A N 1
ATOM 2804 C CA . GLN A 1 350 ? 2.123 8.242 11.761 1.00 93.75 350 GLN A CA 1
ATOM 2805 C C . GLN A 1 350 ? 2.078 7.250 10.608 1.00 93.75 350 GLN A C 1
ATOM 2807 O O . GLN A 1 350 ? 2.312 6.058 10.798 1.00 93.75 350 GLN A O 1
ATOM 2812 N N . VAL A 1 351 ? 1.744 7.742 9.421 1.00 95.19 351 VAL A N 1
ATOM 2813 C CA . VAL A 1 351 ? 1.643 6.920 8.217 1.00 95.19 351 VAL A CA 1
ATOM 2814 C C . VAL A 1 351 ? 2.875 7.115 7.351 1.00 95.19 351 VAL A C 1
ATOM 2816 O O . VAL A 1 351 ? 3.419 8.217 7.249 1.00 95.19 351 VAL A O 1
ATOM 2819 N N . LYS A 1 352 ? 3.326 6.023 6.738 1.00 95.19 352 LYS A N 1
ATOM 2820 C CA . LYS A 1 352 ? 4.502 5.980 5.873 1.00 95.19 352 LYS A CA 1
ATOM 2821 C C . LYS A 1 352 ? 4.204 5.099 4.674 1.00 95.19 352 LYS A C 1
ATOM 2823 O O . LYS A 1 352 ? 3.624 4.031 4.832 1.00 95.19 352 LYS A O 1
ATOM 2828 N N . THR A 1 353 ? 4.621 5.529 3.492 1.00 96.06 353 THR A N 1
ATOM 2829 C CA . THR A 1 353 ? 4.494 4.737 2.268 1.00 96.06 353 THR A CA 1
ATOM 2830 C C . THR A 1 353 ? 5.724 4.929 1.388 1.00 96.06 353 THR A C 1
ATOM 2832 O O . THR A 1 353 ? 6.282 6.026 1.314 1.00 96.06 353 THR A O 1
ATOM 2835 N N . LEU A 1 354 ? 6.192 3.840 0.781 1.00 96.19 354 LEU A N 1
ATOM 2836 C CA . LEU A 1 354 ? 7.389 3.813 -0.057 1.00 96.19 354 LEU A CA 1
ATOM 2837 C C . LEU A 1 354 ? 6.976 3.778 -1.527 1.00 96.19 354 LEU A C 1
ATOM 2839 O O . LEU A 1 354 ? 6.081 3.015 -1.899 1.00 96.19 354 LEU A O 1
ATOM 2843 N N . SER A 1 355 ? 7.632 4.587 -2.359 1.00 97.44 355 SER A N 1
ATOM 2844 C CA . SER A 1 355 ? 7.510 4.472 -3.810 1.00 97.44 355 SER A CA 1
ATOM 2845 C C . SER A 1 355 ? 8.033 3.133 -4.310 1.00 97.44 355 SER A C 1
ATOM 2847 O O . SER A 1 355 ? 8.762 2.415 -3.621 1.00 97.44 355 SER A O 1
ATOM 2849 N N . LEU A 1 356 ? 7.707 2.816 -5.561 1.00 96.62 356 LEU A N 1
ATOM 2850 C CA . LEU A 1 356 ? 8.472 1.797 -6.270 1.00 96.62 356 LEU A CA 1
ATOM 2851 C C . LEU A 1 356 ? 9.955 2.198 -6.326 1.00 96.62 356 LEU A C 1
ATOM 2853 O O . LEU A 1 356 ? 10.271 3.392 -6.224 1.00 96.62 356 LEU A O 1
ATOM 2857 N N . PRO A 1 357 ? 10.867 1.226 -6.488 1.00 95.88 357 PRO A N 1
ATOM 2858 C CA . PRO A 1 357 ? 12.283 1.517 -6.613 1.00 95.88 357 PRO A CA 1
ATOM 2859 C C . PRO A 1 357 ? 12.583 2.498 -7.743 1.00 95.88 357 PRO A C 1
ATOM 2861 O O . PRO A 1 357 ? 12.068 2.370 -8.857 1.00 95.88 357 PRO A O 1
ATOM 2864 N N . VAL A 1 358 ? 13.443 3.460 -7.422 1.00 96.81 358 VAL A N 1
ATOM 2865 C CA . VAL A 1 358 ? 13.918 4.526 -8.296 1.00 96.81 358 VAL A CA 1
ATOM 2866 C C . VAL A 1 358 ? 15.428 4.399 -8.464 1.00 96.81 358 VAL A C 1
ATOM 2868 O O . VAL A 1 358 ? 16.157 4.269 -7.483 1.00 96.81 358 VAL A O 1
ATOM 2871 N N . VAL A 1 359 ? 15.914 4.520 -9.693 1.00 96.44 359 VAL A N 1
ATOM 2872 C CA . VAL A 1 359 ? 17.338 4.658 -10.009 1.00 96.44 359 VAL A CA 1
ATOM 2873 C C . VAL A 1 359 ? 17.637 6.123 -10.311 1.00 96.44 359 VAL A C 1
ATOM 2875 O O . VAL A 1 359 ? 16.957 6.759 -11.117 1.00 96.44 359 VAL A O 1
ATOM 2878 N N . VAL A 1 360 ? 18.661 6.677 -9.659 1.00 95.44 360 VAL A N 1
ATOM 2879 C CA . VAL A 1 360 ? 19.046 8.086 -9.824 1.00 95.44 360 VAL A CA 1
ATOM 2880 C C . VAL A 1 360 ? 20.218 8.216 -10.792 1.00 95.44 360 VAL A C 1
ATOM 2882 O O . VAL A 1 360 ? 21.317 7.727 -10.519 1.00 95.44 360 VAL A O 1
ATOM 2885 N N . ILE A 1 361 ? 20.013 8.958 -11.877 1.00 94.81 361 ILE A N 1
ATOM 2886 C CA . ILE A 1 361 ? 21.014 9.241 -12.909 1.00 94.81 361 ILE A CA 1
ATOM 2887 C C . ILE A 1 361 ? 21.432 10.715 -12.906 1.00 94.81 361 ILE A C 1
ATOM 2889 O O . ILE A 1 361 ? 20.678 11.607 -12.509 1.00 94.81 361 ILE A O 1
ATOM 2893 N N . VAL A 1 362 ? 22.649 10.981 -13.381 1.00 90.81 362 VAL A N 1
ATOM 2894 C CA . VAL A 1 362 ? 23.164 12.353 -13.568 1.00 90.81 362 VAL A CA 1
ATOM 2895 C C . VAL A 1 362 ? 23.195 12.755 -15.042 1.00 90.81 362 VAL A C 1
ATOM 2897 O O . VAL A 1 362 ? 23.028 13.928 -15.373 1.00 90.81 362 VAL A O 1
ATOM 2900 N N . HIS A 1 363 ? 23.351 11.781 -15.941 1.00 90.50 363 HIS A N 1
ATOM 2901 C CA . HIS A 1 363 ? 23.445 12.001 -17.379 1.00 90.50 363 HIS A CA 1
ATOM 2902 C C . HIS A 1 363 ? 22.546 11.024 -18.143 1.00 90.50 363 HIS A C 1
ATOM 2904 O O . HIS A 1 363 ? 22.379 9.881 -17.727 1.00 90.50 363 HIS A O 1
ATOM 2910 N N . GLY A 1 364 ? 21.991 11.459 -19.279 1.00 90.38 364 GLY A N 1
ATOM 2911 C CA . GLY A 1 364 ? 21.041 10.657 -20.067 1.00 90.38 364 GLY A CA 1
ATOM 2912 C C . GLY A 1 364 ? 21.645 9.385 -20.669 1.00 90.38 364 GLY A C 1
ATOM 2913 O O . GLY A 1 364 ? 20.931 8.426 -20.916 1.00 90.38 364 GLY A O 1
ATOM 2914 N N . SER A 1 365 ? 22.969 9.315 -20.823 1.00 91.31 365 SER A N 1
ATOM 2915 C CA . SER A 1 365 ? 23.650 8.088 -21.267 1.00 91.31 365 SER A CA 1
ATOM 2916 C C . SER A 1 365 ? 23.490 6.906 -20.301 1.00 91.31 365 SER A C 1
ATOM 2918 O O . SER A 1 365 ? 23.754 5.772 -20.682 1.00 91.31 365 SER A O 1
ATOM 2920 N N . GLN A 1 366 ? 23.077 7.160 -19.056 1.00 93.00 366 GLN A N 1
ATOM 2921 C CA . GLN A 1 366 ? 22.829 6.137 -18.038 1.00 93.00 366 GLN A CA 1
ATOM 2922 C C . GLN A 1 366 ? 21.399 5.584 -18.083 1.00 93.00 366 GLN A C 1
ATOM 2924 O O . GLN A 1 366 ? 21.115 4.603 -17.397 1.00 93.00 366 GLN A O 1
ATOM 2929 N N . ASP A 1 367 ? 20.511 6.210 -18.859 1.00 94.25 367 ASP A N 1
ATOM 2930 C CA . ASP A 1 367 ? 19.076 5.929 -18.855 1.00 94.25 367 ASP A CA 1
ATOM 2931 C C . ASP A 1 367 ? 18.770 4.478 -19.241 1.00 94.25 367 ASP A C 1
ATOM 2933 O O . ASP A 1 367 ? 18.075 3.787 -18.506 1.00 94.25 367 ASP A O 1
ATOM 2937 N N . ASN A 1 368 ? 19.396 3.970 -20.307 1.00 93.81 368 ASN A N 1
ATOM 2938 C CA . ASN A 1 368 ? 19.181 2.600 -20.783 1.00 93.81 368 ASN A CA 1
ATOM 2939 C C . ASN A 1 368 ? 19.472 1.553 -19.694 1.00 93.81 368 ASN A C 1
ATOM 2941 O O . ASN A 1 368 ? 18.643 0.685 -19.419 1.00 93.81 368 ASN A O 1
ATOM 2945 N N . ASN A 1 369 ? 20.624 1.670 -19.023 1.00 95.06 369 ASN A N 1
ATOM 2946 C CA . ASN A 1 369 ? 21.022 0.727 -17.977 1.00 95.06 369 ASN A CA 1
ATOM 2947 C C . ASN A 1 369 ? 20.158 0.880 -16.716 1.00 95.06 369 ASN A C 1
ATOM 2949 O O . ASN A 1 369 ? 19.852 -0.113 -16.062 1.00 95.06 369 ASN A O 1
ATOM 2953 N N . ALA A 1 370 ? 19.752 2.106 -16.372 1.00 96.19 370 ALA A N 1
ATOM 2954 C CA . ALA A 1 370 ? 18.845 2.359 -15.254 1.00 96.19 370 ALA A CA 1
ATOM 2955 C C . ALA A 1 370 ? 17.446 1.778 -15.522 1.00 96.19 370 ALA A C 1
ATOM 2957 O O . ALA A 1 370 ? 16.861 1.129 -14.655 1.00 96.19 370 ALA A O 1
ATOM 2958 N N . THR A 1 371 ? 16.943 1.947 -16.745 1.00 96.56 371 THR A N 1
ATOM 2959 C CA . THR A 1 371 ? 15.671 1.388 -17.208 1.00 96.56 371 THR A CA 1
ATOM 2960 C C . THR A 1 371 ? 15.691 -0.138 -17.177 1.00 96.56 371 THR A C 1
ATOM 2962 O O . THR A 1 371 ? 14.698 -0.737 -16.776 1.00 96.56 371 THR A O 1
ATOM 2965 N N . ALA A 1 372 ? 16.811 -0.784 -17.513 1.00 96.56 372 ALA A N 1
ATOM 2966 C CA . ALA A 1 372 ? 16.959 -2.234 -17.375 1.00 96.56 372 ALA A CA 1
ATOM 2967 C C . ALA A 1 372 ? 16.840 -2.699 -15.908 1.00 96.56 372 ALA A C 1
ATOM 2969 O O . ALA A 1 372 ? 16.130 -3.666 -15.629 1.00 96.56 372 ALA A O 1
ATOM 2970 N N . THR A 1 373 ? 17.459 -1.982 -14.961 1.00 96.19 373 THR A N 1
ATOM 2971 C CA . THR A 1 373 ? 17.351 -2.274 -13.516 1.00 96.19 373 THR A CA 1
ATOM 2972 C C . THR A 1 373 ? 15.907 -2.146 -13.028 1.00 96.19 373 THR A C 1
ATOM 2974 O O . THR A 1 373 ? 15.412 -2.998 -12.287 1.00 96.19 373 THR A O 1
ATOM 2977 N N . VAL A 1 374 ? 15.218 -1.085 -13.459 1.00 96.94 374 VAL A N 1
ATOM 2978 C CA . VAL A 1 374 ? 13.804 -0.836 -13.146 1.00 96.94 374 VAL A CA 1
ATOM 2979 C C . VAL A 1 374 ? 12.907 -1.918 -13.746 1.00 96.94 374 VAL A C 1
ATOM 2981 O O . VAL A 1 374 ? 12.045 -2.447 -13.047 1.00 96.94 374 VAL A O 1
ATOM 2984 N N . LEU A 1 375 ? 13.135 -2.282 -15.012 1.00 97.50 375 LEU A N 1
ATOM 2985 C CA . LEU A 1 375 ? 12.381 -3.320 -15.711 1.00 97.50 375 LEU A CA 1
ATOM 2986 C C . LEU A 1 375 ? 12.433 -4.640 -14.940 1.00 97.50 375 LEU A C 1
ATOM 2988 O O . LEU A 1 375 ? 11.386 -5.243 -14.702 1.00 97.50 375 LEU A O 1
ATOM 2992 N N . TRP A 1 376 ? 13.635 -5.051 -14.525 1.00 97.31 376 TRP A N 1
ATOM 2993 C CA . TRP A 1 376 ? 13.854 -6.285 -13.773 1.00 97.31 376 TRP A CA 1
ATOM 2994 C C . TRP A 1 376 ? 13.137 -6.264 -12.421 1.00 97.31 376 TRP A C 1
ATOM 2996 O O . TRP A 1 376 ? 12.473 -7.230 -12.050 1.00 97.31 376 TRP A O 1
ATOM 3006 N N . ASP A 1 377 ? 13.213 -5.144 -11.696 1.00 96.50 377 ASP A N 1
ATOM 3007 C CA . ASP A 1 377 ? 12.542 -5.009 -10.402 1.00 96.50 377 ASP A CA 1
ATOM 3008 C C . ASP A 1 377 ? 11.016 -5.057 -10.531 1.00 96.50 377 ASP A C 1
ATOM 3010 O O . ASP A 1 377 ? 10.355 -5.841 -9.851 1.00 96.50 377 ASP A O 1
ATOM 3014 N N . ASN A 1 378 ? 10.454 -4.293 -11.465 1.00 96.81 378 ASN A N 1
ATOM 3015 C CA . ASN A 1 378 ? 9.016 -4.272 -11.699 1.00 96.81 378 ASN A CA 1
ATOM 3016 C C . ASN A 1 378 ? 8.480 -5.628 -12.170 1.00 96.81 378 ASN A C 1
ATOM 3018 O O . ASN A 1 378 ? 7.413 -6.057 -11.728 1.00 96.81 378 ASN A O 1
ATOM 3022 N N . ALA A 1 379 ? 9.212 -6.319 -13.045 1.00 96.19 379 ALA A N 1
ATOM 3023 C CA . ALA A 1 379 ? 8.779 -7.596 -13.596 1.00 96.19 379 ALA A CA 1
ATOM 3024 C C . ALA A 1 379 ? 8.809 -8.713 -12.546 1.00 96.19 379 ALA A C 1
ATOM 3026 O O . ALA A 1 379 ? 7.845 -9.474 -12.441 1.00 96.19 379 ALA A O 1
ATOM 3027 N N . PHE A 1 380 ? 9.868 -8.785 -11.736 1.00 95.88 380 PHE A N 1
ATOM 3028 C CA . PHE A 1 380 ? 10.185 -9.997 -10.971 1.00 95.88 380 PHE A CA 1
ATOM 3029 C C . PHE A 1 380 ? 10.162 -9.832 -9.449 1.00 95.88 380 PHE A C 1
ATOM 3031 O O . PHE A 1 380 ? 10.489 -10.771 -8.729 1.00 95.88 380 PHE A O 1
ATOM 3038 N N . ALA A 1 381 ? 9.774 -8.666 -8.934 1.00 92.19 381 ALA A N 1
ATOM 3039 C CA . ALA A 1 381 ? 9.520 -8.503 -7.508 1.00 92.19 381 ALA A CA 1
ATOM 3040 C C . ALA A 1 381 ? 8.357 -9.391 -7.030 1.00 92.19 381 ALA A C 1
ATOM 3042 O O . ALA A 1 381 ? 7.251 -9.333 -7.572 1.00 92.19 381 ALA A O 1
ATOM 3043 N N . GLU A 1 382 ? 8.593 -10.149 -5.961 1.00 87.25 382 GLU A N 1
ATOM 3044 C CA . GLU A 1 382 ? 7.550 -10.919 -5.283 1.00 87.25 382 GLU A CA 1
ATOM 3045 C C . GLU A 1 382 ? 6.720 -10.036 -4.329 1.00 87.25 382 GLU A C 1
ATOM 3047 O O . GLU A 1 382 ? 7.265 -9.119 -3.697 1.00 87.25 382 GLU A O 1
ATOM 3052 N N . PRO A 1 383 ? 5.408 -10.297 -4.174 1.00 80.38 383 PRO A N 1
ATOM 3053 C CA . PRO A 1 383 ? 4.596 -9.661 -3.140 1.00 80.38 383 PRO A CA 1
ATOM 3054 C C . PRO A 1 383 ? 5.164 -9.929 -1.738 1.00 80.38 383 PRO A C 1
ATOM 3056 O O . PRO A 1 383 ? 5.568 -11.045 -1.430 1.00 80.38 383 PRO A O 1
ATOM 3059 N N . GLY A 1 384 ? 5.204 -8.910 -0.877 1.00 79.88 384 GLY A N 1
ATOM 3060 C CA . GLY A 1 384 ? 5.693 -9.056 0.503 1.00 79.88 384 GLY A CA 1
ATOM 3061 C C . GLY A 1 384 ? 7.211 -9.233 0.649 1.00 79.88 384 GLY A C 1
ATOM 3062 O O . GLY A 1 384 ? 7.692 -9.476 1.755 1.00 79.88 384 GLY A O 1
ATOM 3063 N N . ARG A 1 385 ? 7.985 -9.090 -0.437 1.00 86.31 385 ARG A N 1
ATOM 3064 C CA . ARG A 1 385 ? 9.451 -9.171 -0.390 1.00 86.31 385 ARG A CA 1
ATOM 306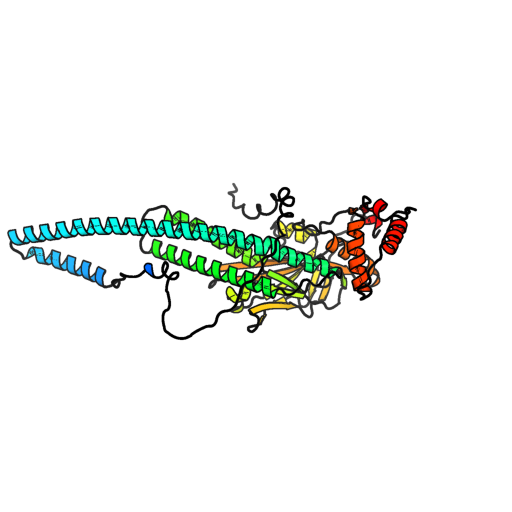5 C C . ARG A 1 385 ? 10.068 -8.174 0.597 1.00 86.31 385 ARG A C 1
ATOM 3067 O O . ARG A 1 385 ? 9.556 -7.073 0.817 1.00 86.31 385 ARG A O 1
ATOM 3074 N N . VAL A 1 386 ? 11.264 -8.506 1.081 1.00 85.75 386 VAL A N 1
ATOM 3075 C CA . VAL A 1 386 ? 12.167 -7.503 1.666 1.00 85.75 386 VAL A CA 1
ATOM 3076 C C . VAL A 1 386 ? 12.419 -6.412 0.609 1.00 85.75 386 VAL A C 1
ATOM 3078 O O . VAL A 1 386 ? 12.621 -6.762 -0.559 1.00 85.75 386 VAL A O 1
ATOM 3081 N N . PRO A 1 387 ? 12.413 -5.110 0.969 1.00 86.00 387 PRO A N 1
ATOM 3082 C CA . PRO A 1 387 ? 12.585 -4.023 0.014 1.00 86.00 387 PRO A CA 1
ATOM 3083 C C . PRO A 1 387 ? 13.738 -4.282 -0.951 1.00 86.00 387 PRO A C 1
ATOM 3085 O O . PRO A 1 387 ? 14.829 -4.654 -0.515 1.00 86.00 387 PRO A O 1
ATOM 3088 N N . PHE A 1 388 ? 13.473 -4.058 -2.241 1.00 86.44 388 PHE A N 1
ATOM 3089 C CA . PHE A 1 388 ? 14.433 -4.143 -3.351 1.00 86.44 388 PHE A CA 1
ATOM 3090 C C . PHE A 1 388 ? 14.972 -5.540 -3.698 1.00 86.44 388 PHE A C 1
ATOM 3092 O O . PHE A 1 388 ? 15.674 -5.674 -4.703 1.00 86.44 388 PHE A O 1
ATOM 3099 N N . ALA A 1 389 ? 14.577 -6.589 -2.965 1.00 90.69 389 ALA A N 1
ATOM 3100 C CA . ALA A 1 389 ? 14.956 -7.963 -3.284 1.00 90.69 389 ALA A CA 1
ATOM 3101 C C . ALA A 1 389 ? 14.369 -8.403 -4.636 1.00 90.69 389 ALA A C 1
ATOM 3103 O O . ALA A 1 389 ? 13.161 -8.327 -4.862 1.00 90.69 389 ALA A O 1
ATOM 3104 N N . VAL A 1 390 ? 15.224 -8.844 -5.549 1.00 93.12 390 VAL A N 1
ATOM 3105 C CA . VAL A 1 390 ? 14.838 -9.363 -6.866 1.00 93.12 390 VAL A CA 1
ATOM 3106 C C . VAL A 1 390 ? 15.571 -10.675 -7.110 1.00 93.12 390 VAL A C 1
ATOM 3108 O O . VAL A 1 390 ? 16.669 -10.854 -6.576 1.00 93.12 390 VAL A O 1
ATOM 3111 N N . PRO A 1 391 ? 14.999 -11.601 -7.891 1.00 93.88 391 PRO A N 1
ATOM 3112 C CA . PRO A 1 391 ? 15.697 -12.827 -8.236 1.00 93.88 391 PRO A CA 1
ATOM 3113 C C . PRO A 1 391 ? 16.932 -12.528 -9.098 1.00 93.88 391 PRO A C 1
ATOM 3115 O O . PRO A 1 391 ? 16.880 -11.704 -10.015 1.00 93.88 391 PRO A O 1
ATOM 3118 N N . ASP A 1 392 ? 18.033 -13.232 -8.818 1.00 91.81 392 ASP A N 1
ATOM 3119 C CA . ASP A 1 392 ? 19.261 -13.174 -9.628 1.00 91.81 392 ASP A CA 1
ATOM 3120 C C . ASP A 1 392 ? 19.055 -13.805 -11.011 1.00 91.81 392 ASP A C 1
ATOM 3122 O O . ASP A 1 392 ? 19.664 -13.381 -11.991 1.00 91.81 392 ASP A O 1
ATOM 3126 N N . LYS A 1 393 ? 18.164 -14.803 -11.092 1.00 95.75 393 LYS A N 1
ATOM 3127 C CA . LYS A 1 393 ? 17.826 -15.537 -12.312 1.00 95.75 393 LYS A CA 1
ATOM 3128 C C . LYS A 1 393 ? 16.324 -15.683 -12.466 1.00 95.75 393 LYS A C 1
ATOM 3130 O O . LYS A 1 393 ? 15.628 -15.957 -11.493 1.00 95.75 393 LYS A O 1
ATOM 3135 N N . VAL A 1 394 ? 15.850 -15.580 -13.698 1.00 96.75 394 VAL A N 1
ATOM 3136 C CA . VAL A 1 394 ? 14.436 -15.760 -14.055 1.00 96.75 394 VAL A CA 1
ATOM 3137 C C . VAL A 1 394 ? 14.304 -16.716 -15.223 1.00 96.75 394 VAL A C 1
ATOM 3139 O O . VAL A 1 394 ? 15.233 -16.859 -16.018 1.00 96.75 394 VAL A O 1
ATOM 3142 N N . LEU A 1 395 ? 13.159 -17.381 -15.341 1.00 97.19 395 LEU A N 1
ATOM 3143 C CA . LEU A 1 395 ? 12.908 -18.253 -16.484 1.00 97.19 395 LEU A CA 1
ATOM 3144 C C . LEU A 1 395 ? 12.708 -17.417 -17.752 1.00 97.19 395 LEU A C 1
ATOM 3146 O O . LEU A 1 395 ? 12.074 -16.359 -17.725 1.00 97.19 395 LEU A O 1
ATOM 3150 N N . TRP A 1 396 ? 13.208 -17.914 -18.881 1.00 96.38 396 TRP A N 1
ATOM 3151 C CA . TRP A 1 396 ? 13.101 -17.241 -20.174 1.00 96.38 396 TRP A CA 1
ATOM 3152 C C . TRP A 1 396 ? 11.660 -16.839 -20.547 1.00 96.38 396 TRP A C 1
ATOM 3154 O O . TRP A 1 396 ? 11.473 -15.691 -20.957 1.00 96.38 396 TRP A O 1
ATOM 3164 N N . PRO A 1 397 ? 10.619 -17.678 -20.347 1.00 96.31 397 PRO A N 1
ATOM 3165 C CA . PRO A 1 397 ? 9.238 -17.271 -20.613 1.00 96.31 397 PRO A CA 1
ATOM 3166 C C . PRO A 1 397 ? 8.784 -16.051 -19.799 1.00 96.31 397 PRO A C 1
ATOM 3168 O O . PRO A 1 397 ? 8.118 -15.171 -20.338 1.00 96.31 397 PRO A O 1
ATOM 3171 N N . GLN A 1 398 ? 9.195 -15.946 -18.530 1.00 96.12 398 GLN A N 1
ATOM 3172 C CA . GLN A 1 398 ? 8.855 -14.798 -17.679 1.00 96.12 398 GLN A CA 1
ATOM 3173 C C . GLN A 1 398 ? 9.527 -13.518 -18.192 1.00 96.12 398 GLN A C 1
ATOM 3175 O O . GLN A 1 398 ? 8.908 -12.454 -18.236 1.00 96.12 398 GLN A O 1
ATOM 3180 N N . LEU A 1 399 ? 10.784 -13.620 -18.639 1.00 97.12 399 LEU A N 1
ATOM 3181 C CA . LEU A 1 399 ? 11.485 -12.500 -19.263 1.00 97.12 399 LEU A CA 1
ATOM 3182 C C . LEU A 1 399 ? 10.855 -12.098 -20.600 1.00 97.12 399 LEU A C 1
ATOM 3184 O O . LEU A 1 399 ? 10.736 -10.906 -20.878 1.00 97.12 399 LEU A O 1
ATOM 3188 N N . CYS A 1 400 ? 10.387 -13.060 -21.397 1.00 96.56 400 CYS A N 1
ATOM 3189 C CA . CYS A 1 400 ? 9.673 -12.783 -22.643 1.00 96.56 400 CYS A CA 1
ATOM 3190 C C . CYS A 1 400 ? 8.421 -11.934 -22.414 1.00 96.56 400 CYS A C 1
ATOM 3192 O O . CYS A 1 400 ? 8.168 -11.006 -23.182 1.00 96.56 400 CYS A O 1
ATOM 3194 N N . GLU A 1 401 ? 7.643 -12.227 -21.370 1.00 96.12 401 GLU A N 1
ATOM 3195 C CA . GLU A 1 401 ? 6.454 -11.442 -21.026 1.00 96.12 401 GLU A CA 1
ATOM 3196 C C . GLU A 1 401 ? 6.818 -9.992 -20.693 1.00 96.12 401 GLU A C 1
ATOM 3198 O O . GLU A 1 401 ? 6.218 -9.067 -21.247 1.00 96.12 401 GLU A O 1
ATOM 3203 N N . ALA A 1 402 ? 7.846 -9.786 -19.863 1.00 96.62 402 ALA A N 1
ATOM 3204 C CA . ALA A 1 402 ? 8.332 -8.456 -19.500 1.00 96.62 402 ALA A CA 1
ATOM 3205 C C . ALA A 1 402 ? 8.872 -7.678 -20.714 1.00 96.62 402 ALA A C 1
ATOM 3207 O O . ALA A 1 402 ? 8.535 -6.508 -20.903 1.00 96.62 402 ALA A O 1
ATOM 3208 N N . LEU A 1 403 ? 9.663 -8.334 -21.570 1.00 96.94 403 LEU A N 1
ATOM 3209 C CA . LEU A 1 403 ? 10.199 -7.743 -22.798 1.00 96.94 403 LEU A CA 1
ATOM 3210 C C . LEU A 1 403 ? 9.091 -7.371 -23.780 1.00 96.94 403 LEU A C 1
ATOM 3212 O O . LEU A 1 403 ? 9.104 -6.275 -24.329 1.00 96.94 403 LEU A O 1
ATOM 3216 N N . ASN A 1 404 ? 8.119 -8.256 -23.993 1.00 96.88 404 ASN A N 1
ATOM 3217 C CA . ASN A 1 404 ? 7.003 -8.008 -24.900 1.00 96.88 404 ASN A CA 1
ATOM 3218 C C . ASN A 1 404 ? 6.117 -6.858 -24.404 1.00 96.88 404 ASN A C 1
ATOM 3220 O O . ASN A 1 404 ? 5.690 -6.019 -25.196 1.00 96.88 404 ASN A O 1
ATOM 3224 N N . MET A 1 405 ? 5.865 -6.808 -23.094 1.00 95.81 405 MET A N 1
ATOM 3225 C CA . MET A 1 405 ? 5.133 -5.722 -22.447 1.00 95.81 405 MET A CA 1
ATOM 3226 C C . MET A 1 405 ? 5.834 -4.380 -22.671 1.00 95.81 405 MET A C 1
ATOM 3228 O O . MET A 1 405 ? 5.234 -3.458 -23.223 1.00 95.81 405 MET A O 1
ATOM 3232 N N . LYS A 1 406 ? 7.129 -4.307 -22.342 1.00 96.06 406 LYS A N 1
ATOM 3233 C CA . LYS A 1 406 ? 7.928 -3.095 -22.533 1.00 96.06 406 LYS A CA 1
ATOM 3234 C C . LYS A 1 406 ? 8.024 -2.699 -24.001 1.00 96.06 406 LYS A C 1
ATOM 3236 O O . LYS A 1 406 ? 7.849 -1.530 -24.322 1.00 96.06 406 LYS A O 1
ATOM 3241 N N . PHE A 1 407 ? 8.243 -3.662 -24.894 1.00 97.06 407 PHE A N 1
ATOM 3242 C CA . PHE A 1 407 ? 8.340 -3.421 -26.330 1.00 97.06 407 PHE A CA 1
ATOM 3243 C C . PHE A 1 407 ? 7.083 -2.734 -26.867 1.00 97.06 407 PHE A C 1
ATOM 3245 O O . PHE A 1 407 ? 7.196 -1.666 -27.460 1.00 97.06 407 PHE A O 1
ATOM 3252 N N . LYS A 1 408 ? 5.892 -3.294 -26.608 1.00 96.25 408 LYS A N 1
ATOM 3253 C CA . LYS A 1 408 ? 4.609 -2.719 -27.056 1.00 96.25 408 LYS A CA 1
ATOM 3254 C C . LYS A 1 408 ? 4.424 -1.273 -26.601 1.00 96.25 408 LYS A C 1
ATOM 3256 O O . LYS A 1 408 ? 3.968 -0.441 -27.384 1.00 96.25 408 LYS A O 1
ATOM 3261 N N . ALA A 1 409 ? 4.780 -0.987 -25.351 1.00 95.31 409 ALA A N 1
ATOM 3262 C CA . ALA A 1 409 ? 4.659 0.347 -24.783 1.00 95.31 409 ALA A CA 1
ATOM 3263 C C . ALA A 1 409 ? 5.647 1.343 -25.406 1.00 95.31 409 ALA A C 1
ATOM 3265 O O . ALA A 1 409 ? 5.240 2.439 -25.780 1.00 95.31 409 ALA A O 1
ATOM 3266 N N . GLU A 1 410 ? 6.912 0.951 -25.578 1.00 95.31 410 GLU A N 1
ATOM 3267 C CA . GLU A 1 410 ? 7.944 1.805 -26.182 1.00 95.31 410 GLU A CA 1
ATOM 3268 C C . GLU A 1 410 ? 7.655 2.111 -27.655 1.00 95.31 410 GLU A C 1
ATOM 3270 O O . GLU A 1 410 ? 7.784 3.253 -28.089 1.00 95.31 410 GLU A O 1
ATOM 3275 N N . VAL A 1 411 ? 7.205 1.118 -28.432 1.00 96.44 411 VAL A N 1
ATOM 3276 C CA . VAL A 1 411 ? 6.854 1.330 -29.849 1.00 96.44 411 VAL A CA 1
ATOM 3277 C C . VAL A 1 411 ? 5.445 1.893 -30.052 1.00 96.44 411 VAL A C 1
ATOM 3279 O O . VAL A 1 411 ? 5.031 2.090 -31.193 1.00 96.44 411 VAL A O 1
ATOM 3282 N N . GLN A 1 412 ? 4.695 2.117 -28.966 1.00 94.50 412 GLN A N 1
ATOM 3283 C CA . GLN A 1 412 ? 3.314 2.612 -28.972 1.00 94.50 412 GLN A CA 1
ATOM 3284 C C . GLN A 1 412 ? 2.402 1.817 -29.924 1.00 94.50 412 GLN A C 1
ATOM 3286 O O . GLN A 1 412 ? 1.604 2.373 -30.679 1.00 94.50 412 GLN A O 1
ATOM 3291 N N . SER A 1 413 ? 2.533 0.487 -29.904 1.00 93.88 413 SER A N 1
ATOM 3292 C CA . SER A 1 413 ? 1.797 -0.414 -30.789 1.00 93.88 413 SER A CA 1
ATOM 3293 C C . SER A 1 413 ? 1.254 -1.621 -30.040 1.00 93.88 413 SER A C 1
ATOM 3295 O O . SER A 1 413 ? 1.924 -2.226 -29.207 1.00 93.88 413 SER A O 1
ATOM 3297 N N . ASN A 1 414 ? 0.049 -2.047 -30.416 1.00 91.06 414 ASN A N 1
ATOM 3298 C CA . ASN A 1 414 ? -0.530 -3.294 -29.918 1.00 91.06 414 ASN A CA 1
ATOM 3299 C C . ASN A 1 414 ? 0.172 -4.536 -30.497 1.00 91.06 414 ASN A C 1
ATOM 3301 O O . ASN A 1 414 ? 0.014 -5.641 -29.963 1.00 91.06 414 ASN A O 1
ATOM 3305 N N . ARG A 1 415 ? 0.962 -4.374 -31.572 1.00 94.38 415 ARG A N 1
ATOM 3306 C CA . ARG A 1 415 ? 1.776 -5.452 -32.138 1.00 94.38 415 ARG A CA 1
ATOM 3307 C C . ARG A 1 415 ? 2.967 -5.725 -31.222 1.00 94.38 415 ARG A C 1
ATOM 3309 O O . ARG A 1 415 ? 3.886 -4.922 -31.119 1.00 94.38 415 ARG A O 1
ATOM 3316 N N . GLY A 1 416 ? 2.933 -6.884 -30.573 1.00 95.00 416 GLY A N 1
ATOM 3317 C CA . GLY A 1 416 ? 4.031 -7.374 -29.745 1.00 95.00 416 GLY A CA 1
ATOM 3318 C C . GLY A 1 416 ? 5.060 -8.193 -30.509 1.00 95.00 416 GLY A C 1
ATOM 3319 O O . GLY A 1 416 ? 4.957 -8.389 -31.720 1.00 95.00 416 GLY A O 1
ATOM 3320 N N . LEU A 1 417 ? 6.004 -8.733 -29.747 1.00 95.50 417 LEU A N 1
ATOM 3321 C CA . LEU A 1 417 ? 6.962 -9.731 -30.201 1.00 95.50 417 LEU A CA 1
ATOM 3322 C C . LEU A 1 417 ? 6.217 -11.020 -30.578 1.00 95.50 417 LEU A C 1
ATOM 3324 O O . LEU A 1 417 ? 5.469 -11.575 -29.767 1.00 95.50 417 LEU A O 1
ATOM 3328 N N . THR A 1 418 ? 6.403 -11.488 -31.815 1.00 95.81 418 THR A N 1
ATOM 3329 C CA . THR A 1 418 ? 5.874 -12.785 -32.264 1.00 95.81 418 THR A CA 1
ATOM 3330 C C . THR A 1 418 ? 6.694 -13.932 -31.677 1.00 95.81 418 THR A C 1
ATOM 3332 O O . THR A 1 418 ? 7.781 -13.728 -31.132 1.00 95.81 418 THR A O 1
ATOM 3335 N N . LYS A 1 419 ? 6.205 -15.170 -31.828 1.00 93.75 419 LYS A N 1
ATOM 3336 C CA . LYS A 1 419 ? 6.974 -16.361 -31.440 1.00 93.75 419 LYS A CA 1
ATOM 3337 C C . LYS A 1 419 ? 8.334 -16.412 -32.146 1.00 93.75 419 LYS A C 1
ATOM 3339 O O . LYS A 1 419 ? 9.319 -16.719 -31.484 1.00 93.75 419 LYS A O 1
ATOM 3344 N N . GLU A 1 420 ? 8.417 -16.049 -33.432 1.00 95.12 420 GLU A N 1
ATOM 3345 C CA . GLU A 1 420 ? 9.707 -16.028 -34.141 1.00 95.12 420 GLU A CA 1
ATOM 3346 C C . GLU A 1 420 ? 10.647 -14.955 -33.580 1.00 95.12 420 GLU A C 1
ATOM 3348 O O . GLU A 1 420 ? 11.843 -15.199 -33.443 1.00 95.12 420 GLU A O 1
ATOM 3353 N N . ASN A 1 421 ? 10.120 -13.782 -33.200 1.00 96.31 421 ASN A N 1
ATOM 3354 C CA . ASN A 1 421 ? 10.938 -12.743 -32.571 1.00 96.31 421 ASN A CA 1
ATOM 3355 C C . ASN A 1 421 ? 11.509 -13.212 -31.229 1.00 96.31 421 ASN A C 1
ATOM 3357 O O . ASN A 1 421 ? 12.678 -12.964 -30.946 1.00 96.31 421 ASN A O 1
ATOM 3361 N N . LEU A 1 422 ? 10.709 -13.908 -30.415 1.00 95.62 422 LEU A N 1
ATOM 3362 C CA . LEU A 1 422 ? 11.173 -14.454 -29.139 1.00 95.62 422 LEU A CA 1
ATOM 3363 C C . LEU A 1 422 ? 12.224 -15.553 -29.336 1.00 95.62 422 LEU A C 1
ATOM 3365 O O . LEU A 1 422 ? 13.222 -15.552 -28.625 1.00 95.62 422 LEU A O 1
ATOM 3369 N N . VAL A 1 423 ? 12.064 -16.439 -30.325 1.00 94.81 423 VAL A N 1
ATOM 3370 C CA . VAL A 1 423 ? 13.095 -17.439 -30.661 1.00 94.81 423 VAL A CA 1
ATOM 3371 C C . VAL A 1 423 ? 14.399 -16.757 -31.075 1.00 94.81 423 VAL A C 1
ATOM 3373 O O . VAL A 1 423 ? 15.451 -17.100 -30.545 1.00 94.81 423 VAL A O 1
ATOM 3376 N N . PHE A 1 424 ? 14.344 -15.738 -31.938 1.00 96.06 424 PHE A N 1
ATOM 3377 C CA . PHE A 1 424 ? 15.534 -14.979 -32.341 1.00 96.06 424 PHE A CA 1
ATOM 3378 C C . PHE A 1 424 ? 16.260 -14.343 -31.143 1.00 96.06 424 PHE A C 1
ATOM 3380 O O . PHE A 1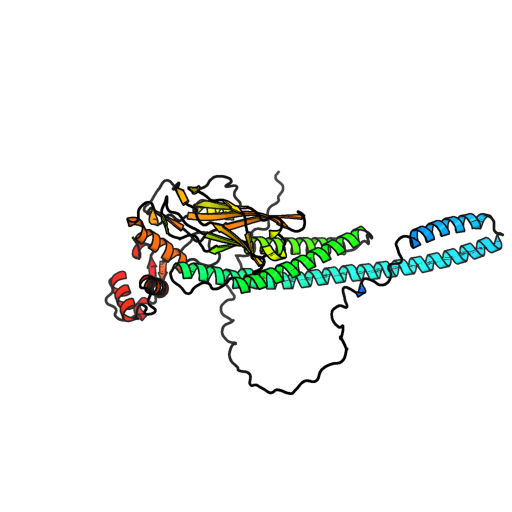 424 ? 17.486 -14.411 -31.038 1.00 96.06 424 PHE A O 1
ATOM 3387 N N . LEU A 1 425 ? 15.511 -13.742 -30.212 1.00 96.12 425 LEU A N 1
ATOM 3388 C CA . LEU A 1 425 ? 16.091 -13.171 -28.994 1.00 96.12 425 LEU A CA 1
ATOM 3389 C C . LEU A 1 425 ? 16.725 -14.251 -28.106 1.00 96.12 425 LEU A C 1
ATOM 3391 O O . LEU A 1 425 ? 17.809 -14.026 -27.571 1.00 96.12 425 LEU A O 1
ATOM 3395 N N . ALA A 1 426 ? 16.093 -15.422 -27.990 1.00 94.88 426 ALA A N 1
ATOM 3396 C CA . ALA A 1 426 ? 16.620 -16.549 -27.225 1.00 94.88 426 ALA A CA 1
ATOM 3397 C C . ALA A 1 426 ? 17.926 -17.084 -27.833 1.00 94.88 426 ALA A C 1
ATOM 3399 O O . ALA A 1 426 ? 18.913 -17.261 -27.121 1.00 94.88 426 ALA A O 1
ATOM 3400 N N . GLN A 1 427 ? 17.963 -17.273 -29.156 1.00 94.69 427 GLN A N 1
ATOM 3401 C CA . GLN A 1 427 ? 19.161 -17.682 -29.893 1.00 94.69 427 GLN A CA 1
ATOM 3402 C C . GLN A 1 427 ? 20.320 -16.714 -29.648 1.00 94.69 427 GLN A C 1
ATOM 3404 O O . GLN A 1 427 ? 21.430 -17.148 -29.345 1.00 94.69 427 GLN A O 1
ATOM 3409 N N . LYS A 1 428 ? 20.049 -15.403 -29.712 1.00 94.88 428 LYS A N 1
ATOM 3410 C CA . LYS A 1 428 ? 21.045 -14.354 -29.466 1.00 94.88 428 LYS A CA 1
ATOM 3411 C C . LYS A 1 428 ? 21.548 -14.345 -28.022 1.00 94.88 428 LYS A C 1
ATOM 3413 O O . LYS A 1 428 ? 22.737 -14.156 -27.801 1.00 94.88 428 LYS A O 1
ATOM 3418 N N . LEU A 1 429 ? 20.657 -14.509 -27.046 1.00 94.81 429 LEU A N 1
ATOM 3419 C CA . LEU A 1 429 ? 21.013 -14.441 -25.628 1.00 94.81 429 LEU A CA 1
ATOM 3420 C C . LEU A 1 429 ? 21.788 -15.681 -25.166 1.00 94.81 429 LEU A C 1
ATOM 3422 O O . LEU A 1 429 ? 22.759 -15.567 -24.422 1.00 94.81 429 LEU A O 1
ATOM 3426 N N . PHE A 1 430 ? 21.360 -16.865 -25.605 1.00 94.50 430 PHE A N 1
ATOM 3427 C CA . PHE A 1 430 ? 21.939 -18.139 -25.182 1.00 94.50 430 PHE A CA 1
ATOM 3428 C C . PHE A 1 430 ? 23.028 -18.669 -26.120 1.00 94.50 430 PHE A C 1
ATOM 3430 O O . PHE A 1 430 ? 23.616 -19.705 -25.820 1.00 94.50 430 PHE A O 1
ATOM 3437 N N . ASN A 1 431 ? 23.291 -17.996 -27.247 1.00 91.88 431 ASN A N 1
ATOM 3438 C CA . ASN A 1 431 ? 24.165 -18.484 -28.321 1.00 91.88 431 ASN A CA 1
ATOM 3439 C C . ASN A 1 431 ? 23.804 -19.920 -28.758 1.00 91.88 431 ASN A C 1
ATOM 3441 O O . ASN A 1 431 ? 24.674 -20.768 -28.951 1.00 91.88 431 ASN A O 1
ATOM 3445 N N . SER A 1 432 ? 22.502 -20.198 -28.873 1.00 89.81 432 SER A N 1
ATOM 3446 C CA . SER A 1 432 ? 21.945 -21.512 -29.220 1.00 89.81 432 SER A CA 1
ATOM 3447 C C . SER A 1 432 ? 21.379 -21.507 -30.640 1.00 89.81 432 SER A C 1
ATOM 3449 O O . SER A 1 432 ? 20.863 -20.491 -31.098 1.00 89.81 432 SER A O 1
ATOM 3451 N N . SER A 1 433 ? 21.445 -22.650 -31.326 1.00 88.31 433 SER A N 1
ATOM 3452 C CA . SER A 1 433 ? 20.905 -22.856 -32.677 1.00 88.31 433 SER A CA 1
ATOM 3453 C C . SER A 1 433 ? 19.497 -23.467 -32.702 1.00 88.31 433 SER A C 1
ATOM 3455 O O . SER A 1 433 ? 18.970 -23.729 -33.786 1.00 88.31 433 SER A O 1
ATOM 3457 N N . SER A 1 434 ? 18.866 -23.701 -31.542 1.00 87.81 434 SER A N 1
ATOM 3458 C CA . SER A 1 434 ? 17.490 -24.215 -31.511 1.00 87.81 434 SER A CA 1
ATOM 3459 C C . SER A 1 434 ? 16.514 -23.234 -32.172 1.00 87.81 434 SER A C 1
ATOM 3461 O O . SER A 1 434 ? 16.629 -22.018 -32.050 1.00 87.81 434 SER A O 1
ATOM 3463 N N . SER A 1 435 ? 15.549 -23.778 -32.913 1.00 86.81 435 SER A N 1
ATOM 3464 C CA . SER A 1 435 ? 14.511 -23.011 -33.613 1.00 86.81 435 SER A CA 1
ATOM 3465 C C . SER A 1 435 ? 13.134 -23.113 -32.942 1.00 86.81 435 SER A C 1
ATOM 3467 O O . SER A 1 435 ? 12.186 -22.473 -33.396 1.00 86.81 435 SER A O 1
ATOM 3469 N N . HIS A 1 436 ? 13.004 -23.896 -31.865 1.00 86.19 436 HIS A N 1
ATOM 3470 C CA . HIS A 1 436 ? 11.735 -24.126 -31.176 1.00 86.19 436 HIS A CA 1
ATOM 3471 C C . HIS A 1 436 ? 11.695 -23.380 -29.842 1.00 86.19 436 HIS A C 1
ATOM 3473 O O . HIS A 1 436 ? 12.585 -23.509 -29.010 1.00 86.19 436 HIS A O 1
ATOM 3479 N N . LEU A 1 437 ? 10.629 -22.606 -29.609 1.00 83.62 437 LEU A N 1
ATOM 3480 C CA . LEU A 1 437 ? 10.473 -21.815 -28.380 1.00 83.62 437 LEU A CA 1
ATOM 3481 C C . LEU A 1 437 ? 10.410 -22.692 -27.113 1.00 83.62 437 LEU A C 1
ATOM 3483 O O . LEU A 1 437 ? 10.828 -22.257 -26.042 1.00 83.62 437 LEU A O 1
ATOM 3487 N N . GLU A 1 438 ? 9.888 -23.914 -27.236 1.00 88.44 438 GLU A N 1
ATOM 3488 C CA . GLU A 1 438 ? 9.705 -24.853 -26.121 1.00 88.44 438 GLU A CA 1
ATOM 3489 C C . GLU A 1 438 ? 11.036 -25.322 -25.520 1.00 88.44 438 GLU A C 1
ATOM 3491 O O . GLU A 1 438 ? 11.122 -25.507 -24.303 1.00 88.44 438 GLU A O 1
ATOM 3496 N N . ASP A 1 439 ? 12.092 -25.386 -26.333 1.00 88.62 439 ASP A N 1
ATOM 3497 C CA . ASP A 1 439 ? 13.441 -25.775 -25.908 1.00 88.62 439 ASP A CA 1
ATOM 3498 C C . ASP A 1 439 ? 14.038 -24.774 -24.905 1.00 88.62 439 ASP A C 1
ATOM 3500 O O . ASP A 1 439 ? 14.885 -25.122 -24.084 1.00 88.62 439 ASP A O 1
ATOM 3504 N N . TYR A 1 440 ? 13.557 -23.527 -24.930 1.00 91.50 440 TYR A N 1
ATOM 3505 C CA . TYR A 1 440 ? 13.999 -22.460 -24.035 1.00 91.50 440 TYR A CA 1
ATOM 3506 C C . TYR A 1 440 ? 13.144 -22.346 -22.765 1.00 91.50 440 TYR A C 1
ATOM 3508 O O . TYR A 1 440 ? 13.444 -21.528 -21.898 1.00 91.50 440 TYR A O 1
ATOM 3516 N N . SER A 1 441 ? 12.076 -23.138 -22.624 1.00 90.06 441 SER A N 1
ATOM 3517 C CA . SER A 1 441 ? 11.089 -22.974 -21.544 1.00 90.06 441 SER A CA 1
ATOM 3518 C C . SER A 1 441 ? 11.668 -23.208 -20.141 1.00 90.06 441 SER A C 1
ATOM 3520 O O . SER A 1 441 ? 11.286 -22.514 -19.198 1.00 90.06 441 SER A O 1
ATOM 3522 N N . GLY A 1 442 ? 12.630 -24.127 -20.017 1.00 92.12 442 GLY A N 1
ATOM 3523 C CA . GLY A 1 442 ? 13.373 -24.398 -18.783 1.00 92.12 442 GLY A CA 1
ATOM 3524 C C . GLY A 1 442 ? 14.661 -23.585 -18.614 1.00 92.12 442 GLY A C 1
ATOM 3525 O O . GLY A 1 442 ? 15.349 -23.751 -17.608 1.00 92.12 442 GLY A O 1
ATOM 3526 N N . MET A 1 443 ? 15.025 -22.727 -19.573 1.00 95.12 443 MET A N 1
ATOM 3527 C CA . MET A 1 443 ? 16.266 -21.956 -19.490 1.00 95.12 443 MET A CA 1
ATOM 3528 C C . MET A 1 443 ? 16.104 -20.746 -18.569 1.00 95.12 443 MET A C 1
ATOM 3530 O O . MET A 1 443 ? 15.096 -20.040 -18.610 1.00 95.12 443 MET A O 1
ATOM 3534 N N . SER A 1 444 ? 17.124 -20.489 -17.750 1.00 96.19 444 SER A N 1
ATOM 3535 C CA . SER A 1 444 ? 17.174 -19.334 -16.854 1.00 96.19 444 SER A CA 1
ATOM 3536 C C . SER A 1 444 ? 18.137 -18.269 -17.368 1.00 96.19 444 SER A C 1
ATOM 3538 O O . SER A 1 444 ? 19.245 -18.605 -17.784 1.00 96.19 444 SER A O 1
ATOM 3540 N N . VAL A 1 445 ? 17.754 -17.002 -17.248 1.00 97.12 445 VAL A N 1
ATOM 3541 C CA . VAL A 1 445 ? 18.582 -15.833 -17.562 1.00 97.12 445 VAL A CA 1
ATOM 3542 C C . VAL A 1 445 ? 18.979 -15.146 -16.266 1.00 97.12 445 VAL A C 1
ATOM 3544 O O . VAL A 1 445 ? 18.099 -14.794 -15.480 1.00 97.12 445 VAL A O 1
ATOM 3547 N N . SER A 1 446 ? 20.279 -14.948 -16.038 1.00 96.38 446 SER A N 1
ATOM 3548 C CA . SER A 1 446 ? 20.758 -14.129 -14.920 1.00 96.38 446 SER A CA 1
ATOM 3549 C C . SER A 1 446 ? 20.705 -12.636 -15.230 1.00 96.38 446 SER A C 1
ATOM 3551 O O . SER A 1 446 ? 20.800 -12.228 -16.388 1.00 96.38 446 SER A O 1
ATOM 3553 N N . TRP A 1 447 ? 20.654 -11.803 -14.187 1.00 94.25 447 TRP A N 1
ATOM 3554 C CA . TRP A 1 447 ? 20.811 -10.352 -14.326 1.00 94.25 447 TRP A CA 1
ATOM 3555 C C . TRP A 1 447 ? 22.085 -9.985 -15.103 1.00 94.25 447 TRP A C 1
ATOM 3557 O O . TRP A 1 447 ? 22.061 -9.123 -15.981 1.00 94.25 447 TRP A O 1
ATOM 3567 N N . SER A 1 448 ? 23.192 -10.687 -14.837 1.00 92.62 448 SER A N 1
ATOM 3568 C CA . SER A 1 448 ? 24.452 -10.464 -15.548 1.00 92.62 448 SER A CA 1
ATOM 3569 C C . SER A 1 448 ? 24.367 -10.772 -17.044 1.00 92.62 448 SER A C 1
ATOM 3571 O O . SER A 1 448 ? 24.897 -10.013 -17.836 1.00 92.62 448 SER A O 1
ATOM 3573 N N . GLN A 1 449 ? 23.672 -11.836 -17.451 1.00 93.75 449 GLN A N 1
ATOM 3574 C CA . GLN A 1 449 ? 23.462 -12.135 -18.873 1.00 93.75 449 GLN A CA 1
ATOM 3575 C C . GLN A 1 449 ? 22.537 -11.118 -19.547 1.00 93.75 449 GLN A C 1
ATOM 3577 O O . GLN A 1 449 ? 22.631 -10.899 -20.751 1.00 93.75 449 GLN A O 1
ATOM 3582 N N . PHE A 1 450 ? 21.621 -10.527 -18.782 1.00 94.31 450 PHE A N 1
ATOM 3583 C CA . PHE A 1 450 ? 20.653 -9.571 -19.295 1.00 94.31 450 PHE A CA 1
ATOM 3584 C C . PHE A 1 450 ? 21.252 -8.177 -19.534 1.00 94.31 450 PHE A C 1
ATOM 3586 O O . PHE A 1 450 ? 20.917 -7.548 -20.536 1.00 94.31 450 PHE A O 1
ATOM 3593 N N . ASN A 1 451 ? 22.096 -7.680 -18.620 1.00 90.81 451 ASN A N 1
ATOM 3594 C CA . ASN A 1 451 ? 22.508 -6.271 -18.618 1.00 90.81 451 ASN A CA 1
ATOM 3595 C C . ASN A 1 451 ? 23.932 -6.008 -18.070 1.00 90.81 451 ASN A C 1
ATOM 3597 O O . ASN A 1 451 ? 24.198 -4.900 -17.596 1.00 90.81 451 ASN A O 1
ATOM 3601 N N . ARG A 1 452 ? 24.846 -6.993 -18.098 1.00 82.81 452 ARG A N 1
ATOM 3602 C CA . ARG A 1 452 ? 26.271 -6.787 -17.767 1.00 82.81 452 ARG A CA 1
ATOM 3603 C C . ARG A 1 452 ? 27.224 -7.200 -18.878 1.00 82.81 452 ARG A C 1
ATOM 3605 O O . ARG A 1 452 ? 26.876 -8.103 -19.668 1.00 82.81 452 ARG A O 1
#

Sequence (452 aa):
HTGDSGSLWREGWGYQQGRVQHARDLHRLKEPPFPEERLPSPGDRTTPGEQSLLTRLCPCVHPPGEWRGSLQTRHAQFAQLAQLNPQERLSRETALQQKQVSLEAWLQREAQTLQQYRVELAEKHQKTLQLLRKQQTIILDDELIQWKRRQQLAGNGGPPEGSLDVLQSWCEKLAEIIWQNRQQIRRAEHLCQQLPIPGPVEEMLAEVNATITDIISALVTSTFIIEKQPPQVLKTQTKFAATVRLLVGGKLNVHMNPPQVKATIISEQQAKSLLKNENTRNDYSGEILNNCCVMEYHQATGTLSAHFRNMSLKRIKRSDRRGAESVTEEKFTILFESQFSVGGNELVFQVKTLSLPVVVIVHGSQDNNATATVLWDNAFAEPGRVPFAVPDKVLWPQLCEALNMKFKAEVQSNRGLTKENLVFLAQKLFNSSSSHLEDYSGMSVSWSQFNR

Solvent-accessible surface area (backbone atoms only — not comparable to full-atom values): 26499 Å² total; per-residue (Å²): 135,87,81,89,90,83,88,86,91,78,85,86,85,83,85,75,94,81,74,83,85,78,80,83,86,80,88,84,83,88,87,86,88,86,84,93,82,85,87,87,86,86,78,96,75,87,81,90,85,79,72,66,73,77,58,65,78,64,89,80,81,71,61,83,65,57,59,59,47,54,53,53,53,45,55,52,53,60,62,53,46,79,80,49,59,74,69,60,35,53,54,51,51,53,52,49,51,55,51,47,55,55,49,52,55,48,51,53,52,51,52,52,52,51,50,49,52,49,42,56,50,44,53,50,48,47,56,49,51,54,53,49,51,54,53,45,44,49,49,57,67,44,54,46,43,52,41,54,51,31,44,39,34,27,76,41,41,38,67,77,52,70,80,62,63,66,61,27,55,51,41,28,52,48,49,47,55,53,50,51,50,50,54,51,52,55,51,51,54,53,54,40,70,76,55,78,70,95,66,69,48,64,61,49,48,51,52,48,52,50,53,51,50,51,54,49,51,53,50,60,40,68,35,39,40,69,75,37,66,55,68,46,67,38,51,54,75,38,74,42,42,36,28,37,33,34,45,40,26,54,71,53,52,33,61,81,64,48,38,55,36,38,49,45,37,30,38,49,67,54,53,48,37,52,78,68,69,48,90,62,84,86,74,61,30,38,46,55,42,69,32,65,35,58,39,44,69,42,81,93,78,50,46,28,32,26,73,39,72,64,24,28,39,71,48,74,64,75,80,87,84,85,78,92,78,52,75,40,65,49,50,29,29,44,38,38,36,36,56,50,51,34,79,91,70,74,43,77,48,77,36,63,37,71,47,70,66,23,24,68,36,87,52,77,89,44,45,67,57,21,50,51,46,44,44,52,42,46,68,53,46,58,88,90,53,65,72,90,57,55,71,64,56,43,43,41,60,64,50,49,52,48,50,32,33,31,47,18,46,75,70,71,37,93,70,56,71,48,74,68,54,50,31,54,53,49,24,67,75,67,76,44,88,70,84,56,64,72,80,43,55,86,38,70,45,38,57,55,79,73,78,102

Secondary structure (DSSP, 8-state):
-------SSSSSSSS-SSSSSSSSS------------------------SSTTTGGG-S----HHHHHHHHHHHHHHHHHGGGS-HHHHHHHHHHHHHHHHHHHHHHHHHHHHHHHHHHHHHHHHHHHHHHHHHHHHIIIIIIHHHHHHHHHHHTTT-S----SHHHHHHHHHHHHHHHHHHHHHHHHHHHHHHS---STHHHHHHHHHHHHHHHHHHHHHHTEEEEEPPPSEEETT-EEEEEEEETTTTTTTGGGSPPEEEEEEEEHHHHHHHHTT---TT--SEEEES-EEE-EEETTTTEEEEEEEEEEEEEE--PPP-SS--TTT-EEEEEEEEEEEETTTTEEEEEEEEPSPEEEESSGGGHHHHHHHHHHHHHHPPTT-STT---SEEEHHHHHHHHHHHHHHHTT-S----HHHHHHHHHHHHT-----GGGGTT-EEEHHHHH-

Radius of gyration: 32.79 Å; Cα contacts (8 Å, |Δi|>4): 524; chains: 1; bounding box: 83×47×103 Å

InterPro domains:
  IPR001217 Transcription factor STAT [PTHR11801] (91-451)
  IPR008967 p53-like transcription factor, DNA-binding domain superfamily [SSF49417] (219-452)
  IPR012345 STAT transcription factor, DNA-binding, N-terminal [G3DSA:2.60.40.630] (225-363)
  IPR013800 STAT transcription factor, all-alpha domain [PF01017] (79-216)
  IPR013801 STAT transcription factor, DNA-binding [PF02864] (228-361)
  IPR015988 STAT transcription factor, coiled coil [SSF47655] (77-224)
  IPR035858 STAT5a/5b, DNA-binding domain [cd16849] (224-381)
  IPR046994 STAT5a/5b, coiled-coil domain [cd16855] (71-222)
  IPR048988 Signal transducer and activator of transcription, linker domain [PF21354] (384-452)

Foldseek 3Di:
DDDDDDDDLDDDPDPPPPPPPPPDPPPDDDDDDDDDDDDDDDDDDDDDDDVPPVVVVDDDCPDPVVVVVVVVVVVVVVVCLVVDDPVVSVVVVVVVVVVVVVVVVVVVVVLVVVVVVLVVVLVVLVVVLVVLVVLLCCLQVPVVLQLVLQCLLVLLQHDHSDDCLVSLVSLQVSLQVLVVSLVVLVVSVVVCVVPPDDDCSVVSSVVSNVSSVVSVQCSQQRQFEWPAFWNQEAAAQDWIKTKTWRSNCLNQVCQVPFWKKFKAKAFLVVLLVVSVVNPPPPDGQFDKPQGIFTWDADPVSRITMTIGGGIGTHDGHDDDDDDDDDLLLTWMWIKIWIWTAGDVNPDIDIYIDIGQIHRYDHDPVSVVSNSLNSLQCSQAPDPPDRPPDGDQKDQLVSVQVSQQSNVCSVVVHPDTQDQQNSQVVVCVLVVDPDRHPVVRRRPMDGPVSRRD